Protein AF-C7H1Z6-F1 (afdb_monomer_lite)

pLDDT: mean 71.56, std 25.45, range [20.44, 98.62]

Foldseek 3Di:
DLLADDPPVVVVVVVVVVVPDDDDDDDDDDDDDYDDDDDDDDDDDDDDDDDDDDDDDDDDDDDDDDDDDDDDDDDDDDDDDDDDDDDDDDDDDDDDDDDDDDDDWDWDWDDDPPWTWTDTDDPPPADDIATFDDDPDDRDGDDDDDDDDPDDPVVVVVVVVVVVPPPDDPVVVCVVVVVVVVVVVVVVVVVVVVVVVVVVLVVLVLLLVLLVVLLLCVLVLLLLQLLLCCLQPPLNCVVPVVSVPVVSPVSSCCSNVVSVLCQQQVLLSSLLSSQLSLAPPDSVLSSVLSNVLLVLLLVLLQVLCVVVVNQDQQDSSNGCQLVQWGAHPNGIGGQFQNVLSSVLSNVSNVLLNPAQQAADDDDVRRVCHHSNRSSVVSSVVSNVNSNVCNVPRVVVLVVLLVCLVVLLVVPLVSLLVLLLCLLLCNNGRSNSNSQVCQAQACSLPWDDDPNDIQGHLSRQQVVCQVVLHARDLSCLSQLNLLCLQFLLLLQLLLLLVLADPVQNVVSNSSSVSQSCSSQSVVPNVSPCSQPVSQDVPLSSVSSNLRSVLSSVCSVQVFFAGGHHNVVRVSSRVSSPPSTDPPVVSVVSSVVSSVVSNVVSNCCCVVVVGCGPNSDPDPDCVPQPPSDLVLLQLVQQQCLHLQQWPDWDDDQFKTKTFGPFPVSHNPVSVVVRPFDDWDDDTRIIMTGRHRCNVVSRVSNVVVSVVVDDD

Radius of gyration: 38.73 Å; chains: 1; bounding box: 142×74×103 Å

Organism: Faecalibacterium duncaniae (strain DSM 17677 / JCM 31915 / A2-165) (NCBI:txid411483)

Sequence (709 aa):
MLMLQPSAHFSREAAAMTDFSEQPDTPGPQPRQGAKASSGSERENREFSSASSGPTLPVSAVTVEEGMLSLAEAEELEAAVLPEEVLQPASTPHSRAAQTSRERIRLRIIGKPPFIVFRPICRRNCSGTFLVYCSAGLLSIGVRRTIFHPGCANYTNFCRFFLSRAGLTFFALARIIRPWSNWEKRVKNRKKGEKRMQKFLRRLERFSQSLLSPLSYLSAAGLLLVLGALLTSKPLCQALPVLQWAPLQLIGQLLYNGMMVLINNLSVILCVGVAAVRAKTEKQDAALLALMAYLVFLTANHTALEALGLLAQPNGMTGLAGTGQTTILGIQVVDTGVASGIVLGFAAAWLFNRTCEKQFYGMITQLYSGLRWSFLWLSALAVALGLGFCFVCPPLQRAVSALTGWIAASGNAGVFLYGFLERLLIPTGLHHLIYMPFQFSSLGGSLTVGSVTYTGAYAVCMTEYTMGLPLSDGIVWMYTGFTKTFGYLGIAAAFIFTARRENRARTAAAMIPLAVTASVASITEPIDFLFCFVSPLLWVAHAVITGGFMVLLHVLHVRAFTSNLLGSLVFNLSAGEQLQNMPLLYLLGLAETLTYFAVFSVLIKAKDLPTPGREAALSADQSPYADPQEVCRFIAALGGPENIAQLGNCFTRLRLTVRDASLLDMGALLSLPHKGLVVQGTRVQLVCGLHAAQLRHALEQQLAEMAPV

InterPro domains:
  IPR001996 Phosphotransferase system, IIB component, type 1 [PS51098] (628-709)
  IPR003352 Phosphotransferase system, EIIC [PF02378] (210-547)
  IPR013013 Phosphotransferase system, EIIC component, type 1 [PS51103] (198-616)
  IPR018113 Phosphotransferase system EIIB, cysteine phosphorylation site [PF00367] (634-665)
  IPR018113 Phosphotransferase system EIIB, cysteine phosphorylation site [PS01035] (643-660)
  IPR036878 Glucose permease domain IIB [G3DSA:3.30.1360.60] (628-705)
  IPR036878 Glucose permease domain IIB [SSF55604] (633-702)
  IPR050429 Phosphotransferase System Glucose-Specific EIICBA [PTHR30009] (197-704)

Structure (mmCIF, N/CA/C/O backbone):
data_AF-C7H1Z6-F1
#
_entry.id   AF-C7H1Z6-F1
#
loop_
_atom_site.group_PDB
_atom_site.id
_atom_site.type_symbol
_atom_site.label_atom_id
_atom_site.label_alt_id
_atom_site.label_comp_id
_atom_site.label_asym_id
_atom_site.label_entity_id
_atom_site.label_seq_id
_atom_site.pdbx_PDB_ins_code
_atom_site.Cartn_x
_atom_site.Cartn_y
_atom_site.Cartn_z
_atom_site.occupancy
_atom_site.B_iso_or_equiv
_atom_site.auth_seq_id
_atom_site.auth_comp_id
_atom_site.auth_asym_id
_atom_site.auth_atom_id
_atom_site.pdbx_PDB_model_num
ATOM 1 N N . MET A 1 1 ? 12.228 1.064 -3.684 1.00 29.95 1 MET A N 1
ATOM 2 C CA . MET A 1 1 ? 13.626 1.491 -3.949 1.00 29.95 1 MET A CA 1
ATOM 3 C C . MET A 1 1 ? 14.639 0.343 -4.156 1.00 29.95 1 MET A C 1
ATOM 5 O O . MET A 1 1 ? 15.806 0.633 -4.373 1.00 29.95 1 MET A O 1
ATOM 9 N N . LEU A 1 2 ? 14.243 -0.941 -4.219 1.00 28.38 2 LEU A N 1
ATOM 10 C CA . LEU A 1 2 ? 15.174 -2.059 -4.518 1.00 28.38 2 LEU A CA 1
ATOM 11 C C . LEU A 1 2 ? 15.852 -2.006 -5.913 1.00 28.38 2 LEU A C 1
ATOM 13 O O . LEU A 1 2 ? 16.754 -2.786 -6.173 1.00 28.38 2 LEU A O 1
ATOM 17 N N . MET A 1 3 ? 15.462 -1.069 -6.787 1.00 31.64 3 MET A N 1
ATOM 18 C CA . MET A 1 3 ? 16.048 -0.832 -8.117 1.00 31.64 3 MET A CA 1
ATOM 19 C C . MET A 1 3 ? 17.034 0.361 -8.192 1.00 31.64 3 MET A C 1
ATOM 21 O O . MET A 1 3 ? 17.287 0.838 -9.287 1.00 31.64 3 MET A O 1
ATOM 25 N N . LEU A 1 4 ? 17.552 0.927 -7.086 1.00 29.58 4 LEU A N 1
ATOM 26 C CA . LEU A 1 4 ? 18.466 2.099 -7.172 1.00 29.58 4 LEU A CA 1
ATOM 27 C C . LEU A 1 4 ? 19.678 2.109 -6.217 1.00 29.58 4 LEU A C 1
ATOM 29 O O . LEU A 1 4 ? 20.468 3.056 -6.246 1.00 29.58 4 LEU A O 1
ATOM 33 N N . GLN A 1 5 ? 19.882 1.071 -5.402 1.00 26.25 5 GLN A N 1
ATOM 34 C CA . GLN A 1 5 ? 21.076 0.948 -4.557 1.00 26.25 5 GLN A CA 1
ATOM 35 C C . GLN A 1 5 ? 21.838 -0.350 -4.852 1.00 26.25 5 GLN A C 1
ATOM 37 O O . GLN A 1 5 ? 21.400 -1.416 -4.424 1.00 26.25 5 GLN A O 1
ATOM 42 N N . PRO A 1 6 ? 23.007 -0.273 -5.517 1.00 25.06 6 PRO A N 1
ATOM 43 C CA . PRO A 1 6 ? 24.062 -1.259 -5.322 1.00 25.06 6 PRO A CA 1
ATOM 44 C C . PRO A 1 6 ? 24.461 -1.267 -3.843 1.00 25.06 6 PRO A C 1
ATOM 46 O O . PRO A 1 6 ? 24.489 -0.210 -3.203 1.00 25.06 6 PRO A O 1
ATOM 49 N N . SER A 1 7 ? 24.797 -2.436 -3.302 1.00 25.73 7 SER A N 1
ATOM 50 C CA . SER A 1 7 ? 25.386 -2.528 -1.965 1.00 25.73 7 SER A CA 1
ATOM 51 C C . SER A 1 7 ? 26.764 -1.850 -1.938 1.00 25.73 7 SER A C 1
ATOM 53 O O . SER A 1 7 ? 27.431 -1.715 -2.966 1.00 25.73 7 SER A O 1
ATOM 55 N N . ALA A 1 8 ? 27.225 -1.435 -0.753 1.00 26.83 8 ALA A N 1
ATOM 56 C CA . ALA A 1 8 ? 28.495 -0.713 -0.594 1.00 26.83 8 ALA A CA 1
ATOM 57 C C . ALA A 1 8 ? 29.743 -1.502 -1.059 1.00 26.83 8 ALA A C 1
ATOM 59 O O . ALA A 1 8 ? 30.816 -0.918 -1.202 1.00 26.83 8 ALA A O 1
ATOM 60 N N . HIS A 1 9 ? 29.599 -2.807 -1.318 1.00 26.45 9 HIS A N 1
ATOM 61 C CA . HIS A 1 9 ? 30.634 -3.659 -1.902 1.00 26.45 9 HIS A CA 1
ATOM 62 C C . HIS A 1 9 ? 30.932 -3.278 -3.362 1.00 26.45 9 HIS A C 1
ATOM 64 O O . HIS A 1 9 ? 32.088 -3.074 -3.727 1.00 26.45 9 HIS A O 1
ATOM 70 N N . PHE A 1 10 ? 29.883 -3.069 -4.165 1.00 27.30 10 PHE A N 1
ATOM 71 C CA . PHE A 1 10 ? 29.991 -2.789 -5.602 1.00 27.30 10 PHE A CA 1
ATOM 72 C C . PHE A 1 10 ? 30.712 -1.459 -5.882 1.00 27.30 10 PHE A C 1
ATOM 74 O O . PHE A 1 10 ? 31.422 -1.314 -6.873 1.00 27.30 10 PHE A O 1
ATOM 81 N N . SER A 1 11 ? 30.588 -0.488 -4.967 1.00 28.59 11 SER A N 1
ATOM 82 C CA . SER A 1 11 ? 31.311 0.788 -5.034 1.00 28.59 11 SER A CA 1
ATOM 83 C C . SER A 1 11 ? 32.831 0.640 -4.892 1.00 28.59 11 SER A C 1
ATOM 85 O O . SER A 1 11 ? 33.557 1.502 -5.375 1.00 28.59 11 SER A O 1
ATOM 87 N N . ARG A 1 12 ? 33.327 -0.419 -4.232 1.00 25.78 12 ARG A N 1
ATOM 88 C CA . ARG A 1 12 ? 34.773 -0.690 -4.120 1.00 25.78 12 ARG A CA 1
ATOM 89 C C . ARG A 1 12 ? 35.323 -1.350 -5.379 1.00 25.78 12 ARG A C 1
ATOM 91 O O . ARG A 1 12 ? 36.402 -0.986 -5.824 1.00 25.78 12 ARG A O 1
ATOM 98 N N . GLU A 1 13 ? 34.567 -2.272 -5.968 1.00 26.84 13 GLU A N 1
ATOM 99 C CA . GLU A 1 13 ? 34.952 -2.958 -7.208 1.00 26.84 13 GLU A CA 1
ATOM 100 C C . GLU A 1 13 ? 34.930 -1.999 -8.407 1.00 26.84 13 GLU A C 1
ATOM 102 O O . GLU A 1 13 ? 35.874 -1.985 -9.191 1.00 26.84 13 GLU A O 1
ATOM 107 N N . ALA A 1 14 ? 33.928 -1.115 -8.496 1.00 26.09 14 ALA A N 1
ATOM 108 C CA . ALA A 1 14 ? 33.881 -0.077 -9.527 1.00 26.09 14 ALA A CA 1
ATOM 109 C C . ALA A 1 14 ? 35.037 0.938 -9.413 1.00 26.09 14 ALA A C 1
ATOM 111 O O . ALA A 1 14 ? 35.613 1.313 -10.429 1.00 26.09 14 ALA A O 1
ATOM 112 N N . ALA A 1 15 ? 35.414 1.346 -8.193 1.00 28.25 15 ALA A N 1
ATOM 113 C CA . ALA A 1 15 ? 36.556 2.241 -7.975 1.00 28.25 15 ALA A CA 1
ATOM 114 C C . ALA A 1 15 ? 37.905 1.572 -8.310 1.00 28.25 15 ALA A C 1
ATOM 116 O O . ALA A 1 15 ? 38.798 2.219 -8.847 1.00 28.25 15 ALA A O 1
ATOM 117 N N . ALA A 1 16 ? 38.042 0.265 -8.066 1.00 27.17 16 ALA A N 1
ATOM 118 C CA . ALA A 1 16 ? 39.239 -0.493 -8.435 1.00 27.17 16 ALA A CA 1
ATOM 119 C C . ALA A 1 16 ? 39.410 -0.675 -9.960 1.00 27.17 16 ALA A C 1
ATOM 121 O O . ALA A 1 16 ? 40.507 -0.989 -10.416 1.00 27.17 16 ALA A O 1
ATOM 122 N N . MET A 1 17 ? 38.350 -0.477 -10.754 1.00 29.62 17 MET A N 1
ATOM 123 C CA . MET A 1 17 ? 38.416 -0.526 -12.221 1.00 29.62 17 MET A CA 1
ATOM 124 C C . MET A 1 17 ? 38.809 0.813 -12.865 1.00 29.62 17 MET A C 1
ATOM 126 O O . MET A 1 17 ? 39.203 0.816 -14.028 1.00 29.62 17 MET A O 1
ATOM 130 N N . THR A 1 18 ? 38.736 1.938 -12.143 1.00 29.94 18 THR A N 1
ATOM 131 C CA . THR A 1 18 ? 39.091 3.266 -12.681 1.00 29.94 18 THR A CA 1
ATOM 132 C C . THR A 1 18 ? 40.576 3.630 -12.583 1.00 29.94 18 THR A C 1
ATOM 134 O O . THR A 1 18 ? 40.996 4.545 -13.280 1.00 29.94 18 THR A O 1
ATOM 137 N N . ASP A 1 19 ? 41.382 2.908 -11.796 1.00 26.25 19 ASP A N 1
ATOM 138 C CA . ASP A 1 19 ? 42.829 3.175 -11.643 1.00 26.25 19 ASP A CA 1
ATOM 139 C C . ASP A 1 19 ? 43.711 2.525 -12.740 1.00 26.25 19 ASP A C 1
ATOM 141 O O . ASP A 1 19 ? 44.929 2.691 -12.746 1.00 26.25 19 ASP A O 1
ATOM 145 N N . PHE A 1 20 ? 43.128 1.786 -13.694 1.00 26.36 20 PHE A N 1
ATOM 146 C CA . PHE A 1 20 ? 43.860 1.045 -14.737 1.00 26.36 20 PHE A CA 1
ATOM 147 C C . PHE A 1 20 ? 43.872 1.750 -16.109 1.00 26.36 20 PHE A C 1
ATOM 149 O O . PHE A 1 20 ? 43.548 1.146 -17.133 1.00 26.36 20 PHE A O 1
ATOM 156 N N . SER A 1 21 ? 44.263 3.030 -16.159 1.00 29.14 21 SER A N 1
ATOM 157 C CA . SER A 1 21 ? 44.388 3.752 -17.440 1.00 29.14 21 SER A CA 1
ATOM 158 C C . SER A 1 21 ? 45.507 4.802 -17.536 1.00 29.14 21 SER A C 1
ATOM 160 O O . SER A 1 21 ? 45.319 5.802 -18.225 1.00 29.14 21 SER A O 1
ATOM 162 N N . GLU A 1 22 ? 46.676 4.603 -16.905 1.00 30.77 22 GLU A N 1
ATOM 163 C CA . GLU A 1 22 ? 47.847 5.466 -17.170 1.00 30.77 22 GLU A CA 1
ATOM 164 C C . GLU A 1 22 ? 49.218 4.813 -16.847 1.00 30.77 22 GLU A C 1
ATOM 166 O O . GLU A 1 22 ? 49.691 4.900 -15.718 1.00 30.77 22 GLU A O 1
ATOM 171 N N . GLN A 1 23 ? 49.865 4.160 -17.835 1.00 25.02 23 GLN A N 1
ATOM 172 C CA . GLN A 1 23 ? 51.336 4.125 -18.080 1.00 25.02 23 GLN A CA 1
ATOM 173 C C . GLN A 1 23 ? 51.719 3.187 -19.265 1.00 25.02 23 GLN A C 1
ATOM 175 O O . GLN A 1 23 ? 50.984 2.236 -19.529 1.00 25.02 23 GLN A O 1
ATOM 180 N N . PRO A 1 24 ? 52.829 3.447 -20.000 1.00 30.81 24 PRO A N 1
ATOM 181 C CA . PRO A 1 24 ? 53.241 2.692 -21.199 1.00 30.81 24 PRO A CA 1
ATOM 182 C C . PRO A 1 24 ? 54.247 1.538 -20.946 1.00 30.81 24 PRO A C 1
ATOM 184 O O . PRO A 1 24 ? 54.761 1.362 -19.844 1.00 30.81 24 PRO A O 1
ATOM 187 N N . ASP A 1 25 ? 54.532 0.761 -21.998 1.00 28.78 25 ASP A N 1
ATOM 188 C CA . ASP A 1 25 ? 55.211 -0.549 -21.991 1.00 28.78 25 ASP A CA 1
ATOM 189 C C . ASP A 1 25 ? 56.671 -0.626 -21.487 1.00 28.78 25 ASP A C 1
ATOM 191 O O . ASP A 1 25 ? 57.506 0.235 -21.768 1.00 28.78 25 ASP A O 1
ATOM 195 N N . THR A 1 26 ? 57.040 -1.780 -20.903 1.00 27.19 26 THR A N 1
ATOM 196 C CA . THR A 1 26 ? 58.325 -2.492 -21.153 1.00 27.19 26 THR A CA 1
ATOM 197 C C . THR A 1 26 ? 58.283 -3.955 -20.628 1.00 27.19 26 THR A C 1
ATOM 199 O O . THR A 1 26 ? 57.518 -4.226 -19.701 1.00 27.19 26 THR A O 1
ATOM 202 N N . PRO A 1 27 ? 59.037 -4.940 -21.188 1.00 33.31 27 PRO A N 1
ATOM 203 C CA . PRO A 1 27 ? 58.719 -6.369 -20.989 1.00 33.31 27 PRO A CA 1
ATOM 204 C C . PRO A 1 27 ? 59.693 -7.230 -20.133 1.00 33.31 27 PRO A C 1
ATOM 206 O O . PRO A 1 27 ? 60.830 -7.480 -20.528 1.00 33.31 27 PRO A O 1
ATOM 209 N N . GLY A 1 28 ? 59.159 -7.856 -19.068 1.00 25.39 28 GLY A N 1
ATOM 210 C CA . GLY A 1 28 ? 59.640 -9.117 -18.443 1.00 25.39 28 GLY A CA 1
ATOM 211 C C . GLY A 1 28 ? 60.918 -9.076 -17.570 1.00 25.39 28 GLY A C 1
ATOM 212 O O . GLY A 1 28 ? 61.559 -8.031 -17.487 1.00 25.39 28 GLY A O 1
ATOM 213 N N . PRO A 1 29 ? 61.335 -10.203 -16.927 1.00 32.72 29 PRO A N 1
ATOM 214 C CA . PRO A 1 29 ? 60.713 -11.540 -16.866 1.00 32.72 29 PRO A CA 1
ATOM 215 C C . PRO A 1 29 ? 60.460 -12.103 -15.428 1.00 32.72 29 PRO A C 1
ATOM 217 O O . PRO A 1 29 ? 60.828 -11.516 -14.417 1.00 32.72 29 PRO A O 1
ATOM 220 N N . GLN A 1 30 ? 59.861 -13.301 -15.352 1.00 27.83 30 GLN A N 1
ATOM 221 C CA . GLN A 1 30 ? 59.707 -14.188 -14.165 1.00 27.83 30 GLN A CA 1
ATOM 222 C C . GLN A 1 30 ? 60.678 -15.410 -14.258 1.00 27.83 30 GLN A C 1
ATOM 224 O O . GLN A 1 30 ? 61.402 -15.465 -15.255 1.00 27.83 30 GLN A O 1
ATOM 229 N N . PRO A 1 31 ? 60.681 -16.461 -13.378 1.00 51.50 31 PRO A N 1
ATOM 230 C CA . PRO A 1 31 ? 60.086 -16.685 -12.028 1.00 51.50 31 PRO A CA 1
ATOM 231 C C . PRO A 1 31 ? 61.067 -17.307 -10.974 1.00 51.50 31 PRO A C 1
ATOM 233 O O . PRO A 1 31 ? 62.200 -17.639 -11.319 1.00 51.50 31 PRO A O 1
ATOM 236 N N . ARG A 1 32 ? 60.599 -17.566 -9.723 1.00 25.84 32 ARG A N 1
ATOM 237 C CA . ARG A 1 32 ? 60.930 -18.687 -8.761 1.00 25.84 32 ARG A CA 1
ATOM 238 C C . ARG A 1 32 ? 60.492 -18.322 -7.314 1.00 25.84 32 ARG A C 1
ATOM 240 O O . ARG A 1 32 ? 60.362 -17.139 -7.042 1.00 25.84 32 ARG A O 1
ATOM 247 N N . GLN A 1 33 ? 60.341 -19.204 -6.306 1.00 27.83 33 GLN A N 1
ATOM 248 C CA . GLN A 1 33 ? 59.820 -20.590 -6.177 1.00 27.83 33 GLN A CA 1
ATOM 249 C C . GLN A 1 33 ? 59.786 -20.995 -4.669 1.00 27.83 33 GLN A C 1
ATOM 251 O O . GLN A 1 33 ? 60.772 -20.769 -3.977 1.00 27.83 33 GLN A O 1
ATOM 256 N N . GLY A 1 34 ? 58.744 -21.708 -4.199 1.00 26.27 34 GLY A N 1
ATOM 257 C CA . GLY A 1 34 ? 58.762 -22.532 -2.960 1.00 26.27 34 GLY A CA 1
ATOM 258 C C . GLY A 1 34 ? 58.458 -21.849 -1.602 1.00 26.27 34 GLY A C 1
ATOM 259 O O . GLY A 1 34 ? 58.403 -20.630 -1.534 1.00 26.27 34 GLY A O 1
ATOM 260 N N . ALA A 1 35 ? 58.258 -22.574 -0.481 1.00 26.98 35 ALA A N 1
ATOM 261 C CA . ALA A 1 35 ? 57.912 -24.003 -0.285 1.00 26.98 35 ALA A CA 1
ATOM 262 C C . ALA A 1 35 ? 57.548 -24.344 1.196 1.00 26.98 35 ALA A C 1
ATOM 264 O O . ALA A 1 35 ? 58.219 -23.844 2.088 1.00 26.98 35 ALA A O 1
ATOM 265 N N . LYS A 1 36 ? 56.632 -25.320 1.418 1.00 27.56 36 LYS A N 1
ATOM 266 C CA . LYS A 1 36 ? 56.346 -26.083 2.683 1.00 27.56 36 LYS A CA 1
ATOM 267 C C . LYS A 1 36 ? 55.756 -25.259 3.869 1.00 27.56 36 LYS A C 1
ATOM 269 O O . LYS A 1 36 ? 56.094 -24.101 4.030 1.00 27.56 36 LYS A O 1
ATOM 274 N N . ALA A 1 37 ? 54.701 -25.684 4.590 1.00 27.81 37 ALA A N 1
ATOM 275 C CA . ALA A 1 37 ? 54.451 -26.872 5.454 1.00 27.81 37 ALA A CA 1
ATOM 276 C C . ALA A 1 37 ? 55.146 -26.765 6.846 1.00 27.81 37 ALA A C 1
ATOM 278 O O . ALA A 1 37 ? 56.207 -26.162 6.916 1.00 27.81 37 ALA A O 1
ATOM 279 N N . SER A 1 38 ? 54.630 -27.279 7.981 1.00 26.97 38 SER A N 1
ATOM 280 C CA . SER A 1 38 ? 53.596 -28.315 8.219 1.00 26.97 38 SER A CA 1
ATOM 281 C C . SER A 1 38 ? 52.976 -28.296 9.645 1.00 26.97 38 SER A C 1
ATOM 283 O O . SER A 1 38 ? 53.668 -27.954 10.592 1.00 26.97 38 SER A O 1
ATOM 285 N N . SER A 1 39 ? 51.727 -28.782 9.775 1.00 27.02 39 SER A N 1
ATOM 286 C CA . SER A 1 39 ? 51.125 -29.582 10.886 1.00 27.02 39 SER A CA 1
ATOM 287 C C . SER A 1 39 ? 51.487 -29.371 12.378 1.00 27.02 39 SER A C 1
ATOM 289 O O . SER A 1 39 ? 52.641 -29.516 12.772 1.00 27.02 39 SER A O 1
ATOM 291 N N . GLY A 1 40 ? 50.461 -29.321 13.242 1.00 24.83 40 GLY A N 1
ATOM 292 C CA . GLY A 1 40 ? 50.567 -29.627 14.680 1.00 24.83 40 GLY A CA 1
ATOM 293 C C . GLY A 1 40 ? 49.229 -29.478 15.423 1.00 24.83 40 GLY A C 1
ATOM 294 O O . GLY A 1 40 ? 48.491 -28.534 15.158 1.00 24.83 40 GLY A O 1
ATOM 295 N N . SER A 1 41 ? 48.901 -30.399 16.332 1.00 25.61 41 SER A N 1
ATOM 296 C CA . SER A 1 41 ? 47.659 -30.404 17.129 1.00 25.61 41 SER A CA 1
ATOM 297 C C . SER A 1 41 ? 47.930 -30.865 18.558 1.00 25.61 41 SER A C 1
ATOM 299 O O . SER A 1 41 ? 48.693 -31.812 18.694 1.00 25.61 41 SER A O 1
ATOM 301 N N . GLU A 1 42 ? 47.249 -30.296 19.565 1.00 27.39 42 GLU A N 1
ATOM 302 C CA . GLU A 1 42 ? 46.554 -31.037 20.646 1.00 27.39 42 GLU A CA 1
ATOM 303 C C . GLU A 1 42 ? 45.789 -30.093 21.609 1.00 27.39 42 GLU A C 1
ATOM 305 O O . GLU A 1 42 ? 45.488 -28.958 21.233 1.00 27.39 42 GLU A O 1
ATOM 310 N N . ARG A 1 43 ? 45.333 -30.591 22.771 1.00 26.69 43 ARG A N 1
ATOM 311 C CA . ARG A 1 43 ? 44.253 -30.020 23.602 1.00 26.69 43 ARG A CA 1
ATOM 312 C C . ARG A 1 43 ? 44.696 -29.478 24.979 1.00 26.69 43 ARG A C 1
ATOM 314 O O . ARG A 1 43 ? 45.653 -29.959 25.566 1.00 26.69 43 ARG A O 1
ATOM 321 N N . GLU A 1 44 ? 43.786 -28.667 25.537 1.00 28.89 44 GLU A N 1
ATOM 322 C CA . GLU A 1 44 ? 43.246 -28.738 26.918 1.00 28.89 44 GLU A CA 1
ATOM 323 C C . GLU A 1 44 ? 43.726 -27.804 28.063 1.00 28.89 44 GLU A C 1
ATOM 325 O O . GLU A 1 44 ? 44.901 -27.541 28.266 1.00 28.89 44 GLU A O 1
ATOM 330 N N . ASN A 1 45 ? 42.713 -27.420 28.865 1.00 26.80 45 ASN A N 1
ATOM 331 C CA . ASN A 1 45 ? 42.676 -27.003 30.282 1.00 26.80 45 ASN A CA 1
ATOM 332 C C . ASN A 1 45 ? 43.146 -25.606 30.787 1.00 26.80 45 ASN A C 1
ATOM 334 O O . ASN A 1 45 ? 44.316 -25.341 31.020 1.00 26.80 45 ASN A O 1
ATOM 338 N N . ARG A 1 46 ? 42.117 -24.788 31.095 1.00 26.44 46 ARG A N 1
ATOM 339 C CA . ARG A 1 46 ? 41.814 -24.028 32.341 1.00 26.44 46 ARG A CA 1
ATOM 340 C C . ARG A 1 46 ? 42.894 -23.248 33.131 1.00 26.44 46 ARG A C 1
ATOM 342 O O . ARG A 1 46 ? 43.781 -23.824 33.739 1.00 26.44 46 ARG A O 1
ATOM 349 N N . GLU A 1 47 ? 42.590 -21.951 33.290 1.00 27.05 47 GLU A N 1
ATOM 350 C CA . GLU A 1 47 ? 42.552 -21.149 34.542 1.00 27.05 47 GLU A CA 1
ATOM 351 C C . GLU A 1 47 ? 43.725 -21.184 35.553 1.00 27.05 47 GLU A C 1
ATOM 353 O O . GLU A 1 47 ? 43.869 -22.143 36.302 1.00 27.05 47 GLU A O 1
ATOM 358 N N . PHE A 1 48 ? 44.384 -20.027 35.757 1.00 24.03 48 PHE A N 1
ATOM 359 C CA . PHE A 1 48 ? 44.506 -19.391 37.091 1.00 24.03 48 PHE A CA 1
ATOM 360 C C . PHE A 1 48 ? 44.798 -17.868 36.991 1.00 24.03 48 PHE A C 1
ATOM 362 O O . PHE A 1 48 ? 44.855 -17.331 35.886 1.00 24.03 48 PHE A O 1
ATOM 369 N N . SER A 1 49 ? 44.909 -17.154 38.126 1.00 24.66 49 SER A N 1
ATOM 370 C CA . SER A 1 49 ? 44.851 -15.675 38.223 1.00 24.66 49 SER A CA 1
ATOM 371 C C . SER A 1 49 ? 45.832 -15.039 39.236 1.00 24.66 49 SER A C 1
ATOM 373 O O . SER A 1 49 ? 46.077 -15.620 40.291 1.00 24.66 49 SER A O 1
ATOM 375 N N . SER A 1 50 ? 46.308 -13.813 38.947 1.00 25.19 50 SER A N 1
ATOM 376 C CA . SER A 1 50 ? 46.882 -12.808 39.883 1.00 25.19 50 SER A CA 1
ATOM 377 C C . SER A 1 50 ? 47.034 -11.448 39.152 1.00 25.19 50 SER A C 1
ATOM 379 O O . SER A 1 50 ? 47.581 -11.441 38.055 1.00 25.19 50 SER A O 1
ATOM 381 N N . ALA A 1 51 ? 46.423 -10.325 39.574 1.00 27.55 51 ALA A N 1
ATOM 382 C CA . ALA A 1 51 ? 46.839 -9.364 40.631 1.00 27.55 51 ALA A CA 1
ATOM 383 C C . ALA A 1 51 ? 48.114 -8.545 40.276 1.00 27.55 51 ALA A C 1
ATOM 385 O O . ALA A 1 51 ? 49.029 -9.097 39.684 1.00 27.55 51 ALA A O 1
ATOM 386 N N . SER A 1 52 ? 48.285 -7.246 40.588 1.00 25.59 52 SER A N 1
ATOM 387 C CA . SER A 1 52 ? 47.569 -6.253 41.442 1.00 25.59 52 SER A CA 1
ATOM 388 C C . SER A 1 52 ? 47.615 -4.837 40.765 1.00 25.59 52 SER A C 1
ATOM 390 O O . SER A 1 52 ? 47.978 -4.796 39.595 1.00 25.59 52 SER A O 1
ATOM 392 N N . SER A 1 53 ? 47.245 -3.654 41.301 1.00 25.78 53 SER A N 1
ATOM 393 C CA . SER A 1 53 ? 47.144 -3.097 42.674 1.00 25.78 53 SER A CA 1
ATOM 394 C C . SER A 1 53 ? 46.170 -1.887 42.789 1.00 25.78 53 SER A C 1
ATOM 396 O O . SER A 1 53 ? 45.745 -1.326 41.784 1.00 25.78 53 SER A O 1
ATOM 398 N N . GLY A 1 54 ? 45.803 -1.495 44.026 1.00 22.97 54 GLY A N 1
ATOM 399 C CA . GLY A 1 54 ? 45.009 -0.286 44.373 1.00 22.97 54 GLY A CA 1
ATOM 400 C C . GLY A 1 54 ? 45.871 0.864 44.960 1.00 22.97 54 GLY A C 1
ATOM 401 O O . GLY A 1 54 ? 47.038 0.916 44.571 1.00 22.97 54 GLY A O 1
ATOM 402 N N . PRO A 1 55 ? 45.399 1.726 45.913 1.00 38.34 55 PRO A N 1
ATOM 403 C CA . PRO A 1 55 ? 44.246 1.514 46.821 1.00 38.34 55 PRO A CA 1
ATOM 404 C C . PRO A 1 55 ? 43.378 2.754 47.261 1.00 38.34 55 PRO A C 1
ATOM 406 O O . PRO A 1 55 ? 43.746 3.901 47.048 1.00 38.34 55 PRO A O 1
ATOM 409 N N . THR A 1 56 ? 42.220 2.463 47.893 1.00 25.73 56 THR A N 1
ATOM 410 C CA . THR A 1 56 ? 41.510 3.075 49.078 1.00 25.73 56 THR A CA 1
ATOM 411 C C . THR A 1 56 ? 41.801 4.520 49.569 1.00 25.73 56 THR A C 1
ATOM 413 O O . THR A 1 56 ? 42.951 4.932 49.544 1.00 25.73 56 THR A O 1
ATOM 416 N N . LEU A 1 57 ? 40.916 5.300 50.234 1.00 25.23 57 LEU A N 1
ATOM 417 C CA . LEU A 1 57 ? 39.513 5.220 50.765 1.00 25.23 57 LEU A CA 1
ATOM 418 C C . LEU A 1 57 ? 39.038 6.702 51.061 1.00 25.23 57 LEU A C 1
ATOM 420 O O . LEU A 1 57 ? 39.619 7.553 50.386 1.00 25.23 57 LEU A O 1
ATOM 424 N N . PRO A 1 58 ? 38.096 7.131 51.968 1.00 30.73 58 PRO A N 1
ATOM 425 C CA . PRO A 1 58 ? 37.264 6.480 53.009 1.00 30.73 58 PRO A CA 1
ATOM 426 C C . PRO A 1 58 ? 35.745 6.841 52.972 1.00 30.73 58 PRO A C 1
ATOM 428 O O . PRO A 1 58 ? 35.213 7.199 51.926 1.00 30.73 58 PRO A O 1
ATOM 431 N N . VAL A 1 59 ? 35.043 6.710 54.114 1.00 24.38 59 VAL A N 1
ATOM 432 C CA . VAL A 1 59 ? 33.608 7.006 54.363 1.00 24.38 59 VAL A CA 1
ATOM 433 C C . VAL A 1 59 ? 33.443 7.641 55.763 1.00 24.38 59 VAL A C 1
ATOM 435 O O . VAL A 1 59 ? 34.205 7.288 56.660 1.00 24.38 59 VAL A O 1
ATOM 438 N N . SER A 1 60 ? 32.433 8.506 55.965 1.00 21.86 60 SER A N 1
ATOM 439 C CA . SER A 1 60 ? 32.042 9.103 57.267 1.00 21.86 60 SER A CA 1
ATOM 440 C C . SER A 1 60 ? 30.508 9.194 57.426 1.00 21.86 60 SER A C 1
ATOM 442 O O . SER A 1 60 ? 29.790 9.114 56.431 1.00 21.86 60 SER A O 1
ATOM 444 N N . ALA A 1 61 ? 30.001 9.367 58.658 1.00 22.09 61 ALA A N 1
ATOM 445 C CA . ALA A 1 61 ? 28.565 9.433 59.000 1.00 22.09 61 ALA A CA 1
ATOM 446 C C . ALA A 1 61 ? 28.297 10.288 60.271 1.00 22.09 61 ALA A C 1
ATOM 448 O O . ALA A 1 61 ? 29.262 10.711 60.905 1.00 22.09 61 ALA A O 1
ATOM 449 N N . VAL A 1 62 ? 27.013 10.423 60.680 1.00 21.58 62 VAL A N 1
ATOM 450 C CA . VAL A 1 62 ? 26.504 11.117 61.907 1.00 21.58 62 VAL A CA 1
ATOM 451 C C . VAL A 1 62 ? 26.517 12.668 61.745 1.00 21.58 62 VAL A C 1
ATOM 453 O O . VAL A 1 62 ? 27.360 13.179 61.016 1.00 21.58 62 VAL A O 1
ATOM 456 N N . THR A 1 63 ? 25.585 13.496 62.259 1.00 21.27 63 THR A N 1
ATOM 457 C CA . THR A 1 63 ? 24.577 13.353 63.348 1.00 21.27 63 THR A CA 1
ATOM 458 C C . THR A 1 63 ? 23.114 13.708 62.940 1.00 21.27 63 THR A C 1
ATOM 460 O O . THR A 1 63 ? 22.730 13.542 61.786 1.00 21.27 63 THR A O 1
ATOM 463 N N . VAL A 1 64 ? 22.295 14.133 63.916 1.00 22.38 64 VAL A N 1
ATOM 464 C CA . VAL A 1 64 ? 20.863 14.501 63.949 1.00 22.38 64 VAL A CA 1
ATOM 465 C C . VAL A 1 64 ? 20.706 15.910 64.563 1.00 22.38 64 VAL A C 1
ATOM 467 O O . VAL A 1 64 ? 21.477 16.236 65.459 1.00 22.38 64 VAL A O 1
ATOM 470 N N . GLU A 1 65 ? 19.675 16.663 64.160 1.00 23.05 65 GLU A N 1
ATOM 471 C CA . GLU A 1 65 ? 18.883 17.642 64.955 1.00 23.05 65 GLU A CA 1
ATOM 472 C C . GLU A 1 65 ? 17.480 17.650 64.297 1.00 23.05 65 GLU A C 1
ATOM 474 O O . GLU A 1 65 ? 17.386 17.776 63.078 1.00 23.05 65 GLU A O 1
ATOM 479 N N . GLU A 1 66 ? 16.399 17.158 64.912 1.00 23.30 66 GLU A N 1
ATOM 480 C CA . GLU A 1 66 ? 15.571 17.675 66.026 1.00 23.30 66 GLU A CA 1
ATOM 481 C C . GLU A 1 66 ? 14.677 18.895 65.705 1.00 23.30 66 GLU A C 1
ATOM 483 O O . GLU A 1 66 ? 15.097 19.896 65.134 1.00 23.30 66 GLU A O 1
ATOM 488 N N . GLY A 1 67 ? 13.394 18.767 66.073 1.00 23.64 67 GLY A N 1
ATOM 489 C CA . GLY A 1 67 ? 12.307 19.712 65.792 1.00 23.64 67 GLY A CA 1
ATOM 490 C C . GLY A 1 67 ? 10.947 19.100 66.163 1.00 23.64 67 GLY A C 1
ATOM 491 O O . GLY A 1 67 ? 10.394 18.304 65.408 1.00 23.64 67 GLY A O 1
ATOM 492 N N . MET A 1 68 ? 10.447 19.420 67.360 1.00 22.00 68 MET A N 1
ATOM 493 C CA . MET A 1 68 ? 9.255 18.816 67.994 1.00 22.00 68 MET A CA 1
ATOM 494 C C . MET A 1 68 ? 7.941 19.186 67.251 1.00 22.00 68 MET A C 1
ATOM 496 O O . MET A 1 68 ? 7.887 20.212 66.581 1.00 22.00 68 MET A O 1
ATOM 500 N N . LEU A 1 69 ? 6.851 18.402 67.295 1.00 23.75 69 LEU A N 1
ATOM 501 C CA . LEU A 1 69 ? 6.033 18.097 68.486 1.00 23.75 69 LEU A CA 1
ATOM 502 C C . LEU A 1 69 ? 5.178 16.808 68.365 1.00 23.75 69 LEU A C 1
ATOM 504 O O . LEU A 1 69 ? 4.636 16.522 67.304 1.00 23.75 69 LEU A O 1
ATOM 508 N N . SER A 1 70 ? 5.081 16.097 69.502 1.00 23.48 70 SER A N 1
ATOM 509 C CA . SER A 1 70 ? 4.007 15.232 70.067 1.00 23.48 70 SER A CA 1
ATOM 510 C C . SER A 1 70 ? 2.912 14.603 69.160 1.00 23.48 70 SER A C 1
ATOM 512 O O . SER A 1 70 ? 2.327 15.287 68.331 1.00 23.48 70 SER A O 1
ATOM 514 N N . LEU A 1 71 ? 2.536 13.311 69.260 1.00 23.48 71 LEU A N 1
ATOM 515 C CA . LEU A 1 71 ? 2.051 12.525 70.434 1.00 23.48 71 LEU A CA 1
ATOM 516 C C . LEU A 1 71 ? 0.763 13.108 71.075 1.00 23.48 71 LEU A C 1
ATOM 518 O O . LEU A 1 71 ? 0.668 14.321 71.204 1.00 23.48 71 LEU A O 1
ATOM 522 N N . ALA A 1 72 ? -0.246 12.339 71.508 1.00 22.80 72 ALA A N 1
ATOM 523 C CA . ALA A 1 72 ? -0.538 10.895 71.409 1.00 22.80 72 ALA A CA 1
ATOM 524 C C . ALA A 1 72 ? -2.069 10.644 71.557 1.00 22.80 72 ALA A C 1
ATOM 526 O O . ALA A 1 72 ? -2.818 11.607 71.683 1.00 22.80 72 ALA A O 1
ATOM 527 N N . GLU A 1 73 ? -2.474 9.360 71.607 1.00 22.89 73 GLU A N 1
ATOM 528 C CA . GLU A 1 73 ? -3.720 8.846 72.240 1.00 22.89 73 GLU A CA 1
ATOM 529 C C . GLU A 1 73 ? -5.082 9.278 71.629 1.00 22.89 73 GLU A C 1
ATOM 531 O O . GLU A 1 73 ? -5.139 10.143 70.760 1.00 22.89 73 GLU A O 1
ATOM 536 N N . ALA A 1 74 ? -6.240 8.726 72.023 1.00 21.88 74 ALA A N 1
ATOM 537 C CA . ALA A 1 74 ? -6.702 7.338 72.271 1.00 21.88 74 ALA A CA 1
ATOM 538 C C . ALA A 1 74 ? -8.235 7.394 72.551 1.00 21.88 74 ALA A C 1
ATOM 540 O O . ALA A 1 74 ? -8.738 8.488 72.786 1.00 21.88 74 ALA A O 1
ATOM 541 N N . GLU A 1 75 ? -8.938 6.242 72.580 1.00 22.55 75 GLU A N 1
ATOM 542 C CA . GLU A 1 75 ? -10.331 6.090 73.104 1.00 22.55 75 GLU A CA 1
ATOM 543 C C . GLU A 1 75 ? -11.423 6.910 72.348 1.00 22.55 75 GLU A C 1
ATOM 545 O O . GLU A 1 75 ? -11.112 7.748 71.506 1.00 22.55 75 GLU A O 1
ATOM 550 N N . GLU A 1 76 ? -12.746 6.727 72.475 1.00 22.12 76 GLU A N 1
ATOM 551 C CA . GLU A 1 76 ? -13.650 5.567 72.682 1.00 22.12 76 GLU A CA 1
ATOM 552 C C . GLU A 1 76 ? -14.926 5.867 71.822 1.00 22.12 76 GLU A C 1
ATOM 554 O O . GLU A 1 76 ? -15.166 7.018 71.463 1.00 22.12 76 GLU A O 1
ATOM 559 N N . LEU A 1 77 ? -15.681 4.939 71.215 1.00 20.44 77 LEU A N 1
ATOM 560 C CA . LEU A 1 77 ? -16.508 3.828 71.729 1.00 20.44 77 LEU A CA 1
ATOM 561 C C . LEU A 1 77 ? -17.837 4.257 72.403 1.00 20.44 77 LEU A C 1
ATOM 563 O O . LEU A 1 77 ? -17.942 4.243 73.614 1.00 20.44 77 LEU A O 1
ATOM 567 N N . GLU A 1 78 ? -18.874 4.529 71.594 1.00 22.62 78 GLU A N 1
ATOM 568 C CA . GLU A 1 78 ? -20.319 4.253 71.826 1.00 22.62 78 GLU A CA 1
ATOM 569 C C . GLU A 1 78 ? -21.040 4.417 70.455 1.00 22.62 78 GLU A C 1
ATOM 571 O O . GLU A 1 78 ? -20.623 5.242 69.645 1.00 22.62 78 GLU A O 1
ATOM 576 N N . ALA A 1 79 ? -22.020 3.635 69.977 1.00 21.56 79 ALA A N 1
ATOM 577 C CA . ALA A 1 79 ? -23.036 2.738 70.553 1.00 21.56 79 ALA A CA 1
ATOM 578 C C . ALA A 1 79 ? -24.367 3.409 70.975 1.00 21.56 79 ALA A C 1
ATOM 580 O O . ALA A 1 79 ? -24.711 3.462 72.148 1.00 21.56 79 ALA A O 1
ATOM 581 N N . ALA A 1 80 ? -25.177 3.821 69.988 1.00 22.28 80 ALA A N 1
ATOM 582 C CA . ALA A 1 80 ? -26.595 4.168 70.162 1.00 22.28 80 ALA A CA 1
ATOM 583 C C . ALA A 1 80 ? -27.465 3.537 69.051 1.00 22.28 80 ALA A C 1
ATOM 585 O O . ALA A 1 80 ? -26.989 3.303 67.939 1.00 22.28 80 ALA A O 1
ATOM 586 N N . VAL A 1 81 ? -28.723 3.205 69.368 1.00 21.27 81 VAL A N 1
ATOM 587 C CA . VAL A 1 81 ? -29.571 2.242 68.632 1.00 21.27 81 VAL A CA 1
ATOM 588 C C . VAL A 1 81 ? -31.065 2.619 68.751 1.00 21.27 81 VAL A C 1
ATOM 590 O O . VAL A 1 81 ? -31.448 3.208 69.757 1.00 21.27 81 VAL A O 1
ATOM 593 N N . LEU A 1 82 ? -31.891 2.192 67.770 1.00 22.86 82 LEU A N 1
ATOM 594 C CA . LEU A 1 82 ? -33.374 2.298 67.678 1.00 22.86 82 LEU A CA 1
ATOM 595 C C . LEU A 1 82 ? -33.974 3.707 67.404 1.00 22.86 82 LEU A C 1
ATOM 597 O O . LEU A 1 82 ? -33.297 4.706 67.641 1.00 22.86 82 LEU A O 1
ATOM 601 N N . PRO A 1 83 ? -35.252 3.818 66.952 1.00 28.31 83 PRO A N 1
ATOM 602 C CA . PRO A 1 83 ? -36.167 2.779 66.440 1.00 28.31 83 PRO A CA 1
ATOM 603 C C . PRO A 1 83 ? -36.775 3.068 65.039 1.00 28.31 83 PRO A C 1
ATOM 605 O O . PRO A 1 83 ? -36.634 4.147 64.468 1.00 28.31 83 PRO A O 1
ATOM 608 N N . GLU A 1 84 ? -37.521 2.092 64.510 1.00 23.39 84 GLU A N 1
ATOM 609 C CA . GLU A 1 84 ? -38.601 2.328 63.537 1.00 23.39 84 GLU A CA 1
ATOM 610 C C . GLU A 1 84 ? -39.836 2.935 64.236 1.00 23.39 84 GLU A C 1
ATOM 612 O O . GLU A 1 84 ? -40.101 2.581 65.376 1.00 23.39 84 GLU A O 1
ATOM 617 N N . GLU A 1 85 ? -40.646 3.736 63.533 1.00 23.14 85 GLU A N 1
ATOM 618 C CA . GLU A 1 85 ? -42.112 3.540 63.443 1.00 23.14 85 GLU A CA 1
ATOM 619 C C . GLU A 1 85 ? -42.665 4.377 62.262 1.00 23.14 85 GLU A C 1
ATOM 621 O O . GLU A 1 85 ? -42.330 5.543 62.079 1.00 23.14 85 GLU A O 1
ATOM 626 N N . VAL A 1 86 ? -43.256 3.737 61.248 1.00 23.27 86 VAL A N 1
ATOM 627 C CA . VAL A 1 86 ? -44.707 3.498 61.076 1.00 23.27 86 VAL A CA 1
ATOM 628 C C . VAL A 1 86 ? -45.531 4.766 60.801 1.00 23.27 86 VAL A C 1
ATOM 630 O O . VAL A 1 86 ? -45.946 5.480 61.705 1.00 23.27 86 VAL A O 1
ATOM 633 N N . LEU A 1 87 ? -45.917 4.938 59.527 1.00 24.34 87 LEU A N 1
ATOM 634 C CA . LEU A 1 87 ? -47.250 5.445 59.177 1.00 24.34 87 LEU A CA 1
ATOM 635 C C . LEU A 1 87 ? -47.721 4.903 57.805 1.00 24.34 87 LEU A C 1
ATOM 637 O O . LEU A 1 87 ? -47.374 5.425 56.748 1.00 24.34 87 LEU A O 1
ATOM 641 N N . GLN A 1 88 ? -48.549 3.856 57.823 1.00 22.72 88 GLN A N 1
ATOM 642 C CA . GLN A 1 88 ? -49.520 3.552 56.758 1.00 22.72 88 GLN A CA 1
ATOM 643 C C . GLN A 1 88 ? -50.915 3.606 57.390 1.00 22.72 88 GLN A C 1
ATOM 645 O O . GLN A 1 88 ? -51.079 3.121 58.510 1.00 22.72 88 GLN A O 1
ATOM 650 N N . PRO A 1 89 ? -51.903 4.230 56.726 1.00 28.06 89 PRO A N 1
ATOM 651 C CA . PRO A 1 89 ? -52.820 3.502 55.826 1.00 28.06 89 PRO A CA 1
ATOM 652 C C . PRO A 1 89 ? -53.127 4.287 54.518 1.00 28.06 89 PRO A C 1
ATOM 654 O O . PRO A 1 89 ? -52.799 5.462 54.422 1.00 28.06 89 PRO A O 1
ATOM 657 N N . ALA A 1 90 ? -53.797 3.774 53.473 1.00 22.20 90 ALA A N 1
ATOM 658 C CA . ALA A 1 90 ? -54.135 2.410 53.025 1.00 22.20 90 ALA A CA 1
ATOM 659 C C . ALA A 1 90 ? -54.661 2.467 51.552 1.00 22.20 90 ALA A C 1
ATOM 661 O O . ALA A 1 90 ? -54.580 3.502 50.899 1.00 22.20 90 ALA A O 1
ATOM 662 N N . SER A 1 91 ? -55.226 1.348 51.069 1.00 25.14 91 SER A N 1
ATOM 663 C CA . SER A 1 91 ? -56.205 1.209 49.961 1.00 25.14 91 SER A CA 1
ATOM 664 C C . SER A 1 91 ? -55.802 1.413 48.477 1.00 25.14 91 SER A C 1
ATOM 666 O O . SER A 1 91 ? -56.277 2.306 47.783 1.00 25.14 91 SER A O 1
ATOM 668 N N . THR A 1 92 ? -55.240 0.329 47.918 1.00 25.36 92 THR A N 1
ATOM 669 C CA . THR A 1 92 ? -55.712 -0.356 46.674 1.00 25.36 92 THR A CA 1
ATOM 670 C C . THR A 1 92 ? -55.535 0.291 45.269 1.00 25.36 92 THR A C 1
ATOM 672 O O . THR A 1 92 ? -55.327 1.493 45.140 1.00 25.36 92 THR A O 1
ATOM 675 N N . PRO A 1 93 ? -55.538 -0.513 44.171 1.00 32.69 93 PRO A N 1
ATOM 676 C CA . PRO A 1 93 ? -54.888 -0.126 42.910 1.00 32.69 93 PRO A CA 1
ATOM 677 C C . PRO A 1 93 ? -55.835 0.174 41.731 1.00 32.69 93 PRO A C 1
ATOM 679 O O . PRO A 1 93 ? -56.878 -0.455 41.579 1.00 32.69 93 PRO A O 1
ATOM 682 N N . HIS A 1 94 ? -55.381 1.005 40.781 1.00 24.97 94 HIS A N 1
ATOM 683 C CA . HIS A 1 94 ? -55.937 1.034 39.420 1.00 24.97 94 HIS A CA 1
ATOM 684 C C . HIS A 1 94 ? -54.880 1.215 38.318 1.00 24.97 94 HIS A C 1
ATOM 686 O O . HIS A 1 94 ? -53.903 1.952 38.442 1.00 24.97 94 HIS A O 1
ATOM 692 N N . SER A 1 95 ? -55.109 0.530 37.197 1.00 24.58 95 SER A N 1
ATOM 693 C CA . SER A 1 95 ? -54.242 0.474 36.018 1.00 24.58 95 SER A CA 1
ATOM 694 C C . SER A 1 95 ? -54.177 1.795 35.238 1.00 24.58 95 SER A C 1
ATOM 696 O O . SER A 1 95 ? -55.201 2.273 34.744 1.00 24.58 95 SER A O 1
ATOM 698 N N . ARG A 1 96 ? -52.971 2.327 34.991 1.00 25.56 96 ARG A N 1
ATOM 699 C CA . ARG A 1 96 ? -52.768 3.422 34.023 1.00 25.56 96 ARG A CA 1
ATOM 700 C C . ARG A 1 96 ? -52.772 2.904 32.581 1.00 25.56 96 ARG A C 1
ATOM 702 O O . ARG A 1 96 ? -51.749 2.472 32.056 1.00 25.56 96 ARG A O 1
ATOM 709 N N . ALA A 1 97 ? -53.930 2.986 31.929 1.00 25.06 97 ALA A N 1
ATOM 710 C CA . ALA A 1 97 ? -54.049 2.826 30.481 1.00 25.06 97 ALA A CA 1
ATOM 711 C C . ALA A 1 97 ? -53.423 4.022 29.728 1.00 25.06 97 ALA A C 1
ATOM 713 O O . ALA A 1 97 ? -53.436 5.154 30.213 1.00 25.06 97 ALA A O 1
ATOM 714 N N . ALA A 1 98 ? -52.893 3.786 28.524 1.00 25.31 98 ALA A N 1
ATOM 715 C CA . ALA A 1 98 ? -52.217 4.818 27.738 1.00 25.31 98 ALA A CA 1
ATOM 716 C C . ALA A 1 98 ? -53.198 5.863 27.166 1.00 25.31 98 ALA A C 1
ATOM 718 O O . ALA A 1 98 ? -54.080 5.552 26.361 1.00 25.31 98 ALA A O 1
ATOM 719 N N . GLN A 1 99 ? -53.004 7.124 27.551 1.00 24.09 99 GLN A N 1
ATOM 720 C CA . GLN A 1 99 ? -53.837 8.256 27.152 1.00 24.09 99 GLN A CA 1
ATOM 721 C C . GLN A 1 99 ? -53.589 8.626 25.678 1.00 24.09 99 GLN A C 1
ATOM 723 O O . GLN A 1 99 ? -52.564 9.207 25.330 1.00 24.09 99 GLN A O 1
ATOM 728 N N . THR A 1 100 ? -54.528 8.282 24.790 1.00 24.55 100 THR A N 1
ATOM 729 C CA . THR A 1 100 ? -54.441 8.576 23.347 1.00 24.55 100 THR A CA 1
ATOM 730 C C . THR A 1 100 ? -55.340 9.749 22.957 1.00 24.55 100 THR A C 1
ATOM 732 O O . THR A 1 100 ? -56.539 9.770 23.241 1.00 24.55 100 THR A O 1
ATOM 735 N N . SER A 1 101 ? -54.765 10.751 22.291 1.00 24.33 101 SER A N 1
ATOM 736 C CA . SER A 1 101 ? -55.470 11.967 21.880 1.00 24.33 101 SER A CA 1
ATOM 737 C C . SER A 1 101 ? -56.403 11.717 20.685 1.00 24.33 101 SER A C 1
ATOM 739 O O . SER A 1 101 ? -55.991 11.274 19.613 1.00 24.33 101 SER A O 1
ATOM 741 N N . ARG A 1 102 ? -57.693 12.037 20.850 1.00 25.52 102 ARG A N 1
ATOM 742 C CA . ARG A 1 102 ? -58.693 11.991 19.769 1.00 25.52 102 ARG A CA 1
ATOM 743 C C . ARG A 1 102 ? -58.672 13.284 18.945 1.00 25.52 102 ARG A C 1
ATOM 745 O O . ARG A 1 102 ? -59.431 14.210 19.231 1.00 25.52 102 ARG A O 1
ATOM 752 N N . GLU A 1 103 ? -57.863 13.340 17.886 1.00 27.39 103 GLU A N 1
ATOM 753 C CA . GLU A 1 103 ? -58.023 14.382 16.858 1.00 27.39 103 GLU A CA 1
ATOM 754 C C . GLU A 1 103 ? -59.393 14.244 16.162 1.00 27.39 103 GLU A C 1
ATOM 756 O O . GLU A 1 103 ? -59.709 13.211 15.567 1.00 27.39 103 GLU A O 1
ATOM 761 N N . ARG A 1 104 ? -60.226 15.294 16.218 1.00 25.72 104 ARG A N 1
ATOM 762 C CA . ARG A 1 104 ? -61.517 15.340 15.509 1.00 25.72 104 ARG A CA 1
ATOM 763 C C . ARG A 1 104 ? -61.326 15.825 14.072 1.00 25.72 104 ARG A C 1
ATOM 765 O O . ARG A 1 104 ? -60.982 16.983 13.843 1.00 25.72 104 ARG A O 1
ATOM 772 N N . ILE A 1 105 ? -61.620 14.957 13.104 1.00 30.50 105 ILE A N 1
ATOM 773 C CA . ILE A 1 105 ? -61.624 15.300 11.675 1.00 30.50 105 ILE A CA 1
ATOM 774 C C . ILE A 1 105 ? -62.771 16.284 11.395 1.00 30.50 105 ILE A C 1
ATOM 776 O O . ILE A 1 105 ? -63.938 15.934 11.556 1.00 30.50 105 ILE A O 1
ATOM 780 N N . ARG A 1 106 ? -62.451 17.500 10.933 1.00 26.14 106 ARG A N 1
ATOM 781 C CA . ARG A 1 106 ? -63.435 18.418 10.332 1.00 26.14 106 ARG A CA 1
ATOM 782 C C . ARG A 1 106 ? -63.474 18.206 8.816 1.00 26.14 106 ARG A C 1
ATOM 784 O O . ARG A 1 106 ? -62.433 18.233 8.161 1.00 26.14 106 ARG A O 1
ATOM 791 N N . LEU A 1 107 ? -64.673 18.044 8.262 1.00 30.45 107 LEU A N 1
ATOM 792 C CA . LEU A 1 107 ? -64.937 18.061 6.821 1.00 30.45 107 LEU A CA 1
ATOM 793 C C . LEU A 1 107 ? -65.691 19.348 6.467 1.00 30.45 107 LEU A C 1
ATOM 795 O O . LEU A 1 107 ? -66.535 19.797 7.239 1.00 30.45 107 LEU A O 1
ATOM 799 N N . ARG A 1 108 ? -65.394 19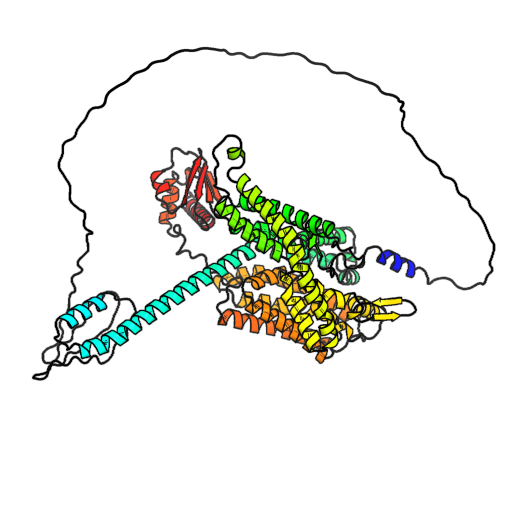.935 5.303 1.00 30.91 108 ARG A N 1
ATOM 800 C CA . ARG A 1 108 ? -66.115 21.098 4.763 1.00 30.91 108 ARG A CA 1
ATOM 801 C C . ARG A 1 108 ? -66.864 20.657 3.508 1.00 30.91 108 ARG A C 1
ATOM 803 O O . ARG A 1 108 ? -66.231 20.209 2.556 1.00 30.91 108 ARG A O 1
ATOM 810 N N . ILE A 1 109 ? -68.190 20.756 3.534 1.00 36.78 109 ILE A N 1
ATOM 811 C CA . ILE A 1 109 ? -69.053 20.479 2.379 1.00 36.78 109 ILE A CA 1
ATOM 812 C C . ILE A 1 109 ? -69.035 21.712 1.470 1.00 36.78 109 ILE A C 1
ATOM 814 O O . ILE A 1 109 ? -69.145 22.835 1.963 1.00 36.78 109 ILE A O 1
ATOM 818 N N . ILE A 1 110 ? -68.869 21.509 0.161 1.00 39.22 110 ILE A N 1
ATOM 819 C CA . ILE A 1 110 ? -68.921 22.568 -0.854 1.00 39.22 110 ILE A CA 1
ATOM 820 C C . ILE A 1 110 ? -69.662 22.019 -2.082 1.00 39.22 110 ILE A C 1
ATOM 822 O O . ILE A 1 110 ? -69.268 20.985 -2.623 1.00 39.22 110 ILE A O 1
ATOM 826 N N . GLY A 1 111 ? -70.728 22.707 -2.499 1.00 36.84 111 GLY A N 1
ATOM 827 C CA . GLY A 1 111 ? -71.570 22.345 -3.648 1.00 36.84 111 GLY A CA 1
ATOM 828 C C . GLY A 1 111 ? -73.073 22.426 -3.349 1.00 36.84 111 GLY A C 1
ATOM 829 O O . GLY A 1 111 ? -73.499 22.221 -2.214 1.00 36.84 111 GLY A O 1
ATOM 830 N N . LYS A 1 112 ? -73.871 22.722 -4.382 1.00 36.28 112 LYS A N 1
ATOM 831 C CA . LYS A 1 112 ? -75.324 22.467 -4.434 1.00 36.28 112 LYS A CA 1
ATOM 832 C C . LYS A 1 112 ? -75.567 21.228 -5.322 1.00 36.28 112 LYS A C 1
ATOM 834 O O . LYS A 1 112 ? -74.697 20.904 -6.135 1.00 36.28 112 LYS A O 1
ATOM 839 N N . PRO A 1 113 ? -76.692 20.503 -5.162 1.00 32.19 113 PRO A N 1
ATOM 840 C CA . PRO A 1 113 ? -76.944 19.263 -5.901 1.00 32.19 113 PRO A CA 1
ATOM 841 C C . PRO A 1 113 ? -76.928 19.466 -7.431 1.00 32.19 113 PRO A C 1
ATOM 843 O O . PRO A 1 113 ? -77.252 20.559 -7.896 1.00 32.19 113 PRO A O 1
ATOM 846 N N . PRO A 1 114 ? -76.565 18.431 -8.217 1.00 36.62 114 PRO A N 1
ATOM 847 C CA . PRO A 1 114 ? -76.352 17.040 -7.797 1.00 36.62 114 PRO A CA 1
ATOM 848 C C . PRO A 1 114 ? -74.926 16.713 -7.305 1.00 36.62 114 PRO A C 1
ATOM 850 O O . PRO A 1 114 ? -74.668 15.574 -6.925 1.00 36.62 114 PRO A O 1
ATOM 853 N N . PHE A 1 115 ? -73.991 17.672 -7.285 1.00 37.47 115 PHE A N 1
ATOM 854 C CA . PHE A 1 115 ? -72.573 17.395 -7.017 1.00 37.47 115 PHE A CA 1
ATOM 855 C C . PHE A 1 115 ? -72.136 17.785 -5.597 1.00 37.47 115 PHE A C 1
ATOM 857 O O . PHE A 1 115 ? -72.054 18.964 -5.258 1.00 37.47 115 PHE A O 1
ATOM 864 N N . ILE A 1 116 ? -71.778 16.787 -4.782 1.00 37.09 116 ILE A N 1
ATOM 865 C CA . ILE A 1 116 ? -71.177 16.982 -3.453 1.00 37.09 116 ILE A CA 1
ATOM 866 C C . ILE A 1 116 ? -69.699 16.584 -3.509 1.00 37.09 116 ILE A C 1
ATOM 868 O O . ILE A 1 116 ? -69.368 15.422 -3.753 1.00 37.09 116 ILE A O 1
ATOM 872 N N . VAL A 1 117 ? -68.803 17.543 -3.256 1.00 37.03 117 VAL A N 1
ATOM 873 C CA . VAL A 1 117 ? -67.349 17.319 -3.252 1.00 37.03 117 VAL A CA 1
ATOM 874 C C . VAL A 1 117 ? -66.815 17.346 -1.822 1.00 37.03 117 VAL A C 1
ATOM 876 O O . VAL A 1 117 ? -66.943 18.343 -1.112 1.00 37.03 117 VAL A O 1
ATOM 879 N N . PHE A 1 118 ? -66.151 16.263 -1.411 1.00 36.41 118 PHE A N 1
ATOM 880 C CA . PHE A 1 118 ? -65.464 16.182 -0.120 1.00 36.41 118 PHE A CA 1
ATOM 881 C C . PHE A 1 118 ? -63.955 16.396 -0.287 1.00 36.41 118 PHE A C 1
ATOM 883 O O . PHE A 1 118 ? -63.274 15.613 -0.954 1.00 36.41 118 PHE A O 1
ATOM 890 N N . ARG A 1 119 ? -63.415 17.425 0.382 1.00 34.78 119 ARG A N 1
ATOM 891 C CA . ARG A 1 119 ? -61.970 17.594 0.611 1.00 34.78 119 ARG A CA 1
ATOM 892 C C . ARG A 1 119 ? -61.632 17.335 2.087 1.00 34.78 119 ARG A C 1
ATOM 894 O O . ARG A 1 119 ? -62.120 18.073 2.944 1.00 34.78 119 ARG A O 1
ATOM 901 N N . PRO A 1 120 ? -60.786 16.340 2.411 1.00 34.97 120 PRO A N 1
ATOM 902 C CA . PRO A 1 120 ? -60.243 16.189 3.756 1.00 34.97 120 PRO A CA 1
ATOM 903 C C . PRO A 1 120 ? -59.157 17.245 4.007 1.00 34.97 120 PRO A C 1
ATOM 905 O O . PRO A 1 120 ? -58.209 17.367 3.232 1.00 34.97 120 PRO A O 1
ATOM 908 N N . ILE A 1 121 ? -59.261 17.996 5.105 1.00 35.59 121 ILE A N 1
ATOM 909 C CA . ILE A 1 121 ? -58.219 18.952 5.502 1.00 35.59 121 ILE A CA 1
ATOM 910 C C . ILE A 1 121 ? -57.108 18.181 6.224 1.00 35.59 121 ILE A C 1
ATOM 912 O O . ILE A 1 121 ? -57.301 17.704 7.340 1.00 35.59 121 ILE A O 1
ATOM 916 N N . CYS A 1 122 ? -55.936 18.064 5.597 1.00 37.12 122 CYS A N 1
ATOM 917 C CA . CYS A 1 122 ? -54.752 17.449 6.195 1.00 37.12 122 CYS A CA 1
ATOM 918 C C . CYS A 1 122 ? -53.608 18.468 6.283 1.00 37.12 122 CYS A C 1
ATOM 920 O O . CYS A 1 122 ? -53.234 19.062 5.273 1.00 37.12 122 CYS A O 1
ATOM 922 N N . ARG A 1 123 ? -53.000 18.623 7.470 1.00 33.34 123 ARG A N 1
ATOM 923 C CA . ARG A 1 123 ? -51.891 19.567 7.745 1.00 33.34 123 ARG A CA 1
ATOM 924 C C . ARG A 1 123 ? -50.601 19.326 6.932 1.00 33.34 123 ARG A C 1
ATOM 926 O O . ARG A 1 123 ? -49.669 20.109 7.051 1.00 33.34 123 ARG A O 1
ATOM 933 N N . ARG A 1 124 ? -50.526 18.273 6.107 1.00 34.97 124 ARG A N 1
ATOM 934 C CA . ARG A 1 124 ? -49.393 17.963 5.211 1.00 34.97 124 ARG A CA 1
ATOM 935 C C . ARG A 1 124 ? -49.820 17.897 3.738 1.00 34.97 124 ARG A C 1
ATOM 937 O O . ARG A 1 124 ? -49.679 16.859 3.103 1.00 34.97 124 ARG A O 1
ATOM 944 N N . ASN A 1 125 ? -50.382 18.998 3.236 1.00 36.88 125 ASN A N 1
ATOM 945 C CA . ASN A 1 125 ? -50.579 19.342 1.815 1.00 36.88 125 ASN A CA 1
ATOM 946 C C . ASN A 1 125 ? -50.928 18.176 0.848 1.00 36.88 125 ASN A C 1
ATOM 948 O O . ASN A 1 125 ? -50.298 18.002 -0.192 1.00 36.88 125 ASN A O 1
ATOM 952 N N . CYS A 1 126 ? -51.922 17.350 1.198 1.00 38.84 126 CYS A N 1
ATOM 953 C CA . CYS A 1 126 ? -52.362 16.208 0.383 1.00 38.84 126 CYS A CA 1
ATOM 954 C C . CYS A 1 126 ? -53.623 16.554 -0.427 1.00 38.84 126 CYS A C 1
ATOM 956 O O . CYS A 1 126 ? -54.736 16.531 0.100 1.00 38.84 126 CYS A O 1
ATOM 958 N N . SER A 1 127 ? -53.463 16.845 -1.717 1.00 35.41 127 SER A N 1
ATOM 959 C CA . SER A 1 127 ? -54.526 17.291 -2.629 1.00 35.41 127 SER A CA 1
ATOM 960 C C . SER A 1 127 ? -55.284 16.136 -3.311 1.00 35.41 127 SER A C 1
ATOM 962 O O . SER A 1 127 ? -55.170 15.900 -4.511 1.00 35.41 127 SER A O 1
ATOM 964 N N . GLY A 1 128 ? -56.119 15.426 -2.546 1.00 38.69 128 GLY A N 1
ATOM 965 C CA . GLY A 1 128 ? -57.112 14.481 -3.081 1.00 38.69 128 GLY A CA 1
ATOM 966 C C . GLY A 1 128 ? -58.490 15.129 -3.268 1.00 38.69 128 GLY A C 1
ATOM 967 O O . GLY A 1 128 ? -58.957 15.839 -2.379 1.00 38.69 128 GLY A O 1
ATOM 968 N N . THR A 1 129 ? -59.159 14.875 -4.398 1.00 35.56 129 THR A N 1
ATOM 969 C CA . THR A 1 129 ? -60.553 15.301 -4.638 1.00 35.56 129 THR A CA 1
ATOM 970 C C . THR A 1 129 ? -61.392 14.081 -5.007 1.00 35.56 129 THR A C 1
ATOM 972 O O . THR A 1 129 ? -61.070 13.387 -5.968 1.00 35.56 129 THR A O 1
ATOM 975 N N . PHE A 1 130 ? -62.453 13.817 -4.242 1.00 37.19 130 PHE A N 1
ATOM 976 C CA . PHE A 1 130 ? -63.389 12.721 -4.496 1.00 37.19 130 PHE A CA 1
ATOM 977 C C . PHE A 1 130 ? -64.674 13.255 -5.130 1.00 37.19 130 PHE A C 1
ATOM 979 O O . PHE A 1 130 ? -65.174 14.308 -4.735 1.00 37.19 130 PHE A O 1
ATOM 986 N N . LEU A 1 131 ? -65.201 12.505 -6.096 1.00 33.25 131 LEU A N 1
ATOM 987 C CA . LEU A 1 131 ? -66.421 12.817 -6.833 1.00 33.25 131 LEU A CA 1
ATOM 988 C C . LEU A 1 131 ? -67.322 11.582 -6.753 1.00 33.25 131 LEU A C 1
ATOM 990 O O . LEU A 1 131 ? -66.957 10.520 -7.253 1.00 33.25 131 LEU A O 1
ATOM 994 N N . VAL A 1 132 ? -68.457 11.707 -6.068 1.00 34.91 132 VAL A N 1
ATOM 995 C CA . VAL A 1 132 ? -69.451 10.634 -5.936 1.00 34.91 132 VAL A CA 1
ATOM 996 C C . VAL A 1 132 ? -70.595 10.950 -6.888 1.00 34.91 132 VAL A C 1
ATOM 998 O O . VAL A 1 132 ? -71.217 12.002 -6.768 1.00 34.91 132 VAL A O 1
ATOM 1001 N N . TYR A 1 133 ? -70.854 10.052 -7.835 1.00 32.41 133 TYR A N 1
ATOM 1002 C CA . TYR A 1 133 ? -72.056 10.098 -8.663 1.00 32.41 133 TYR A CA 1
ATOM 1003 C C . TYR A 1 133 ? -73.173 9.304 -7.986 1.00 32.41 133 TYR A C 1
ATOM 1005 O O . TYR A 1 133 ? -72.928 8.240 -7.418 1.00 32.41 133 TYR A O 1
ATOM 1013 N N . CYS A 1 134 ? -74.399 9.811 -8.082 1.00 30.70 134 CYS A N 1
ATOM 1014 C CA . CYS A 1 134 ? -75.604 9.089 -7.707 1.00 30.70 134 CYS A CA 1
ATOM 1015 C C . CYS A 1 134 ? -76.617 9.231 -8.847 1.00 30.70 134 CYS A C 1
ATOM 1017 O O . CYS A 1 134 ? -77.214 10.290 -9.025 1.00 30.70 134 CYS A O 1
ATOM 1019 N N . SER A 1 135 ? -76.762 8.176 -9.645 1.00 28.22 135 SER A N 1
ATOM 1020 C CA . SER A 1 135 ? -77.887 7.975 -10.559 1.00 28.22 135 SER A CA 1
ATOM 1021 C C . SER A 1 135 ? -78.752 6.832 -10.020 1.00 28.22 135 SER A C 1
ATOM 1023 O O . SER A 1 135 ? -78.280 6.004 -9.238 1.00 28.22 135 SER A O 1
ATOM 1025 N N . ALA A 1 136 ? -80.040 6.830 -10.366 1.00 36.84 136 ALA A N 1
ATOM 1026 C CA . ALA A 1 136 ? -81.041 6.012 -9.685 1.00 36.84 136 ALA A CA 1
ATOM 1027 C C . ALA A 1 136 ? -80.683 4.509 -9.647 1.00 36.84 136 ALA A C 1
ATOM 1029 O O . ALA A 1 136 ? -80.412 3.891 -10.673 1.00 36.84 136 ALA A O 1
ATOM 1030 N N . GLY A 1 137 ? -80.718 3.924 -8.445 1.00 36.62 137 GLY A N 1
ATOM 1031 C CA . GLY A 1 137 ? -80.667 2.476 -8.212 1.00 36.62 137 GLY A CA 1
ATOM 1032 C C . GLY A 1 137 ? -79.296 1.855 -7.905 1.00 36.62 137 GLY A C 1
ATOM 1033 O O . GLY A 1 137 ? -79.264 0.854 -7.195 1.00 36.62 137 GLY A O 1
ATOM 1034 N N . LEU A 1 138 ? -78.166 2.413 -8.367 1.00 34.81 138 LEU A N 1
ATOM 1035 C CA . LEU A 1 138 ? -76.847 1.760 -8.230 1.00 34.81 138 LEU A CA 1
ATOM 1036 C C . LEU A 1 138 ? -75.721 2.706 -7.779 1.00 34.81 138 LEU A C 1
ATOM 1038 O O . LEU A 1 138 ? -75.259 3.574 -8.518 1.00 34.81 138 LEU A O 1
ATOM 1042 N N . LEU A 1 139 ? -75.211 2.476 -6.564 1.00 32.34 139 LEU A N 1
ATOM 1043 C CA . LEU A 1 139 ? -74.179 3.300 -5.924 1.00 32.34 139 LEU A CA 1
ATOM 1044 C C . LEU A 1 139 ? -72.755 2.938 -6.403 1.00 32.34 139 LEU A C 1
ATOM 1046 O O . LEU A 1 139 ? -71.984 2.286 -5.696 1.00 32.34 139 LEU A O 1
ATOM 1050 N N . SER A 1 140 ? -72.402 3.346 -7.624 1.00 32.69 140 SER A N 1
ATOM 1051 C CA . SER A 1 140 ? -71.111 3.024 -8.255 1.00 32.69 140 SER A CA 1
ATOM 1052 C C . SER A 1 140 ? -70.016 4.062 -7.949 1.00 32.69 140 SER A C 1
ATOM 1054 O O . SER A 1 140 ? -70.094 5.217 -8.368 1.00 32.69 140 SER A O 1
ATOM 1056 N N . ILE A 1 141 ? -68.963 3.657 -7.228 1.00 37.44 141 I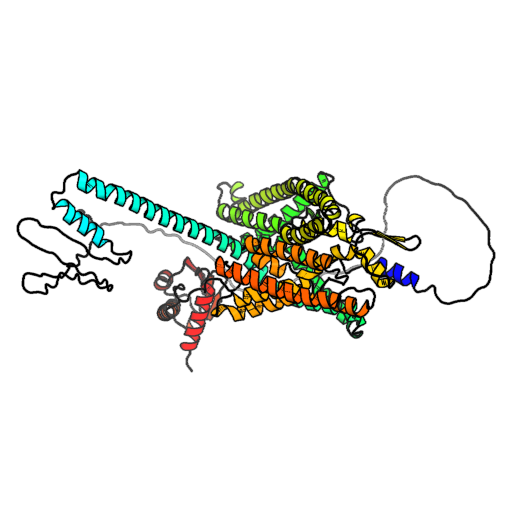LE A N 1
ATOM 1057 C CA . ILE A 1 141 ? -67.870 4.547 -6.787 1.00 37.44 141 ILE A CA 1
ATOM 1058 C C . ILE A 1 141 ? -66.674 4.460 -7.753 1.00 37.44 141 ILE A C 1
ATOM 1060 O O . ILE A 1 141 ? -65.831 3.569 -7.647 1.00 37.44 141 ILE A O 1
ATOM 1064 N N . GLY A 1 142 ? -66.570 5.418 -8.679 1.00 34.44 142 GLY A N 1
ATOM 1065 C CA . GLY A 1 142 ? -65.460 5.522 -9.636 1.00 34.44 142 GLY A CA 1
ATOM 1066 C C . GLY A 1 142 ? -64.324 6.447 -9.175 1.00 34.44 142 GLY A C 1
ATOM 1067 O O . GLY A 1 142 ? -64.486 7.664 -9.132 1.00 34.44 142 GLY A O 1
ATOM 1068 N N . VAL A 1 143 ? -63.133 5.901 -8.901 1.00 35.00 143 VAL A N 1
ATOM 1069 C CA . VAL A 1 143 ? -61.929 6.689 -8.553 1.00 35.00 143 VAL A CA 1
ATOM 1070 C C . VAL A 1 143 ? -61.097 6.962 -9.811 1.00 35.00 143 VAL A C 1
ATOM 1072 O O . VAL A 1 143 ? -60.407 6.073 -10.302 1.00 35.00 143 VAL A O 1
ATOM 1075 N N . ARG A 1 144 ? -61.154 8.189 -10.356 1.00 32.44 144 ARG A N 1
ATOM 1076 C CA . ARG A 1 144 ? -60.625 8.482 -11.710 1.00 32.44 144 ARG A CA 1
ATOM 1077 C C . ARG A 1 144 ? -59.157 8.941 -11.796 1.00 32.44 144 ARG A C 1
ATOM 1079 O O . ARG A 1 144 ? -58.623 8.972 -12.900 1.00 32.44 144 ARG A O 1
ATOM 1086 N N . ARG A 1 145 ? -58.492 9.288 -10.682 1.00 29.48 145 ARG A N 1
ATOM 1087 C CA . ARG A 1 145 ? -57.024 9.506 -10.574 1.00 29.48 145 ARG A CA 1
ATOM 1088 C C . ARG A 1 145 ? -56.595 9.636 -9.105 1.00 29.48 145 ARG A C 1
ATOM 1090 O O . ARG A 1 145 ? -57.305 10.250 -8.318 1.00 29.48 145 ARG A O 1
ATOM 1097 N N . THR A 1 146 ? -55.408 9.136 -8.759 1.00 34.00 146 THR A N 1
ATOM 1098 C CA . THR A 1 146 ? -54.770 9.327 -7.439 1.00 34.00 146 THR A CA 1
ATOM 1099 C C . THR A 1 146 ? -53.251 9.375 -7.568 1.00 34.00 146 THR A C 1
ATOM 1101 O O . THR A 1 146 ? -52.660 8.481 -8.169 1.00 34.00 146 THR A O 1
ATOM 1104 N N . ILE A 1 147 ? -52.626 10.377 -6.946 1.00 31.64 147 ILE A N 1
ATOM 1105 C CA . ILE A 1 147 ? -51.176 10.469 -6.727 1.00 31.64 147 ILE A CA 1
ATOM 1106 C C . ILE A 1 147 ? -50.955 10.284 -5.220 1.00 31.64 147 ILE A C 1
ATOM 1108 O O . ILE A 1 147 ? -51.595 10.965 -4.421 1.00 31.64 147 ILE A O 1
ATOM 1112 N N . PHE A 1 148 ? -50.107 9.334 -4.818 1.00 36.25 148 PHE A N 1
ATOM 1113 C CA . PHE A 1 148 ? -49.959 8.922 -3.415 1.00 36.25 148 PHE A CA 1
ATOM 1114 C C . PHE A 1 148 ? -48.596 9.296 -2.828 1.00 36.25 148 PHE A C 1
ATOM 1116 O O . PHE A 1 148 ? -47.560 8.931 -3.379 1.00 36.25 148 PHE A O 1
ATOM 1123 N N . HIS A 1 149 ? -48.601 9.917 -1.644 1.00 33.28 149 HIS A N 1
ATOM 1124 C CA . HIS A 1 149 ? -47.401 10.106 -0.825 1.00 33.28 149 HIS A CA 1
ATOM 1125 C C . HIS A 1 149 ? -47.314 9.005 0.261 1.00 33.28 149 HIS A C 1
ATOM 1127 O O . HIS A 1 149 ? -48.295 8.781 0.979 1.00 33.28 149 HIS A O 1
ATOM 1133 N N . PRO A 1 150 ? -46.185 8.284 0.417 1.00 35.69 150 PRO A N 1
ATOM 1134 C CA . PRO A 1 150 ? -46.149 6.989 1.114 1.00 35.69 150 PRO A CA 1
ATOM 1135 C C . PRO A 1 150 ? -46.044 7.081 2.656 1.00 35.69 150 PRO A C 1
ATOM 1137 O O . PRO A 1 150 ? -45.130 6.506 3.248 1.00 35.69 150 PRO A O 1
ATOM 1140 N N . GLY A 1 151 ? -46.975 7.784 3.322 1.00 35.22 151 GLY A N 1
ATOM 1141 C CA . GLY A 1 151 ? -46.919 8.022 4.780 1.00 35.22 151 GLY A CA 1
ATOM 1142 C C . GLY A 1 151 ? -48.225 7.972 5.596 1.00 35.22 151 GLY A C 1
ATOM 1143 O O . GLY A 1 151 ? -48.153 7.842 6.815 1.00 35.22 151 GLY A O 1
ATOM 1144 N N . CYS A 1 152 ? -49.418 8.059 4.996 1.00 36.97 152 CYS A N 1
ATOM 1145 C CA . CYS A 1 152 ? -50.669 8.205 5.763 1.00 36.97 152 CYS A CA 1
ATOM 1146 C C . CYS A 1 152 ? -51.280 6.871 6.236 1.00 36.97 152 CYS A C 1
ATOM 1148 O O . CYS A 1 152 ? -52.112 6.279 5.549 1.00 36.97 152 CYS A O 1
ATOM 1150 N N . ALA A 1 153 ? -50.945 6.444 7.460 1.00 37.91 153 ALA A N 1
ATOM 1151 C CA . ALA A 1 153 ? -51.515 5.246 8.092 1.00 37.91 153 ALA A CA 1
ATOM 1152 C C . ALA A 1 153 ? -53.058 5.267 8.212 1.00 37.91 153 ALA A C 1
ATOM 1154 O O . ALA A 1 153 ? -53.697 4.222 8.072 1.00 37.91 153 ALA A O 1
ATOM 1155 N N . ASN A 1 154 ? -53.661 6.449 8.400 1.00 43.09 154 ASN A N 1
ATOM 1156 C CA . ASN A 1 154 ? -55.105 6.614 8.625 1.00 43.09 154 ASN A CA 1
ATOM 1157 C C . ASN A 1 154 ? -55.980 6.124 7.452 1.00 43.09 154 ASN A C 1
ATOM 1159 O O . ASN A 1 154 ? -57.126 5.733 7.671 1.00 43.09 154 ASN A O 1
ATOM 1163 N N . TYR A 1 155 ? -55.448 6.080 6.223 1.00 43.12 155 TYR A N 1
ATOM 1164 C CA . TYR A 1 155 ? -56.191 5.601 5.050 1.00 43.12 155 TYR A CA 1
ATOM 1165 C C . TYR A 1 155 ? -56.512 4.097 5.136 1.00 43.12 155 TYR A C 1
ATOM 1167 O O . TYR A 1 155 ? -57.602 3.665 4.768 1.00 43.12 155 TYR A O 1
ATOM 1175 N N . THR A 1 156 ? -55.602 3.298 5.707 1.00 45.62 156 THR A N 1
ATOM 1176 C CA . THR A 1 156 ? -55.768 1.840 5.859 1.00 45.62 156 THR A CA 1
ATOM 1177 C C . THR A 1 156 ? -56.962 1.489 6.749 1.00 45.62 156 THR A C 1
ATOM 1179 O O . THR A 1 156 ? -57.712 0.560 6.446 1.00 45.62 156 THR A O 1
ATOM 1182 N N . ASN A 1 157 ? -57.168 2.253 7.827 1.00 45.12 157 ASN A N 1
ATOM 1183 C CA . ASN A 1 157 ? -58.297 2.060 8.737 1.00 45.12 157 ASN A CA 1
ATOM 1184 C C . ASN A 1 157 ? -59.611 2.548 8.109 1.00 45.12 157 ASN A C 1
ATOM 1186 O O . ASN A 1 157 ? -60.629 1.872 8.239 1.00 45.12 157 ASN A O 1
ATOM 1190 N N . PHE A 1 158 ? -59.575 3.661 7.367 1.00 45.22 158 PHE A N 1
ATOM 1191 C CA . PHE A 1 158 ? -60.739 4.189 6.653 1.00 45.22 158 PHE A CA 1
ATOM 1192 C C . PHE A 1 158 ? -61.281 3.191 5.615 1.00 45.22 158 PHE A C 1
ATOM 1194 O O . PHE A 1 158 ? -62.466 2.863 5.637 1.00 45.22 158 PHE A O 1
ATOM 1201 N N . CYS A 1 159 ? -60.415 2.622 4.766 1.00 45.84 159 CYS A N 1
ATOM 1202 C CA . CYS A 1 159 ? -60.832 1.610 3.791 1.00 45.84 159 CYS A CA 1
ATOM 1203 C C . CYS A 1 159 ? -61.363 0.329 4.452 1.00 45.84 159 CYS A C 1
ATOM 1205 O O . CYS A 1 159 ? -62.351 -0.221 3.973 1.00 45.84 159 CYS A O 1
ATOM 1207 N N . ARG A 1 160 ? -60.759 -0.136 5.559 1.00 46.28 160 ARG A N 1
ATOM 1208 C CA . ARG A 1 160 ? -61.263 -1.306 6.305 1.00 46.28 160 ARG A CA 1
ATOM 1209 C C . ARG A 1 160 ? -62.659 -1.069 6.887 1.00 46.28 160 ARG A C 1
ATOM 1211 O O . ARG A 1 160 ? -63.505 -1.943 6.758 1.00 46.28 160 ARG A O 1
ATOM 1218 N N . PHE A 1 161 ? -62.904 0.107 7.466 1.00 48.94 161 PHE A N 1
ATOM 1219 C CA . PHE A 1 161 ? -64.202 0.476 8.040 1.00 48.94 161 PHE A CA 1
ATOM 1220 C C . PHE A 1 161 ? -65.309 0.615 6.981 1.00 48.94 161 PHE A C 1
ATOM 1222 O O . PHE A 1 161 ? -66.456 0.253 7.228 1.00 48.94 161 PHE A O 1
ATOM 1229 N N . PHE A 1 162 ? -64.977 1.114 5.785 1.00 45.62 162 PHE A N 1
ATOM 1230 C CA . PHE A 1 162 ? -65.949 1.228 4.693 1.00 45.62 162 PHE A CA 1
ATOM 1231 C C . PHE A 1 162 ? -66.261 -0.135 4.051 1.00 45.62 162 PHE A C 1
ATOM 1233 O O . PHE A 1 162 ? -67.423 -0.462 3.812 1.00 45.62 162 PHE A O 1
ATOM 1240 N N . LEU A 1 163 ? -65.235 -0.968 3.832 1.00 48.09 163 LEU A N 1
ATOM 1241 C CA . LEU A 1 163 ? -65.383 -2.311 3.255 1.00 48.09 163 LEU A CA 1
ATOM 1242 C C . LEU A 1 163 ? -66.088 -3.313 4.184 1.00 48.09 163 LEU A C 1
ATOM 1244 O O . LEU A 1 163 ? -66.578 -4.319 3.689 1.00 48.09 163 LEU A O 1
ATOM 1248 N N . SER A 1 164 ? -66.174 -3.058 5.496 1.00 46.06 164 SER A N 1
ATOM 1249 C CA . SER A 1 164 ? -66.956 -3.895 6.420 1.00 46.06 164 SER A CA 1
ATOM 1250 C C . SER A 1 164 ? -68.441 -3.520 6.505 1.00 46.06 164 SER A C 1
ATOM 1252 O O . SER A 1 164 ? -69.198 -4.236 7.154 1.00 46.06 164 SER A O 1
ATOM 1254 N N . ARG A 1 165 ? -68.869 -2.408 5.886 1.00 46.03 165 ARG A N 1
ATOM 1255 C CA . ARG A 1 165 ? -70.281 -1.970 5.838 1.00 46.03 165 ARG A CA 1
ATOM 1256 C C . ARG A 1 165 ? -70.930 -2.073 4.457 1.00 46.03 165 ARG A C 1
ATOM 1258 O O . ARG A 1 165 ? -72.151 -2.128 4.381 1.00 46.03 165 ARG A O 1
ATOM 1265 N N . ALA A 1 166 ? -70.149 -2.123 3.379 1.00 46.62 166 ALA A N 1
ATOM 1266 C CA . ALA A 1 166 ? -70.657 -2.457 2.050 1.00 46.62 166 ALA A CA 1
ATOM 1267 C C . ALA A 1 166 ? -70.645 -3.984 1.857 1.00 46.62 166 ALA A C 1
ATOM 1269 O O . ALA A 1 166 ? -69.576 -4.590 1.879 1.00 46.62 166 ALA A O 1
ATOM 1270 N N . GLY A 1 167 ? -71.819 -4.596 1.657 1.00 42.91 167 GLY A N 1
ATOM 1271 C CA . GLY A 1 167 ? -72.016 -6.050 1.525 1.00 42.91 167 GLY A CA 1
ATOM 1272 C C . GLY A 1 167 ? -71.464 -6.663 0.230 1.00 42.91 167 GLY A C 1
ATOM 1273 O O . GLY A 1 167 ? -72.210 -7.215 -0.572 1.00 42.91 167 GLY A O 1
ATOM 1274 N N . LEU A 1 168 ? -70.156 -6.547 0.006 1.00 48.22 168 LEU A N 1
ATOM 1275 C CA . LEU A 1 168 ? -69.449 -7.121 -1.137 1.00 48.22 168 LEU A CA 1
ATOM 1276 C C . LEU A 1 168 ? -69.267 -8.633 -0.964 1.00 48.22 168 LEU A C 1
ATOM 1278 O O . LEU A 1 168 ? -68.769 -9.103 0.059 1.00 48.22 168 LEU A O 1
ATOM 1282 N N . THR A 1 169 ? -69.623 -9.401 -1.994 1.00 46.53 169 THR A N 1
ATOM 1283 C CA . THR A 1 169 ? -69.511 -10.864 -1.971 1.00 46.53 169 THR A CA 1
ATOM 1284 C C . THR A 1 169 ? -68.055 -11.330 -1.857 1.00 46.53 169 THR A C 1
ATOM 1286 O O . THR A 1 169 ? -67.115 -10.680 -2.329 1.00 46.53 169 THR A O 1
ATOM 1289 N N . PHE A 1 170 ? -67.860 -12.498 -1.239 1.00 42.28 170 PHE A N 1
ATOM 1290 C CA . PHE A 1 170 ? -66.547 -13.039 -0.863 1.00 42.28 170 PHE A CA 1
ATOM 1291 C C . PHE A 1 170 ? -65.543 -13.101 -2.034 1.00 42.28 170 PHE A C 1
ATOM 1293 O O . PHE A 1 170 ? -64.357 -12.816 -1.861 1.00 42.28 170 PHE A O 1
ATOM 1300 N N . PHE A 1 171 ? -66.020 -13.385 -3.252 1.00 41.41 171 PHE A N 1
ATOM 1301 C CA . PHE A 1 171 ? -65.204 -13.397 -4.472 1.00 41.41 171 PHE A CA 1
ATOM 1302 C C . PHE A 1 171 ? -64.652 -12.017 -4.867 1.00 41.41 171 PHE A C 1
ATOM 1304 O O . PHE A 1 171 ? -63.500 -11.930 -5.299 1.00 41.41 171 PHE A O 1
ATOM 1311 N N . ALA A 1 172 ? -65.422 -10.936 -4.696 1.00 51.06 172 ALA A N 1
ATOM 1312 C CA . ALA A 1 172 ? -64.964 -9.577 -4.994 1.00 51.06 172 ALA A CA 1
ATOM 1313 C C . ALA A 1 172 ? -63.857 -9.144 -4.017 1.00 51.06 172 ALA A C 1
ATOM 1315 O O . ALA A 1 172 ? -62.802 -8.660 -4.437 1.00 51.06 172 ALA A O 1
ATOM 1316 N N . LEU A 1 173 ? -64.050 -9.421 -2.723 1.00 44.75 173 LEU A N 1
ATOM 1317 C CA . LEU A 1 173 ? -63.036 -9.216 -1.685 1.00 44.75 173 LEU A CA 1
ATOM 1318 C C . LEU A 1 173 ? -61.768 -10.042 -1.963 1.00 44.75 173 LEU A C 1
ATOM 1320 O O . LEU A 1 173 ? -60.665 -9.493 -1.953 1.00 44.75 173 LEU A O 1
ATOM 1324 N N . ALA A 1 174 ? -61.897 -11.330 -2.298 1.00 45.16 174 ALA A N 1
ATOM 1325 C CA . ALA A 1 174 ? -60.758 -12.196 -2.612 1.00 45.16 174 ALA A CA 1
ATOM 1326 C C . ALA A 1 174 ? -59.920 -11.688 -3.804 1.00 45.16 174 ALA A C 1
ATOM 1328 O O . ALA A 1 174 ? -58.684 -11.748 -3.754 1.00 45.16 174 ALA A O 1
ATOM 1329 N N . ARG A 1 175 ? -60.569 -11.138 -4.845 1.00 51.94 175 ARG A N 1
ATOM 1330 C CA . ARG A 1 175 ? -59.906 -10.560 -6.031 1.00 51.94 175 ARG A CA 1
ATOM 1331 C C . ARG A 1 175 ? -59.061 -9.320 -5.712 1.00 51.94 175 ARG A C 1
ATOM 1333 O O . ARG A 1 175 ? -58.095 -9.070 -6.425 1.00 51.94 175 ARG A O 1
ATOM 1340 N N . ILE A 1 176 ? -59.369 -8.590 -4.637 1.00 54.38 176 ILE A N 1
ATOM 1341 C CA . ILE A 1 176 ? -58.616 -7.404 -4.182 1.00 54.38 176 ILE A CA 1
ATOM 1342 C C . ILE A 1 176 ? -57.571 -7.780 -3.112 1.00 54.38 176 ILE A C 1
ATOM 1344 O O . ILE A 1 176 ? -56.420 -7.338 -3.171 1.00 54.38 176 ILE A O 1
ATOM 1348 N N . ILE A 1 177 ? -57.929 -8.646 -2.159 1.00 49.09 177 ILE A N 1
ATOM 1349 C CA . ILE A 1 177 ? -57.078 -9.030 -1.019 1.00 49.09 177 ILE A CA 1
ATOM 1350 C C . ILE A 1 177 ? -55.857 -9.860 -1.454 1.00 49.09 177 ILE A C 1
ATOM 1352 O O . ILE A 1 177 ? -54.760 -9.673 -0.911 1.00 49.09 177 ILE A O 1
ATOM 1356 N N . ARG A 1 178 ? -55.990 -10.754 -2.449 1.00 47.66 178 ARG A N 1
ATOM 1357 C CA . ARG A 1 178 ? -54.852 -11.555 -2.945 1.00 47.66 178 ARG A CA 1
ATOM 1358 C C . ARG A 1 178 ? -53.750 -10.670 -3.571 1.00 47.66 178 ARG A C 1
ATOM 1360 O O . ARG A 1 178 ? -52.610 -10.763 -3.110 1.00 47.66 178 ARG A O 1
ATOM 1367 N N . PRO A 1 179 ? -54.035 -9.752 -4.521 1.00 55.75 179 PRO A N 1
ATOM 1368 C CA . PRO A 1 179 ? -53.051 -8.772 -4.989 1.00 55.75 179 PRO A CA 1
ATOM 1369 C C . PRO A 1 179 ? -52.493 -7.875 -3.879 1.00 55.75 179 PRO A C 1
ATOM 1371 O O . PRO A 1 179 ? -51.281 -7.664 -3.835 1.00 55.75 179 PRO A O 1
ATOM 1374 N N . TRP A 1 180 ? -53.342 -7.386 -2.966 1.00 53.34 180 TRP A N 1
ATOM 1375 C CA . TRP A 1 180 ? -52.929 -6.468 -1.897 1.00 53.34 180 TRP A CA 1
ATOM 1376 C C . TRP A 1 180 ? -51.952 -7.115 -0.907 1.00 53.34 180 TRP A C 1
ATOM 1378 O O . TRP A 1 180 ? -50.900 -6.546 -0.627 1.00 53.34 180 TRP A O 1
ATOM 1388 N N . SER A 1 181 ? -52.217 -8.344 -0.455 1.00 57.00 181 SER A N 1
ATOM 1389 C CA . SER A 1 181 ? -51.296 -9.084 0.426 1.00 57.00 181 SER A CA 1
ATOM 1390 C C . SER A 1 181 ? -49.973 -9.442 -0.268 1.00 57.00 181 SER A C 1
ATOM 1392 O O . SER A 1 181 ? -48.908 -9.353 0.344 1.00 57.00 181 SER A O 1
ATOM 1394 N N . ASN A 1 182 ? -49.994 -9.760 -1.568 1.00 66.62 182 ASN A N 1
ATOM 1395 C CA . ASN A 1 182 ? -48.776 -9.973 -2.359 1.00 66.62 182 ASN A CA 1
ATOM 1396 C C . ASN A 1 182 ? -48.017 -8.667 -2.666 1.00 66.62 182 ASN A C 1
ATOM 1398 O O . ASN A 1 182 ? -46.800 -8.689 -2.864 1.00 66.62 182 ASN A O 1
ATOM 1402 N N . TRP A 1 183 ? -48.690 -7.516 -2.700 1.00 68.88 183 TRP A N 1
ATOM 1403 C CA . TRP A 1 183 ? -48.048 -6.200 -2.737 1.00 68.88 183 TRP A CA 1
ATOM 1404 C C . TRP A 1 183 ? -47.424 -5.855 -1.378 1.00 68.88 183 TRP A C 1
ATOM 1406 O O . TRP A 1 183 ? -46.245 -5.513 -1.326 1.00 68.88 183 TRP A O 1
ATOM 1416 N N . GLU A 1 184 ? -48.141 -6.058 -0.271 1.00 67.12 184 GLU A N 1
ATOM 1417 C CA . GLU A 1 184 ? -47.636 -5.798 1.081 1.00 67.12 184 GLU A CA 1
ATOM 1418 C C . GLU A 1 184 ? -46.414 -6.675 1.412 1.00 67.12 184 GLU A C 1
ATOM 1420 O O . GLU A 1 184 ? -45.407 -6.169 1.911 1.00 67.12 184 GLU A O 1
ATOM 1425 N N . LYS A 1 185 ? -46.443 -7.968 1.048 1.00 65.62 185 LYS A N 1
ATOM 1426 C CA . LYS A 1 185 ? -45.282 -8.875 1.123 1.00 65.62 185 LYS A CA 1
ATOM 1427 C C . LYS A 1 185 ? -44.094 -8.351 0.309 1.00 65.62 185 LYS A C 1
ATOM 1429 O O . LYS A 1 185 ? -42.974 -8.343 0.819 1.00 65.62 185 LYS A O 1
ATOM 1434 N N . ARG A 1 186 ? -44.314 -7.861 -0.920 1.00 67.56 186 ARG A N 1
ATOM 1435 C CA . ARG A 1 186 ? -43.254 -7.268 -1.760 1.00 67.56 186 ARG A CA 1
ATOM 1436 C C . ARG A 1 186 ? -42.688 -5.977 -1.160 1.00 67.56 186 ARG A C 1
ATOM 1438 O O . ARG A 1 186 ? -41.470 -5.833 -1.116 1.00 67.56 186 ARG A O 1
ATOM 1445 N N . VAL A 1 187 ? -43.520 -5.086 -0.617 1.00 71.25 187 VAL A N 1
ATOM 1446 C CA . VAL A 1 187 ? -43.070 -3.856 0.069 1.00 71.25 187 VAL A CA 1
ATOM 1447 C C . VAL A 1 187 ? -42.301 -4.180 1.356 1.00 71.25 187 VAL A C 1
ATOM 1449 O O . VAL A 1 187 ? -41.243 -3.595 1.597 1.00 71.25 187 VAL A O 1
ATOM 1452 N N . LYS A 1 188 ? -42.770 -5.142 2.162 1.00 71.44 188 LYS A N 1
ATOM 1453 C CA . LYS A 1 188 ? -42.063 -5.628 3.360 1.00 71.44 188 LYS A CA 1
ATOM 1454 C C . LYS A 1 188 ? -40.714 -6.259 3.001 1.00 71.44 188 LYS A C 1
ATOM 1456 O O . LYS A 1 188 ? -39.713 -5.916 3.627 1.00 71.44 188 LYS A O 1
ATOM 1461 N N . ASN A 1 189 ? -40.651 -7.099 1.966 1.00 74.19 189 ASN A N 1
ATOM 1462 C CA . ASN A 1 189 ? -39.396 -7.692 1.492 1.00 74.19 189 ASN A CA 1
ATOM 1463 C C . ASN A 1 189 ? -38.434 -6.645 0.915 1.00 74.19 189 ASN A C 1
ATOM 1465 O O . ASN A 1 189 ? -37.252 -6.683 1.249 1.00 74.19 189 ASN A O 1
ATOM 1469 N N . ARG A 1 190 ? -38.924 -5.665 0.144 1.00 72.88 190 ARG A N 1
ATOM 1470 C CA . ARG A 1 190 ? -38.112 -4.548 -0.362 1.00 72.88 190 ARG A CA 1
ATOM 1471 C C . ARG A 1 190 ? -37.510 -3.728 0.783 1.00 72.88 190 ARG A C 1
ATOM 1473 O O . ARG A 1 190 ? -36.290 -3.618 0.853 1.00 72.88 190 ARG A O 1
ATOM 1480 N N . LYS A 1 191 ? -38.319 -3.289 1.757 1.00 69.69 191 LYS A N 1
ATOM 1481 C CA . LYS A 1 191 ? -37.828 -2.576 2.956 1.00 69.69 191 LYS A CA 1
ATOM 1482 C C . LYS A 1 191 ? -36.874 -3.424 3.812 1.00 69.69 191 LYS A C 1
ATOM 1484 O O . LYS A 1 191 ? -35.957 -2.884 4.428 1.00 69.69 191 LYS A O 1
ATOM 1489 N N . LYS A 1 192 ? -37.055 -4.751 3.857 1.00 72.69 192 LYS A N 1
ATOM 1490 C CA . LYS A 1 192 ? -36.132 -5.693 4.523 1.00 72.69 192 LYS A CA 1
ATOM 1491 C C . LYS A 1 192 ? -34.798 -5.800 3.769 1.00 72.69 192 LYS A C 1
ATOM 1493 O O . LYS A 1 192 ? -33.753 -5.821 4.415 1.00 72.69 192 LYS A O 1
ATOM 1498 N N . GLY A 1 193 ? -34.827 -5.807 2.435 1.00 70.69 193 GLY A N 1
ATOM 1499 C CA . GLY A 1 193 ? -33.650 -5.748 1.564 1.00 70.69 193 GLY A CA 1
ATOM 1500 C C . GLY A 1 193 ? -32.882 -4.434 1.709 1.00 70.69 193 GLY A C 1
ATOM 1501 O O . GLY A 1 193 ? -31.695 -4.461 2.018 1.00 70.69 193 GLY A O 1
ATOM 1502 N N . GLU A 1 194 ? -33.570 -3.295 1.607 1.00 72.75 194 GLU A N 1
ATOM 1503 C CA . GLU A 1 194 ? -33.013 -1.947 1.802 1.00 72.75 194 GLU A CA 1
ATOM 1504 C C . GLU A 1 194 ? -32.346 -1.815 3.186 1.00 72.75 194 GLU A C 1
ATOM 1506 O O . GLU A 1 194 ? -31.180 -1.428 3.277 1.00 72.75 194 GLU A O 1
ATOM 1511 N N . LYS A 1 195 ? -33.008 -2.257 4.269 1.00 70.44 195 LYS A N 1
ATOM 1512 C CA . LYS A 1 195 ? -32.398 -2.303 5.615 1.00 70.44 195 LYS A CA 1
ATOM 1513 C C . LYS A 1 195 ? -31.192 -3.249 5.708 1.00 70.44 195 LYS A C 1
ATOM 1515 O O . LYS A 1 195 ? -30.248 -2.945 6.440 1.00 70.44 195 LYS A O 1
ATOM 1520 N N . ARG A 1 196 ? -31.192 -4.388 5.000 1.00 72.56 196 ARG A N 1
ATOM 1521 C CA . ARG A 1 196 ? -30.053 -5.331 4.969 1.00 72.56 196 ARG A CA 1
ATOM 1522 C C . ARG A 1 196 ? -28.861 -4.720 4.228 1.00 72.56 196 ARG A C 1
ATOM 1524 O O . ARG A 1 196 ? -27.752 -4.783 4.751 1.00 72.56 196 ARG A O 1
ATOM 1531 N N . MET A 1 197 ? -29.105 -4.052 3.098 1.00 66.25 197 MET A N 1
ATOM 1532 C CA . MET A 1 197 ? -28.102 -3.309 2.330 1.00 66.25 197 MET A CA 1
ATOM 1533 C C . MET A 1 197 ? -27.504 -2.166 3.159 1.00 66.25 197 MET A C 1
ATOM 1535 O O . MET A 1 197 ? -26.298 -2.128 3.370 1.00 66.25 197 MET A O 1
ATOM 1539 N N . GLN A 1 198 ? -28.329 -1.310 3.771 1.00 69.19 198 GLN A N 1
ATOM 1540 C CA . GLN A 1 198 ? -27.852 -0.246 4.667 1.00 69.19 198 GLN A CA 1
ATOM 1541 C C . GLN A 1 198 ? -27.077 -0.768 5.894 1.00 69.19 198 GLN A C 1
ATOM 1543 O O . GLN A 1 198 ? -26.285 -0.030 6.478 1.00 69.19 198 GLN A O 1
ATOM 1548 N N . LYS A 1 199 ? -27.315 -2.010 6.343 1.00 66.00 199 LYS A N 1
ATOM 1549 C CA . LYS A 1 199 ? -26.544 -2.657 7.425 1.00 66.00 199 LYS A CA 1
ATOM 1550 C C . LYS A 1 199 ? -25.224 -3.261 6.925 1.00 66.00 199 LYS A C 1
ATOM 1552 O O . LYS A 1 199 ? -24.302 -3.412 7.722 1.00 66.00 199 LYS A O 1
ATOM 1557 N N . PHE A 1 200 ? -25.133 -3.596 5.639 1.00 68.25 200 PHE A N 1
ATOM 1558 C CA . PHE A 1 200 ? -23.916 -4.054 4.967 1.00 68.25 200 PHE A CA 1
ATOM 1559 C C . PHE A 1 200 ? -22.997 -2.879 4.597 1.00 68.25 200 PHE A C 1
ATOM 1561 O O . PHE A 1 200 ? -21.830 -2.892 4.976 1.00 68.25 200 PHE A O 1
ATOM 1568 N N . LEU A 1 201 ? -23.539 -1.814 3.997 1.00 63.59 201 LEU A N 1
ATOM 1569 C CA . LEU A 1 201 ? -22.803 -0.579 3.697 1.00 63.59 201 LEU A CA 1
ATOM 1570 C C . LEU A 1 201 ? -22.172 0.012 4.971 1.00 63.59 201 LEU A C 1
ATOM 1572 O O . LEU A 1 201 ? -20.956 0.128 5.045 1.00 63.59 201 LEU A O 1
ATOM 1576 N N . ARG A 1 202 ? -22.951 0.188 6.052 1.00 63.62 202 ARG A N 1
ATOM 1577 C CA . ARG A 1 202 ? -22.445 0.603 7.384 1.00 63.62 202 ARG A CA 1
ATOM 1578 C C . ARG A 1 202 ? -21.584 -0.449 8.112 1.00 63.62 202 ARG A C 1
ATOM 1580 O O . ARG A 1 202 ? -21.305 -0.305 9.306 1.00 63.62 202 ARG A O 1
ATOM 1587 N N . ARG A 1 203 ? -21.203 -1.554 7.466 1.00 65.94 203 ARG A N 1
ATOM 1588 C CA . ARG A 1 203 ? -20.124 -2.455 7.917 1.00 65.94 203 ARG A CA 1
ATOM 1589 C C . ARG A 1 203 ? -18.863 -2.224 7.089 1.00 65.94 203 ARG A C 1
ATOM 1591 O O . ARG A 1 203 ? -17.818 -2.047 7.700 1.00 65.94 203 ARG A O 1
ATOM 1598 N N . LEU A 1 204 ? -18.982 -2.153 5.760 1.00 64.12 204 LEU A N 1
ATOM 1599 C CA . LEU A 1 204 ? -17.879 -1.794 4.858 1.00 64.12 204 LEU A CA 1
ATOM 1600 C C . LEU A 1 204 ? -17.305 -0.408 5.180 1.00 64.12 204 LEU A C 1
ATOM 1602 O O . LEU A 1 204 ? -16.100 -0.262 5.319 1.00 64.12 204 LEU A O 1
ATOM 1606 N N . GLU A 1 205 ? -18.169 0.581 5.401 1.00 64.44 205 GLU A N 1
ATOM 1607 C CA . GLU A 1 205 ? -17.800 1.944 5.794 1.00 64.44 205 GLU A CA 1
ATOM 1608 C C . GLU A 1 205 ? -16.933 1.966 7.064 1.00 64.44 205 GLU A C 1
ATOM 1610 O O . GLU A 1 205 ? -15.862 2.561 7.076 1.00 64.44 205 GLU A O 1
ATOM 1615 N N . ARG A 1 206 ? -17.343 1.247 8.119 1.00 65.31 206 ARG A N 1
ATOM 1616 C CA . ARG A 1 206 ? -16.583 1.178 9.382 1.00 65.31 206 ARG A CA 1
ATOM 1617 C C . ARG A 1 206 ? -15.328 0.312 9.299 1.00 65.31 206 ARG A C 1
ATOM 1619 O O . ARG A 1 206 ? -14.420 0.523 10.093 1.00 65.31 206 ARG A O 1
ATOM 1626 N N . PHE A 1 207 ? -15.290 -0.657 8.385 1.00 70.81 207 PHE A N 1
ATOM 1627 C CA . PHE A 1 207 ? -14.098 -1.446 8.066 1.00 70.81 207 PHE A CA 1
ATOM 1628 C C . PHE A 1 207 ? -13.057 -0.562 7.363 1.00 70.81 207 PHE A C 1
ATOM 1630 O O . PHE A 1 207 ? -11.931 -0.456 7.845 1.00 70.81 207 PHE A O 1
ATOM 1637 N N . SER A 1 208 ? -13.483 0.170 6.328 1.00 67.12 208 SER A N 1
ATOM 1638 C CA . SER A 1 208 ? -12.710 1.218 5.651 1.00 67.12 208 SER A CA 1
ATOM 1639 C C . SER A 1 208 ? -12.183 2.258 6.648 1.00 67.12 208 SER A C 1
ATOM 1641 O O . SER A 1 208 ? -10.976 2.399 6.795 1.00 67.12 208 SER A O 1
ATOM 1643 N N . GLN A 1 209 ? -13.049 2.896 7.443 1.00 67.88 209 GLN A N 1
ATOM 1644 C CA . GLN A 1 209 ? -12.645 3.906 8.436 1.00 67.88 209 GLN A CA 1
ATOM 1645 C C . GLN A 1 209 ? -11.584 3.396 9.430 1.00 67.88 209 GLN A C 1
ATOM 1647 O O . GLN A 1 209 ? -10.669 4.142 9.774 1.00 67.88 209 GLN A O 1
ATOM 1652 N N . SER A 1 210 ? -11.654 2.130 9.869 1.00 70.44 210 SER A N 1
ATOM 1653 C CA . SER A 1 210 ? -10.618 1.547 10.741 1.00 70.44 210 SER A CA 1
ATOM 1654 C C . SER A 1 210 ? -9.284 1.257 10.058 1.00 70.44 210 SER A C 1
ATOM 1656 O O . SER A 1 210 ? -8.284 1.158 10.758 1.00 70.44 210 SER A O 1
ATOM 1658 N N . LEU A 1 211 ? -9.262 1.141 8.729 1.00 72.75 211 LEU A N 1
ATOM 1659 C CA . LEU A 1 211 ? -8.045 0.961 7.935 1.00 72.75 211 LEU A CA 1
ATOM 1660 C C . LEU A 1 211 ? -7.463 2.298 7.464 1.00 72.75 211 LEU A C 1
ATOM 1662 O O . LEU A 1 211 ? -6.252 2.423 7.383 1.00 72.75 211 LEU A O 1
ATOM 1666 N N . LEU A 1 212 ? -8.299 3.313 7.226 1.00 69.94 212 LEU A N 1
ATOM 1667 C CA . LEU A 1 212 ? -7.864 4.656 6.824 1.00 69.94 212 LEU A CA 1
ATOM 1668 C C . LEU A 1 212 ? -7.317 5.486 7.995 1.00 69.94 212 LEU A C 1
ATOM 1670 O O . LEU A 1 212 ? -6.350 6.225 7.832 1.00 69.94 212 LEU A O 1
ATOM 1674 N N . SER A 1 213 ? -7.912 5.375 9.189 1.00 68.69 213 SER A N 1
ATOM 1675 C CA . SER A 1 213 ? -7.504 6.189 10.347 1.00 68.69 213 SER A CA 1
ATOM 1676 C C . SER A 1 213 ? -6.016 6.036 10.727 1.00 68.69 213 SER A C 1
ATOM 1678 O O . SER A 1 213 ? -5.393 7.070 10.985 1.00 68.69 213 SER A O 1
ATOM 1680 N N . PRO A 1 214 ? -5.410 4.827 10.731 1.00 71.31 214 PRO A N 1
ATOM 1681 C CA . PRO A 1 214 ? -3.984 4.638 11.024 1.00 71.31 214 PRO A CA 1
ATOM 1682 C C . PRO A 1 214 ? -3.041 5.102 9.904 1.00 71.31 214 PRO A C 1
ATOM 1684 O O . PRO A 1 214 ? -1.842 5.174 10.131 1.00 71.31 214 PRO A O 1
ATOM 1687 N N . LEU A 1 215 ? -3.565 5.411 8.713 1.00 73.25 215 LEU A N 1
ATOM 1688 C CA . LEU A 1 215 ? -2.791 5.833 7.537 1.00 73.25 215 LEU A CA 1
ATOM 1689 C C . LEU A 1 215 ? -2.783 7.360 7.350 1.00 73.25 215 LEU A C 1
ATOM 1691 O O . LEU A 1 215 ? -2.091 7.882 6.480 1.00 73.25 215 LEU A O 1
ATOM 1695 N N . SER A 1 216 ? -3.545 8.089 8.170 1.00 70.25 216 SER A N 1
ATOM 1696 C CA . SER A 1 216 ? -3.773 9.535 8.034 1.00 70.25 216 SER A CA 1
ATOM 1697 C C . SER A 1 216 ? -2.500 10.395 8.062 1.00 70.25 216 SER A C 1
ATOM 1699 O O . SER A 1 216 ? -2.476 11.457 7.443 1.00 70.25 216 SER A O 1
ATOM 1701 N N . TYR A 1 217 ? -1.428 9.934 8.713 1.00 72.88 217 TYR A N 1
ATOM 1702 C CA . TYR A 1 217 ? -0.132 10.620 8.749 1.00 72.88 217 TYR A CA 1
ATOM 1703 C C . TYR A 1 217 ? 0.806 10.276 7.579 1.00 72.88 217 TYR A C 1
ATOM 1705 O O . TYR A 1 217 ? 1.825 10.949 7.413 1.00 72.88 217 TYR A O 1
ATOM 1713 N N . LEU A 1 218 ? 0.481 9.295 6.724 1.00 72.12 218 LEU A N 1
ATOM 1714 C CA . LEU A 1 218 ? 1.332 8.951 5.575 1.00 72.12 218 LEU A CA 1
ATOM 1715 C C . LEU A 1 218 ? 1.455 10.102 4.561 1.00 72.12 218 LEU A C 1
ATOM 1717 O O . LEU A 1 218 ? 2.453 10.180 3.854 1.00 72.12 218 LEU A O 1
ATOM 1721 N N . SER A 1 219 ? 0.508 11.049 4.546 1.00 72.75 219 SER A N 1
ATOM 1722 C CA . SER A 1 219 ? 0.623 12.288 3.758 1.00 72.75 219 SER A CA 1
ATOM 1723 C C . SER A 1 219 ? 1.741 13.220 4.237 1.00 72.75 219 SER A C 1
ATOM 1725 O O . SER A 1 219 ? 2.266 13.979 3.427 1.00 72.75 219 SER A O 1
ATOM 1727 N N . ALA A 1 220 ? 2.097 13.192 5.525 1.00 77.94 220 ALA A N 1
ATOM 1728 C CA . ALA A 1 220 ? 3.221 13.959 6.061 1.00 77.94 220 ALA A CA 1
ATOM 1729 C C . ALA A 1 220 ? 4.537 13.185 5.892 1.00 77.94 220 ALA A C 1
ATOM 1731 O O . ALA A 1 220 ? 5.529 13.747 5.431 1.00 77.94 220 ALA A O 1
ATOM 1732 N N . ALA A 1 221 ? 4.518 11.876 6.175 1.00 77.75 221 ALA A N 1
ATOM 1733 C CA . ALA A 1 221 ? 5.671 11.003 5.961 1.00 77.75 221 ALA A CA 1
ATOM 1734 C C . ALA A 1 221 ? 6.114 10.976 4.486 1.00 77.75 221 ALA A C 1
ATOM 1736 O O . ALA A 1 221 ? 7.308 11.010 4.209 1.00 77.75 221 ALA A O 1
ATOM 1737 N N . GLY A 1 222 ? 5.166 10.995 3.541 1.00 75.00 222 GLY A N 1
ATOM 1738 C CA . GLY A 1 222 ? 5.443 11.047 2.105 1.00 75.00 222 GLY A CA 1
ATOM 1739 C C . GLY A 1 222 ? 6.230 12.287 1.672 1.00 75.00 222 GLY A C 1
ATOM 1740 O O . GLY A 1 222 ? 7.188 12.156 0.919 1.00 75.00 222 GL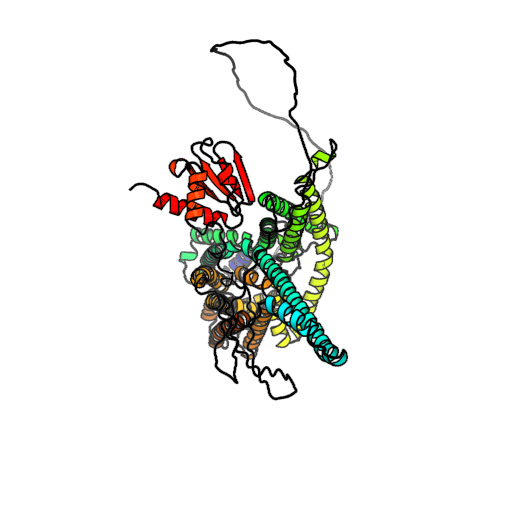Y A O 1
ATOM 1741 N N . LEU A 1 223 ? 5.919 13.475 2.208 1.00 80.38 223 LEU A N 1
ATOM 1742 C CA . LEU A 1 223 ? 6.675 14.703 1.907 1.00 80.38 223 LEU A CA 1
ATOM 1743 C C . LEU A 1 223 ? 8.118 14.638 2.414 1.00 80.38 223 LEU A C 1
ATOM 1745 O O . LEU A 1 223 ? 9.045 14.982 1.682 1.00 80.38 223 LEU A O 1
ATOM 1749 N N . LEU A 1 224 ? 8.311 14.172 3.650 1.00 86.50 224 LEU A N 1
ATOM 1750 C CA . LEU A 1 224 ? 9.643 13.993 4.234 1.00 86.50 224 LEU A CA 1
ATOM 1751 C C . LEU A 1 224 ? 10.446 12.929 3.470 1.00 86.50 224 LEU A C 1
ATOM 1753 O O . LEU A 1 224 ? 11.641 13.103 3.239 1.00 86.50 224 LEU A O 1
ATOM 1757 N N . LEU A 1 225 ? 9.777 11.867 3.013 1.00 83.38 225 LEU A N 1
ATOM 1758 C CA . LEU A 1 225 ? 10.374 10.820 2.193 1.00 83.38 225 LEU A CA 1
ATOM 1759 C C . LEU A 1 225 ? 10.760 11.331 0.800 1.00 83.38 225 LEU A C 1
ATOM 1761 O O . LEU A 1 225 ? 11.859 11.026 0.350 1.00 83.38 225 LEU A O 1
ATOM 1765 N N . VAL A 1 226 ? 9.914 12.132 0.138 1.00 83.12 226 VAL A N 1
ATOM 1766 C CA . VAL A 1 226 ? 10.256 12.800 -1.133 1.00 83.12 226 VAL A CA 1
ATOM 1767 C C . VAL A 1 226 ? 11.477 13.688 -0.948 1.00 83.12 226 VAL A C 1
ATOM 1769 O O . VAL A 1 226 ? 12.411 13.578 -1.734 1.00 83.12 226 VAL A O 1
ATOM 1772 N N . LEU A 1 227 ? 11.518 14.517 0.099 1.00 87.25 227 LEU A N 1
ATOM 1773 C CA . LEU A 1 227 ? 12.676 15.368 0.373 1.00 87.25 227 LEU A CA 1
ATOM 1774 C C . LEU A 1 227 ? 13.951 14.530 0.570 1.00 87.25 227 LEU A C 1
ATOM 1776 O O . LEU A 1 227 ? 14.963 14.804 -0.068 1.00 87.25 227 LEU A O 1
ATOM 1780 N N . GLY A 1 228 ? 13.891 13.464 1.373 1.00 87.12 228 GLY A N 1
ATOM 1781 C CA . GLY A 1 228 ? 15.019 12.547 1.555 1.00 87.12 228 GLY A CA 1
ATOM 1782 C C . GLY A 1 228 ? 15.457 11.841 0.264 1.00 87.12 228 GLY A C 1
ATOM 1783 O O . GLY A 1 228 ? 16.650 11.774 -0.034 1.00 87.12 228 GLY A O 1
ATOM 1784 N N . ALA A 1 229 ? 14.502 11.362 -0.536 1.00 82.81 229 ALA A N 1
ATOM 1785 C CA . ALA A 1 229 ? 14.754 10.707 -1.819 1.00 82.81 229 ALA A CA 1
ATOM 1786 C C . ALA A 1 229 ? 15.367 11.667 -2.851 1.00 82.81 229 ALA A C 1
ATOM 1788 O O . ALA A 1 229 ? 16.290 11.280 -3.559 1.00 82.81 229 ALA A O 1
ATOM 1789 N N . LEU A 1 230 ? 14.909 12.923 -2.910 1.00 84.19 230 LEU A N 1
ATOM 1790 C CA . LEU A 1 230 ? 15.490 13.964 -3.761 1.00 84.19 230 LEU A CA 1
ATOM 1791 C C . LEU A 1 230 ? 16.945 14.236 -3.373 1.00 84.19 230 LEU A C 1
ATOM 1793 O O . LEU A 1 230 ? 17.832 14.109 -4.218 1.00 84.19 230 LEU A O 1
ATOM 1797 N N . LEU A 1 231 ? 17.194 14.534 -2.093 1.00 86.56 231 LEU A N 1
ATOM 1798 C CA . LEU A 1 231 ? 18.529 14.848 -1.574 1.00 86.56 231 LEU A CA 1
ATOM 1799 C C . LEU A 1 231 ? 19.534 13.699 -1.766 1.00 86.56 231 LEU A C 1
ATOM 1801 O O . LEU A 1 231 ? 20.717 13.958 -1.943 1.00 86.56 231 LEU A O 1
ATOM 1805 N N . THR A 1 232 ? 19.078 12.443 -1.776 1.00 83.94 232 THR A N 1
ATOM 1806 C CA . THR A 1 232 ? 19.929 11.249 -1.968 1.00 83.94 232 THR A CA 1
ATOM 1807 C C . THR A 1 232 ? 19.929 10.691 -3.397 1.00 83.94 232 THR A C 1
ATOM 1809 O O . THR A 1 232 ? 20.589 9.686 -3.673 1.00 83.94 232 THR A O 1
ATOM 1812 N N . SER A 1 233 ? 19.201 11.308 -4.335 1.00 80.75 233 SER A N 1
ATOM 1813 C CA . SER A 1 233 ? 19.071 10.772 -5.695 1.00 80.75 233 SER A CA 1
ATOM 1814 C C . SER A 1 233 ? 20.332 11.016 -6.531 1.00 80.75 233 SER A C 1
ATOM 1816 O O . SER A 1 233 ? 20.660 12.150 -6.880 1.00 80.75 233 SER A O 1
ATOM 1818 N N . LYS A 1 234 ? 21.029 9.930 -6.904 1.00 77.12 234 LYS A N 1
ATOM 1819 C CA . LYS A 1 234 ? 22.271 9.983 -7.702 1.00 77.12 234 LYS A CA 1
ATOM 1820 C C . LYS A 1 234 ? 22.175 10.877 -8.957 1.00 77.12 234 LYS A C 1
ATOM 1822 O O . LYS A 1 234 ? 23.072 11.702 -9.116 1.00 77.12 234 LYS A O 1
ATOM 1827 N N . PRO A 1 235 ? 21.113 10.810 -9.794 1.00 71.75 235 PRO A N 1
ATOM 1828 C CA . PRO A 1 235 ? 21.042 11.627 -11.009 1.00 71.75 235 PRO A CA 1
ATOM 1829 C C . PRO A 1 235 ? 20.925 13.130 -10.713 1.00 71.75 235 PRO A C 1
ATOM 1831 O O . PRO A 1 235 ? 21.527 13.950 -11.400 1.00 71.75 235 PRO A O 1
ATOM 1834 N N . LEU A 1 236 ? 20.210 13.508 -9.645 1.00 76.25 236 LEU A N 1
ATOM 1835 C CA . LEU A 1 236 ? 20.112 14.907 -9.224 1.00 76.25 236 LEU A CA 1
ATOM 1836 C C . LEU A 1 236 ? 21.426 15.393 -8.596 1.00 76.25 236 LEU A C 1
ATOM 1838 O O . LEU A 1 236 ? 21.821 16.531 -8.817 1.00 76.25 236 LEU A O 1
ATOM 1842 N N . CYS A 1 237 ? 22.137 14.522 -7.875 1.00 81.75 237 CYS A N 1
ATOM 1843 C CA . CYS A 1 237 ? 23.461 14.819 -7.322 1.00 81.75 237 CYS A CA 1
ATOM 1844 C C . CYS A 1 237 ? 24.534 15.008 -8.407 1.00 81.75 237 CYS A C 1
ATOM 1846 O O . CYS A 1 237 ? 25.471 15.776 -8.205 1.00 81.75 237 CYS A O 1
ATOM 1848 N N . GLN A 1 238 ? 24.396 14.338 -9.556 1.00 76.94 238 GLN A N 1
ATOM 1849 C CA . GLN A 1 238 ? 25.236 14.564 -10.737 1.00 76.94 238 GLN A CA 1
ATOM 1850 C C . GLN A 1 238 ? 24.916 15.912 -11.405 1.00 76.94 238 GLN A C 1
ATOM 1852 O O . GLN A 1 238 ? 25.834 16.647 -11.754 1.00 76.94 238 GLN A O 1
ATOM 1857 N N . ALA A 1 239 ? 23.632 16.273 -11.526 1.00 79.12 239 ALA A N 1
ATOM 1858 C CA . ALA A 1 239 ? 23.206 17.554 -12.103 1.00 79.12 239 ALA A CA 1
ATOM 1859 C C . ALA A 1 239 ? 23.468 18.775 -11.194 1.00 79.12 239 ALA A C 1
ATOM 1861 O O . ALA A 1 239 ? 23.673 19.882 -11.686 1.00 79.12 239 ALA A O 1
ATOM 1862 N N . LEU A 1 240 ? 23.449 18.589 -9.869 1.00 83.62 240 LEU A N 1
ATOM 1863 C CA . LEU A 1 240 ? 23.624 19.637 -8.860 1.00 83.62 240 LEU A CA 1
ATOM 1864 C C . LEU A 1 240 ? 24.668 19.196 -7.815 1.00 83.62 240 LEU A C 1
ATOM 1866 O O . LEU A 1 240 ? 24.292 18.675 -6.760 1.00 83.62 240 LEU A O 1
ATOM 1870 N N . PRO A 1 241 ? 25.976 19.439 -8.049 1.00 84.00 241 PRO A N 1
ATOM 1871 C CA . PRO A 1 241 ? 27.058 18.974 -7.170 1.00 84.00 241 PRO A CA 1
ATOM 1872 C C . PRO A 1 241 ? 26.938 19.401 -5.700 1.00 84.00 241 PRO A C 1
ATOM 1874 O O . PRO A 1 241 ? 27.414 18.693 -4.818 1.00 84.00 241 PRO A O 1
ATOM 1877 N N . VAL A 1 242 ? 26.238 20.504 -5.404 1.00 87.94 242 VAL A N 1
ATOM 1878 C CA . VAL A 1 242 ? 25.933 20.945 -4.027 1.00 87.94 242 VAL A CA 1
ATOM 1879 C C . VAL A 1 242 ? 25.198 19.880 -3.197 1.00 87.94 242 VAL A C 1
ATOM 1881 O O . VAL A 1 242 ? 25.390 19.805 -1.985 1.00 87.94 242 VAL A O 1
ATOM 1884 N N . LEU A 1 243 ? 24.411 19.003 -3.834 1.00 86.00 243 LEU A N 1
ATOM 1885 C CA . LEU A 1 243 ? 23.738 17.890 -3.158 1.00 86.00 243 LEU A CA 1
ATOM 1886 C C . LEU A 1 243 ? 24.712 16.813 -2.670 1.00 86.00 243 LEU A C 1
ATOM 1888 O O . LEU A 1 243 ? 24.387 16.099 -1.726 1.00 86.00 243 LEU A O 1
ATOM 1892 N N . GLN A 1 244 ? 25.905 16.696 -3.262 1.00 87.75 244 GLN A N 1
ATOM 1893 C CA . GLN A 1 244 ? 26.922 15.719 -2.851 1.00 87.75 244 GLN A CA 1
ATOM 1894 C C . GLN A 1 244 ? 27.573 16.073 -1.501 1.00 87.75 244 GLN A C 1
ATOM 1896 O O . GLN A 1 244 ? 28.274 15.246 -0.919 1.00 87.75 244 GLN A O 1
ATOM 1901 N N . TRP A 1 245 ? 27.340 17.283 -0.976 1.00 92.06 245 TRP A N 1
ATOM 1902 C CA . TRP A 1 245 ? 27.896 17.729 0.300 1.00 92.06 245 TRP A CA 1
ATOM 1903 C C . TRP A 1 245 ? 27.435 16.826 1.456 1.00 92.06 245 TRP A C 1
ATOM 1905 O O . TRP A 1 245 ? 26.238 16.645 1.690 1.00 92.06 245 TRP A O 1
ATOM 1915 N N . ALA A 1 246 ? 28.391 16.253 2.196 1.00 92.88 246 ALA A N 1
ATOM 1916 C CA . ALA A 1 246 ? 28.131 15.159 3.136 1.00 92.88 246 ALA A CA 1
ATOM 1917 C C . ALA A 1 246 ? 27.054 15.447 4.214 1.00 92.88 246 ALA A C 1
ATOM 1919 O O . ALA A 1 246 ? 26.236 14.558 4.457 1.00 92.88 246 ALA A O 1
ATOM 1920 N N . PRO A 1 247 ? 26.954 16.652 4.819 1.00 93.19 247 PRO A N 1
ATOM 1921 C CA . PRO A 1 247 ? 25.853 16.981 5.732 1.00 93.19 247 PRO A CA 1
ATOM 1922 C C . PRO A 1 247 ? 24.470 16.940 5.066 1.00 93.19 247 PRO A C 1
ATOM 1924 O O . PRO A 1 247 ? 23.498 16.514 5.687 1.00 93.19 247 PRO A O 1
ATOM 1927 N N . LEU A 1 248 ? 24.373 17.340 3.795 1.00 91.12 248 LEU A N 1
ATOM 1928 C CA . LEU A 1 248 ? 23.117 17.357 3.044 1.00 91.12 248 LEU A CA 1
ATOM 1929 C C . LEU A 1 248 ? 22.711 15.945 2.594 1.00 91.12 248 LEU A C 1
ATOM 1931 O O . LEU A 1 248 ? 21.536 15.586 2.696 1.00 91.12 248 LEU A O 1
ATOM 1935 N N . GLN A 1 249 ? 23.689 15.108 2.224 1.00 91.94 249 GLN A N 1
ATOM 1936 C CA . GLN A 1 249 ? 23.486 13.664 2.061 1.00 91.94 249 GLN A CA 1
ATOM 1937 C C . GLN A 1 249 ? 23.008 13.003 3.358 1.00 91.94 249 GLN A C 1
ATOM 1939 O O . GLN A 1 249 ? 22.045 12.240 3.329 1.00 91.94 249 GLN A O 1
ATOM 1944 N N . LEU A 1 250 ? 23.626 13.315 4.503 1.00 93.62 250 LEU A N 1
ATOM 1945 C CA . LEU A 1 250 ? 23.236 12.761 5.801 1.00 93.62 250 LEU A CA 1
ATOM 1946 C C . LEU A 1 250 ? 21.795 13.143 6.170 1.00 93.62 250 LEU A C 1
ATOM 1948 O O . LEU A 1 250 ? 21.013 12.271 6.540 1.00 93.62 250 LEU A O 1
ATOM 1952 N N . ILE A 1 251 ? 21.411 14.414 6.003 1.00 93.94 251 ILE A N 1
ATOM 1953 C CA . ILE A 1 251 ? 20.024 14.873 6.199 1.00 93.94 251 ILE A CA 1
ATOM 1954 C C . ILE A 1 251 ? 19.067 14.115 5.268 1.00 93.94 251 ILE A C 1
ATOM 1956 O O . ILE A 1 251 ? 18.040 13.608 5.723 1.00 93.94 251 ILE A O 1
ATOM 1960 N N . GLY A 1 252 ? 19.417 13.974 3.986 1.00 92.25 252 GLY A N 1
ATOM 1961 C CA . GLY A 1 252 ? 18.622 13.221 3.017 1.00 92.25 252 GLY A CA 1
ATOM 1962 C C . GLY A 1 252 ? 18.431 11.749 3.404 1.00 92.25 252 GLY A C 1
ATOM 1963 O O . GLY A 1 252 ? 17.310 11.240 3.372 1.00 92.25 252 GLY A O 1
ATOM 1964 N N . GLN A 1 253 ? 19.502 11.080 3.835 1.00 91.50 253 GLN A N 1
ATOM 1965 C CA . GLN A 1 253 ? 19.477 9.683 4.278 1.00 91.50 253 GLN A CA 1
ATOM 1966 C C . GLN A 1 253 ? 18.674 9.502 5.571 1.00 91.50 253 GLN A C 1
ATOM 1968 O O . GLN A 1 253 ? 17.907 8.546 5.670 1.00 91.50 253 GLN A O 1
ATOM 1973 N N . LEU A 1 254 ? 18.795 10.418 6.539 1.00 93.44 254 LEU A N 1
ATOM 1974 C CA . LEU A 1 254 ? 18.018 10.388 7.783 1.00 93.44 254 LEU A CA 1
ATOM 1975 C C . LEU A 1 254 ? 16.516 10.562 7.515 1.00 93.44 254 LEU A C 1
ATOM 1977 O O . LEU A 1 254 ? 15.711 9.790 8.037 1.00 93.44 254 LEU A O 1
ATOM 1981 N N . LEU A 1 255 ? 16.142 11.518 6.658 1.00 92.12 255 LEU A N 1
ATOM 1982 C CA . LEU A 1 255 ? 14.754 11.726 6.231 1.00 92.12 255 LEU A CA 1
ATOM 1983 C C . LEU A 1 255 ? 14.199 10.501 5.491 1.00 92.12 255 LEU A C 1
ATOM 1985 O O . LEU A 1 255 ? 13.130 10.000 5.840 1.00 92.12 255 LEU A O 1
ATOM 1989 N N . TYR A 1 256 ? 14.932 9.991 4.498 1.00 87.44 256 TYR A N 1
ATOM 1990 C CA . TYR A 1 256 ? 14.484 8.859 3.691 1.00 87.44 256 TYR A CA 1
ATOM 1991 C C . TYR A 1 256 ? 14.364 7.571 4.521 1.00 87.44 256 TYR A C 1
ATOM 1993 O O . TYR A 1 256 ? 13.291 6.966 4.573 1.00 87.44 256 TYR A O 1
ATOM 2001 N N . ASN A 1 257 ? 15.431 7.168 5.222 1.00 88.81 257 ASN A N 1
ATOM 2002 C CA . ASN A 1 257 ? 15.443 5.931 6.006 1.00 88.81 257 ASN A CA 1
ATOM 2003 C C . ASN A 1 257 ? 14.462 6.004 7.186 1.00 88.81 257 ASN A C 1
ATOM 2005 O O . ASN A 1 257 ? 13.729 5.045 7.431 1.00 88.81 257 ASN A O 1
ATOM 2009 N N . GLY A 1 258 ? 14.387 7.151 7.874 1.00 88.19 258 GLY A N 1
ATOM 2010 C CA . GLY A 1 258 ? 13.461 7.365 8.987 1.00 88.19 258 GLY A CA 1
ATOM 2011 C C . GLY A 1 258 ? 11.993 7.214 8.581 1.00 88.19 258 GLY A C 1
ATOM 2012 O O . GLY A 1 258 ? 11.214 6.605 9.314 1.00 88.19 258 GLY A O 1
ATOM 2013 N N . MET A 1 259 ? 11.608 7.697 7.394 1.00 86.38 259 MET A N 1
ATOM 2014 C CA . MET A 1 259 ? 10.247 7.508 6.875 1.00 86.38 259 MET A CA 1
ATOM 2015 C C . MET A 1 259 ? 10.022 6.105 6.295 1.00 86.38 259 MET A C 1
ATOM 2017 O O . MET A 1 259 ? 8.945 5.536 6.486 1.00 86.38 259 MET A O 1
ATOM 2021 N N . MET A 1 260 ? 11.026 5.496 5.654 1.00 83.19 260 MET A N 1
ATOM 2022 C CA . MET A 1 260 ? 10.930 4.122 5.142 1.00 83.19 260 MET A CA 1
ATOM 2023 C C . MET A 1 260 ? 10.666 3.083 6.236 1.00 83.19 260 MET A C 1
ATOM 2025 O O . MET A 1 260 ? 9.963 2.107 5.978 1.00 83.19 260 MET A O 1
ATOM 2029 N N . VAL A 1 261 ? 11.149 3.296 7.466 1.00 87.69 261 VAL A N 1
ATOM 2030 C CA . VAL A 1 261 ? 10.815 2.430 8.612 1.00 87.69 261 VAL A CA 1
ATOM 2031 C C . VAL A 1 261 ? 9.299 2.363 8.851 1.00 87.69 261 VAL A C 1
ATOM 2033 O O . VAL A 1 261 ? 8.794 1.289 9.179 1.00 87.69 261 VAL A O 1
ATOM 2036 N N . LEU A 1 262 ? 8.551 3.450 8.627 1.00 84.56 262 LEU A N 1
ATOM 2037 C CA . LEU A 1 262 ? 7.088 3.463 8.774 1.00 84.56 262 LEU A CA 1
ATOM 2038 C C . LEU A 1 262 ? 6.385 2.661 7.668 1.00 84.56 262 LEU A C 1
ATOM 2040 O O . LEU A 1 262 ? 5.415 1.959 7.945 1.00 84.56 262 LEU A O 1
ATOM 2044 N N . ILE A 1 263 ? 6.888 2.733 6.430 1.00 79.12 263 ILE A N 1
ATOM 2045 C CA . ILE A 1 263 ? 6.344 1.989 5.282 1.00 79.12 263 ILE A CA 1
ATOM 2046 C C . ILE A 1 263 ? 6.638 0.488 5.425 1.00 79.12 263 ILE A C 1
ATOM 2048 O O . ILE A 1 263 ? 5.722 -0.331 5.355 1.00 79.12 263 ILE A O 1
ATOM 2052 N N . ASN A 1 264 ? 7.886 0.121 5.726 1.00 82.62 264 A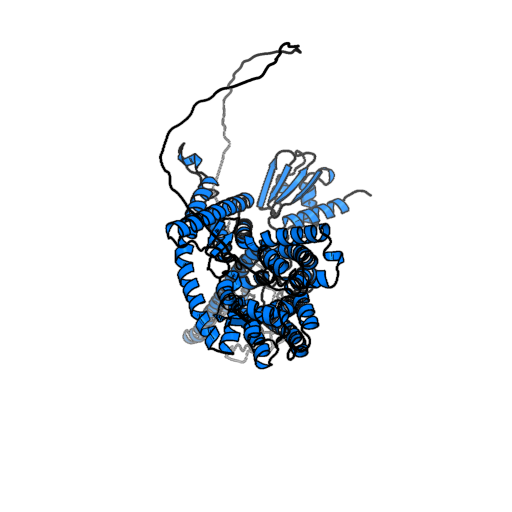SN A N 1
ATOM 2053 C CA . ASN A 1 264 ? 8.308 -1.276 5.878 1.00 82.62 264 ASN A CA 1
ATOM 2054 C C . ASN A 1 264 ? 7.602 -1.991 7.046 1.00 82.62 264 ASN A C 1
ATOM 2056 O O . ASN A 1 264 ? 7.397 -3.200 6.999 1.00 82.62 264 ASN A O 1
ATOM 2060 N N . ASN A 1 265 ? 7.195 -1.256 8.088 1.00 88.00 265 ASN A N 1
ATOM 2061 C CA . ASN A 1 265 ? 6.512 -1.809 9.264 1.00 88.00 265 ASN A CA 1
ATOM 2062 C C . ASN A 1 265 ? 5.000 -1.513 9.290 1.00 88.00 265 ASN A C 1
ATOM 2064 O O . ASN A 1 265 ? 4.357 -1.650 10.335 1.00 88.00 265 ASN A O 1
ATOM 2068 N N . LEU A 1 266 ? 4.397 -1.144 8.152 1.00 85.75 266 LEU A N 1
ATOM 2069 C CA . LEU A 1 266 ? 3.002 -0.694 8.101 1.00 85.75 266 LEU A CA 1
ATOM 2070 C C . LEU A 1 266 ? 1.984 -1.757 8.562 1.00 85.75 266 LEU A C 1
ATOM 2072 O O . LEU A 1 266 ? 0.911 -1.415 9.058 1.00 85.75 266 LEU A O 1
ATOM 2076 N N . SER A 1 267 ? 2.329 -3.045 8.477 1.00 90.81 267 SER A N 1
ATOM 2077 C CA . SER A 1 267 ? 1.508 -4.135 9.025 1.00 90.81 267 SER A CA 1
ATOM 2078 C C . SER A 1 267 ? 1.338 -4.021 10.555 1.00 90.81 267 SER A C 1
ATOM 2080 O O . SER A 1 267 ? 0.225 -4.153 11.068 1.00 90.81 267 SER A O 1
ATOM 2082 N N . VAL A 1 268 ? 2.396 -3.643 11.290 1.00 92.88 268 VAL A N 1
ATOM 2083 C CA . VAL A 1 268 ? 2.340 -3.371 12.743 1.00 92.88 268 VAL A CA 1
ATOM 2084 C C . VAL A 1 268 ? 1.396 -2.198 13.026 1.00 92.88 268 VAL A C 1
ATOM 2086 O O . VAL A 1 268 ? 0.496 -2.292 13.861 1.00 92.88 268 VAL A O 1
ATOM 2089 N N . ILE A 1 269 ? 1.578 -1.102 12.282 1.00 90.81 269 ILE A N 1
ATOM 2090 C CA . ILE A 1 269 ? 0.779 0.129 12.366 1.00 90.81 269 ILE A CA 1
ATOM 2091 C C . ILE A 1 269 ? -0.710 -0.164 12.153 1.00 90.81 269 ILE A C 1
ATOM 2093 O O . ILE A 1 269 ? -1.554 0.304 12.921 1.00 90.81 269 ILE A O 1
ATOM 2097 N N . LEU A 1 270 ? -1.038 -0.968 11.139 1.00 89.62 270 LEU A N 1
ATOM 2098 C CA . LEU A 1 270 ? -2.411 -1.364 10.846 1.00 89.62 270 LEU A CA 1
ATOM 2099 C C . LEU A 1 270 ? -2.975 -2.305 11.915 1.00 89.62 270 LEU A C 1
ATOM 2101 O O . LEU A 1 270 ? -4.128 -2.122 12.293 1.00 89.62 270 LEU A O 1
ATOM 2105 N N . CYS A 1 271 ? -2.188 -3.230 12.477 1.00 94.25 271 CYS A N 1
ATOM 2106 C CA . CYS A 1 271 ? -2.629 -4.062 13.602 1.00 94.25 271 CYS A CA 1
ATOM 2107 C C . CYS A 1 271 ? -3.064 -3.208 14.804 1.00 94.25 271 CYS A C 1
ATOM 2109 O O . CYS A 1 271 ? -4.217 -3.269 15.245 1.00 94.25 271 CYS A O 1
ATOM 2111 N N . VAL A 1 272 ? -2.153 -2.358 15.289 1.00 94.62 272 VAL A N 1
ATOM 2112 C CA . VAL A 1 272 ? -2.354 -1.494 16.462 1.00 94.62 272 VAL A CA 1
ATOM 2113 C C . VAL A 1 272 ? -3.475 -0.483 16.217 1.00 94.62 272 VAL A C 1
ATOM 2115 O O . VAL A 1 272 ? -4.360 -0.300 17.057 1.00 94.62 272 VAL A O 1
ATOM 2118 N N . GLY A 1 273 ? -3.482 0.148 15.043 1.00 89.69 273 GLY A N 1
ATOM 2119 C CA . GLY A 1 273 ? -4.466 1.156 14.669 1.00 89.69 273 GLY A CA 1
ATOM 2120 C C . GLY A 1 273 ? -5.874 0.591 14.466 1.00 89.69 273 GLY A C 1
ATOM 2121 O O . GLY A 1 273 ? -6.841 1.154 14.988 1.00 89.69 273 GLY A O 1
ATOM 2122 N N . VAL A 1 274 ? -6.014 -0.552 13.782 1.00 90.25 274 VAL A N 1
ATOM 2123 C CA . VAL A 1 274 ? -7.304 -1.251 13.664 1.00 90.25 274 VAL A CA 1
ATOM 2124 C C . VAL A 1 274 ? -7.791 -1.668 15.049 1.00 90.25 274 VAL A C 1
ATOM 2126 O O . VAL A 1 274 ? -8.959 -1.424 15.360 1.00 90.25 274 VAL A O 1
ATOM 2129 N N . ALA A 1 275 ? -6.921 -2.213 15.908 1.00 93.81 275 ALA A N 1
ATOM 2130 C CA . ALA A 1 275 ? -7.281 -2.584 17.275 1.00 93.81 275 ALA A CA 1
ATOM 2131 C C . ALA A 1 275 ? -7.844 -1.392 18.072 1.00 93.81 275 ALA A C 1
ATOM 2133 O O . ALA A 1 275 ? -8.982 -1.449 18.553 1.00 93.81 275 ALA A O 1
ATOM 2134 N N . ALA A 1 276 ? -7.111 -0.275 18.112 1.00 88.38 276 ALA A N 1
ATOM 2135 C CA . ALA A 1 276 ? -7.501 0.957 18.802 1.00 88.38 276 ALA A CA 1
ATOM 2136 C C . ALA A 1 276 ? -8.825 1.555 18.283 1.00 88.38 276 ALA A C 1
ATOM 2138 O O . ALA A 1 276 ? -9.693 1.988 19.052 1.00 88.38 276 ALA A O 1
ATOM 2139 N N . VAL A 1 277 ? -9.024 1.584 16.960 1.00 83.88 277 VAL A N 1
ATOM 2140 C CA . VAL A 1 277 ? -10.245 2.146 16.357 1.00 83.88 277 VAL A CA 1
ATOM 2141 C C . VAL A 1 277 ? -11.446 1.220 16.571 1.00 83.88 277 VAL A C 1
ATOM 2143 O O . VAL A 1 277 ? -12.570 1.704 16.747 1.00 83.88 277 VAL A O 1
ATOM 2146 N N . ARG A 1 278 ? -11.232 -0.102 16.591 1.00 84.38 278 ARG A N 1
ATOM 2147 C CA . ARG A 1 278 ? -12.298 -1.110 16.669 1.00 84.38 278 ARG A CA 1
ATOM 2148 C C . ARG A 1 278 ? -12.675 -1.542 18.094 1.00 84.38 278 ARG A C 1
ATOM 2150 O O . ARG A 1 278 ? -13.768 -2.101 18.254 1.00 84.38 278 ARG A O 1
ATOM 2157 N N . ALA A 1 279 ? -11.851 -1.256 19.101 1.00 82.06 279 ALA A N 1
ATOM 2158 C CA . ALA A 1 279 ? -12.183 -1.376 20.523 1.00 82.06 279 ALA A CA 1
ATOM 2159 C C . ALA A 1 279 ? -13.334 -0.431 20.944 1.00 82.06 279 ALA A C 1
ATOM 2161 O O . ALA A 1 279 ? -13.459 0.689 20.436 1.00 82.06 279 ALA A O 1
ATOM 2162 N N . LYS A 1 280 ? -14.207 -0.901 21.849 1.00 74.88 280 LYS A N 1
ATOM 2163 C CA . LYS A 1 280 ? -15.319 -0.124 22.439 1.00 74.88 280 LYS A CA 1
ATOM 2164 C C . LYS A 1 280 ? -14.839 0.711 23.632 1.00 74.88 280 LYS A C 1
ATOM 2166 O O . LYS A 1 280 ? -15.111 1.907 23.689 1.00 74.88 280 LYS A O 1
ATOM 2171 N N . THR A 1 281 ? -14.165 0.035 24.557 1.00 70.19 281 THR A N 1
ATOM 2172 C CA . THR A 1 281 ? -13.608 0.493 25.835 1.00 70.19 281 THR A CA 1
ATOM 2173 C C . THR A 1 281 ? -12.078 0.511 25.745 1.00 70.19 281 THR A C 1
ATOM 2175 O O . THR A 1 281 ? -11.517 -0.028 24.791 1.00 70.19 281 THR A O 1
ATOM 2178 N N . GLU A 1 282 ? -11.433 1.234 26.663 1.00 74.12 282 GLU A N 1
ATOM 2179 C CA . GLU A 1 282 ? -9.981 1.425 26.863 1.00 74.12 282 GLU A CA 1
ATOM 2180 C C . GLU A 1 282 ? -9.083 1.108 25.654 1.00 74.12 282 GLU A C 1
ATOM 2182 O O . GLU A 1 282 ? -8.314 0.150 25.584 1.00 74.12 282 GLU A O 1
ATOM 2187 N N . LYS A 1 283 ? -9.197 1.993 24.658 1.00 84.75 283 LYS A N 1
ATOM 2188 C CA . LYS A 1 283 ? -8.546 1.876 23.348 1.00 84.75 283 LYS A CA 1
ATOM 2189 C C . LYS A 1 283 ? -7.019 1.856 23.405 1.00 84.75 283 LYS A C 1
ATOM 2191 O O . LYS A 1 283 ? -6.402 1.356 22.471 1.00 84.75 283 LYS A O 1
ATOM 2196 N N . GLN A 1 284 ? -6.429 2.425 24.456 1.00 87.88 284 GLN A N 1
ATOM 2197 C CA . GLN A 1 284 ? -4.979 2.449 24.664 1.00 87.88 284 GLN A CA 1
ATOM 2198 C C . GLN A 1 284 ? -4.475 1.051 25.043 1.00 87.88 284 GLN A C 1
ATOM 2200 O O . GLN A 1 284 ? -3.542 0.559 24.414 1.00 87.88 284 GLN A O 1
ATOM 2205 N N . ASP A 1 285 ? -5.169 0.358 25.948 1.00 83.31 285 ASP A N 1
ATOM 2206 C CA . ASP A 1 285 ? -4.854 -1.024 26.322 1.00 83.31 285 ASP A CA 1
ATOM 2207 C C . ASP A 1 285 ? -5.082 -1.978 25.146 1.00 83.31 285 ASP A C 1
ATOM 2209 O O . ASP A 1 285 ? -4.260 -2.852 24.880 1.00 83.31 285 ASP A O 1
ATOM 2213 N N . ALA A 1 286 ? -6.159 -1.774 24.377 1.00 89.31 286 ALA A N 1
ATOM 2214 C CA . ALA A 1 286 ? -6.412 -2.537 23.155 1.00 89.31 286 ALA A CA 1
ATOM 2215 C C . ALA A 1 286 ? -5.305 -2.355 22.099 1.00 89.31 286 ALA A C 1
ATOM 2217 O O . ALA A 1 286 ? -4.961 -3.311 21.405 1.00 89.31 286 ALA A O 1
ATOM 2218 N N . ALA A 1 287 ? -4.745 -1.147 21.980 1.00 94.00 287 ALA A N 1
ATOM 2219 C CA . ALA A 1 287 ? -3.629 -0.845 21.086 1.00 94.00 287 ALA A CA 1
ATOM 2220 C C . ALA A 1 287 ? -2.327 -1.511 21.563 1.00 94.00 287 ALA A C 1
ATOM 2222 O O . ALA A 1 287 ? -1.653 -2.178 20.780 1.00 94.00 287 ALA A O 1
ATOM 2223 N N . LEU A 1 288 ? -2.005 -1.376 22.854 1.00 95.19 288 LEU A N 1
ATOM 2224 C CA . LEU A 1 288 ? -0.804 -1.946 23.466 1.00 95.19 288 LEU A CA 1
ATOM 2225 C C . LEU A 1 288 ? -0.818 -3.480 23.419 1.00 95.19 288 LEU A C 1
ATOM 2227 O O . LEU A 1 288 ? 0.151 -4.094 22.983 1.00 95.19 288 LEU A O 1
ATOM 2231 N N . LEU A 1 289 ? -1.940 -4.107 23.780 1.00 95.75 289 LEU A N 1
ATOM 2232 C CA . LEU A 1 289 ? -2.094 -5.559 23.706 1.00 95.75 289 LEU A CA 1
ATOM 2233 C C . LEU A 1 289 ? -2.045 -6.079 22.262 1.00 95.75 289 LEU A C 1
ATOM 2235 O O . LEU A 1 289 ? -1.524 -7.168 22.036 1.00 95.75 289 LEU A O 1
ATOM 2239 N N . ALA A 1 290 ? -2.532 -5.314 21.278 1.00 97.31 290 ALA A N 1
ATOM 2240 C CA . ALA A 1 290 ? -2.388 -5.663 19.864 1.00 97.31 290 ALA A CA 1
ATOM 2241 C C . ALA A 1 290 ? -0.940 -5.523 19.360 1.00 97.31 290 ALA A C 1
ATOM 2243 O O . ALA A 1 290 ? -0.516 -6.334 18.540 1.00 97.31 290 ALA A O 1
ATOM 2244 N N . LEU A 1 291 ? -0.164 -4.559 19.873 1.00 97.50 291 LEU A N 1
ATOM 2245 C CA . LEU A 1 291 ? 1.276 -4.459 19.604 1.00 97.50 291 LEU A CA 1
ATOM 2246 C C . LEU A 1 291 ? 2.025 -5.663 20.187 1.00 97.50 291 LEU A C 1
ATOM 2248 O O . LEU A 1 291 ? 2.760 -6.331 19.466 1.00 97.50 291 LEU A O 1
ATOM 2252 N N . MET A 1 292 ? 1.795 -5.984 21.464 1.00 97.38 292 MET A N 1
ATOM 2253 C CA . MET A 1 292 ? 2.417 -7.138 22.125 1.00 97.38 292 MET A CA 1
ATOM 2254 C C . MET A 1 292 ? 2.052 -8.453 21.422 1.00 97.38 292 MET A C 1
ATOM 2256 O O . MET A 1 292 ? 2.924 -9.281 21.172 1.00 97.38 292 MET A O 1
ATOM 2260 N N . ALA A 1 293 ? 0.785 -8.624 21.031 1.00 97.75 293 ALA A N 1
ATOM 2261 C CA . ALA A 1 293 ? 0.347 -9.771 20.241 1.00 97.75 293 ALA A CA 1
ATOM 2262 C C . ALA A 1 293 ? 0.996 -9.805 18.847 1.00 97.75 293 ALA A C 1
ATOM 2264 O O . ALA A 1 293 ? 1.336 -10.882 18.370 1.00 97.75 293 ALA A O 1
ATOM 2265 N N . TYR A 1 294 ? 1.217 -8.657 18.197 1.00 97.62 294 TYR A N 1
ATOM 2266 C CA . TYR A 1 294 ? 1.922 -8.613 16.913 1.00 97.62 294 TYR A CA 1
ATOM 2267 C C . TYR A 1 294 ? 3.402 -9.009 17.055 1.00 97.62 294 TYR A C 1
ATOM 2269 O O . TYR A 1 294 ? 3.914 -9.738 16.211 1.00 97.62 294 TYR A O 1
ATOM 2277 N N . LEU A 1 295 ? 4.077 -8.617 18.141 1.00 97.94 295 LEU A N 1
ATOM 2278 C CA . LEU A 1 295 ? 5.440 -9.082 18.437 1.00 97.94 295 LEU A CA 1
ATOM 2279 C C . LEU A 1 295 ? 5.483 -10.604 18.657 1.00 97.94 295 LEU A C 1
ATOM 2281 O O . LEU A 1 295 ? 6.298 -11.284 18.040 1.00 97.94 295 LEU A O 1
ATOM 2285 N N . VAL A 1 296 ? 4.552 -11.156 19.447 1.00 98.00 296 VAL A N 1
ATOM 2286 C CA . VAL A 1 296 ? 4.411 -12.616 19.632 1.00 98.00 296 VAL A CA 1
ATOM 2287 C C . VAL A 1 296 ? 4.137 -13.328 18.300 1.00 98.00 296 VAL A C 1
ATOM 2289 O O . VAL A 1 296 ? 4.689 -14.398 18.057 1.00 98.00 296 VAL A O 1
ATOM 2292 N N . PHE A 1 297 ? 3.329 -12.733 17.419 1.00 97.81 297 PHE A N 1
ATOM 2293 C CA . PHE A 1 297 ? 3.057 -13.248 16.074 1.00 97.81 297 PHE A CA 1
ATOM 2294 C C . PHE A 1 297 ? 4.320 -13.288 15.199 1.00 97.81 297 PHE A C 1
ATOM 2296 O O . PHE A 1 297 ? 4.552 -14.301 14.541 1.00 97.81 297 PHE A O 1
ATOM 2303 N N . LEU A 1 298 ? 5.148 -12.233 15.217 1.00 96.94 298 LEU A N 1
ATOM 2304 C CA . LEU A 1 298 ? 6.414 -12.201 14.476 1.00 96.94 298 LEU A CA 1
ATOM 2305 C C . LEU A 1 298 ? 7.366 -13.303 14.951 1.00 96.94 298 LEU A C 1
ATOM 2307 O O . LEU A 1 298 ? 7.825 -14.098 14.134 1.00 96.94 298 LEU A O 1
ATOM 2311 N N . THR A 1 299 ? 7.619 -13.394 16.260 1.00 97.38 299 THR A N 1
ATOM 2312 C CA . THR A 1 299 ? 8.512 -14.420 16.820 1.00 97.38 299 THR A CA 1
ATOM 2313 C C . THR A 1 299 ? 7.980 -15.828 16.550 1.00 97.38 299 THR A C 1
ATOM 2315 O O . THR A 1 299 ? 8.737 -16.691 16.119 1.00 97.38 299 THR A O 1
ATOM 2318 N N . ALA A 1 300 ? 6.674 -16.067 16.715 1.00 97.44 300 ALA A N 1
ATOM 2319 C CA . ALA A 1 300 ? 6.076 -17.371 16.430 1.00 97.44 300 ALA A CA 1
ATOM 2320 C C . ALA A 1 300 ? 6.157 -17.758 14.943 1.00 97.44 300 ALA A C 1
ATOM 2322 O O . ALA A 1 300 ? 6.341 -18.931 14.633 1.00 97.44 300 ALA A O 1
ATOM 2323 N N . ASN A 1 301 ? 6.041 -16.795 14.022 1.00 96.50 301 ASN A N 1
ATOM 2324 C CA . ASN A 1 301 ? 6.232 -17.036 12.592 1.00 96.50 301 ASN A CA 1
ATOM 2325 C C . ASN A 1 301 ? 7.706 -17.341 12.262 1.00 96.50 301 ASN A C 1
ATOM 2327 O O . ASN A 1 301 ? 7.979 -18.301 11.547 1.00 96.50 301 ASN A O 1
ATOM 2331 N N . HIS A 1 302 ? 8.644 -16.586 12.843 1.00 96.94 302 HIS A N 1
ATOM 2332 C CA . HIS A 1 302 ? 10.086 -16.789 12.685 1.00 96.94 302 HIS A CA 1
ATOM 2333 C C . HIS A 1 302 ? 10.543 -18.165 13.187 1.00 96.94 302 HIS A C 1
ATOM 2335 O O . HIS A 1 302 ? 11.073 -18.957 12.412 1.00 96.94 302 HIS A O 1
ATOM 2341 N N . THR A 1 303 ? 10.254 -18.498 14.448 1.00 96.81 303 THR A N 1
ATOM 2342 C CA . THR A 1 303 ? 10.604 -19.798 15.043 1.00 96.81 303 THR A CA 1
ATOM 2343 C C . THR A 1 303 ? 9.904 -20.960 14.331 1.00 96.81 303 THR A C 1
ATOM 2345 O O . THR A 1 303 ? 10.474 -22.042 14.226 1.00 96.81 303 THR A O 1
ATOM 2348 N N . ALA A 1 304 ? 8.701 -20.758 13.778 1.00 96.12 304 ALA A N 1
ATOM 2349 C CA . ALA A 1 304 ? 8.061 -21.765 12.931 1.00 96.12 304 ALA A CA 1
ATOM 2350 C C . ALA A 1 304 ? 8.780 -21.951 11.582 1.00 96.12 304 ALA A C 1
ATOM 2352 O O . ALA A 1 304 ? 8.928 -23.085 11.140 1.00 96.12 304 ALA A O 1
ATOM 2353 N N . LEU A 1 305 ? 9.244 -20.880 10.924 1.00 95.06 305 LEU A N 1
ATOM 2354 C CA . LEU A 1 305 ? 10.057 -20.994 9.705 1.00 95.06 305 LEU A CA 1
ATOM 2355 C C . LEU A 1 305 ? 11.394 -21.695 9.976 1.00 95.06 305 LEU A C 1
ATOM 2357 O O . LEU A 1 305 ? 11.794 -22.553 9.193 1.00 95.06 305 LEU A O 1
ATOM 2361 N N . GLU A 1 306 ? 12.057 -21.357 11.080 1.00 95.75 306 GLU A N 1
ATOM 2362 C CA . GLU A 1 306 ? 13.314 -21.971 11.515 1.00 95.75 306 GLU A CA 1
ATOM 2363 C C . GLU A 1 306 ? 13.137 -23.471 11.802 1.00 95.75 306 GLU A C 1
ATOM 2365 O O . GLU A 1 306 ? 13.792 -24.302 11.173 1.00 95.75 306 GLU A O 1
ATOM 2370 N N . ALA A 1 307 ? 12.179 -23.837 12.662 1.00 96.00 307 ALA A N 1
ATOM 2371 C CA . ALA A 1 307 ? 11.914 -25.228 13.042 1.00 96.00 307 ALA A CA 1
ATOM 2372 C C . ALA A 1 307 ? 11.397 -26.109 11.886 1.00 96.00 307 ALA A C 1
ATOM 2374 O O . ALA A 1 307 ? 11.523 -27.331 11.944 1.00 96.00 307 ALA A O 1
ATOM 2375 N N . LEU A 1 308 ? 10.824 -25.511 10.835 1.00 93.88 308 LEU A N 1
ATOM 2376 C CA . LEU A 1 308 ? 10.422 -26.209 9.607 1.00 93.88 308 LEU A CA 1
ATOM 2377 C C . LEU A 1 308 ? 11.539 -26.269 8.545 1.00 93.88 308 LEU A C 1
ATOM 2379 O O . LEU A 1 308 ? 11.316 -26.839 7.478 1.00 93.88 308 LEU A O 1
ATOM 2383 N N . GLY A 1 309 ? 12.714 -25.675 8.790 1.00 93.12 309 GLY A N 1
ATOM 2384 C CA . GLY A 1 309 ? 13.804 -25.595 7.809 1.00 93.12 309 GLY A CA 1
ATOM 2385 C C . GLY A 1 309 ? 13.487 -24.706 6.597 1.00 93.12 309 GLY A C 1
ATOM 2386 O O . GLY A 1 309 ? 14.054 -24.894 5.524 1.00 93.12 309 GLY A O 1
ATOM 2387 N N . LEU A 1 310 ? 12.554 -23.760 6.748 1.00 91.94 310 LEU A N 1
ATOM 2388 C CA . LEU A 1 310 ? 12.030 -22.904 5.677 1.00 91.94 310 LEU A CA 1
ATOM 2389 C C . LEU A 1 310 ? 12.646 -21.497 5.651 1.00 91.94 310 LEU A C 1
ATOM 2391 O O . LEU A 1 310 ? 12.254 -20.692 4.807 1.00 91.94 310 LEU A O 1
ATOM 2395 N N . LEU A 1 311 ? 13.564 -21.161 6.562 1.00 93.12 311 LEU A N 1
ATOM 2396 C CA . LEU A 1 311 ? 14.142 -19.816 6.651 1.00 93.12 311 LEU A CA 1
ATOM 2397 C C . LEU A 1 311 ? 14.976 -19.484 5.396 1.00 93.12 311 LEU A C 1
ATOM 2399 O O . LEU A 1 311 ? 15.965 -20.153 5.097 1.00 93.12 311 LEU A O 1
ATOM 2403 N N . ALA A 1 312 ? 14.579 -18.453 4.648 1.00 90.94 312 ALA A N 1
ATOM 2404 C CA . ALA A 1 312 ? 15.271 -18.049 3.426 1.00 90.94 312 ALA A CA 1
ATOM 2405 C C . ALA A 1 312 ? 16.567 -17.282 3.738 1.00 90.94 312 ALA A C 1
ATOM 2407 O O . ALA A 1 312 ? 16.597 -16.456 4.647 1.00 90.94 312 ALA A O 1
ATOM 2408 N N . GLN A 1 313 ? 17.625 -17.495 2.955 1.00 89.00 313 GLN A N 1
ATOM 2409 C CA . GLN A 1 313 ? 18.853 -16.706 3.084 1.00 89.00 313 GLN A CA 1
ATOM 2410 C C . GLN A 1 313 ? 18.747 -15.398 2.277 1.00 89.00 313 GLN A C 1
ATOM 2412 O O . GLN A 1 313 ? 18.286 -15.433 1.132 1.00 89.00 313 GLN A O 1
ATOM 2417 N N . PRO A 1 314 ? 19.154 -14.241 2.834 1.00 85.12 314 PRO A N 1
ATOM 2418 C CA . PRO A 1 314 ? 19.112 -12.969 2.124 1.00 85.12 314 PRO A CA 1
ATOM 2419 C C . PRO A 1 314 ? 20.199 -12.888 1.043 1.00 85.12 314 PRO A C 1
ATOM 2421 O O . PRO A 1 314 ? 21.376 -13.141 1.289 1.00 85.12 314 PRO A O 1
ATOM 2424 N N . ASN A 1 315 ? 19.808 -12.467 -0.157 1.00 80.38 315 ASN A N 1
ATOM 2425 C CA . ASN A 1 315 ? 20.716 -12.164 -1.259 1.00 80.38 315 ASN A CA 1
ATOM 2426 C C . ASN A 1 315 ? 21.419 -10.811 -1.025 1.00 80.38 315 ASN A C 1
ATOM 2428 O O . ASN A 1 315 ? 20.765 -9.830 -0.675 1.00 80.38 315 ASN A O 1
ATOM 2432 N N . GLY A 1 316 ? 22.722 -10.715 -1.305 1.00 72.00 316 GLY A N 1
ATOM 2433 C CA . GLY A 1 316 ? 23.491 -9.464 -1.205 1.00 72.00 316 GLY A CA 1
ATOM 2434 C C . GLY A 1 316 ? 23.021 -8.327 -2.130 1.00 72.00 316 GLY A C 1
ATOM 2435 O O . GLY A 1 316 ? 23.396 -7.177 -1.901 1.00 72.00 316 GLY A O 1
ATOM 2436 N N . MET A 1 317 ? 22.196 -8.626 -3.145 1.00 69.38 317 MET A N 1
ATOM 2437 C CA . MET A 1 317 ? 21.574 -7.631 -4.033 1.00 69.38 317 MET A CA 1
ATOM 2438 C C . MET A 1 317 ? 20.102 -7.326 -3.693 1.00 69.38 317 MET A C 1
ATOM 2440 O O . MET A 1 317 ? 19.721 -6.160 -3.660 1.00 69.38 317 MET A O 1
ATOM 2444 N N . THR A 1 318 ? 19.263 -8.340 -3.445 1.00 71.38 318 THR A N 1
ATOM 2445 C CA . THR A 1 318 ? 17.801 -8.160 -3.256 1.00 71.38 318 THR A CA 1
ATOM 2446 C C . THR A 1 318 ? 17.315 -8.349 -1.813 1.00 71.38 318 THR A C 1
ATOM 2448 O O . THR A 1 318 ? 16.122 -8.199 -1.536 1.00 71.38 318 THR A O 1
ATOM 2451 N N . GLY A 1 319 ? 18.202 -8.680 -0.871 1.00 83.62 319 GLY A N 1
ATOM 2452 C CA . GLY A 1 319 ? 17.828 -9.084 0.484 1.00 83.62 319 GLY A CA 1
ATOM 2453 C C . GLY A 1 319 ? 16.926 -10.319 0.458 1.00 83.62 319 GLY A C 1
ATOM 2454 O O . GLY A 1 319 ? 17.189 -11.277 -0.266 1.00 83.62 319 GLY A O 1
ATOM 2455 N N . LEU A 1 320 ? 15.832 -10.285 1.221 1.00 85.06 320 LEU A N 1
ATOM 2456 C CA . LEU A 1 320 ? 14.793 -11.323 1.183 1.00 85.06 320 LEU A CA 1
ATOM 2457 C C . LEU A 1 320 ? 13.768 -11.120 0.050 1.00 85.06 320 LEU A C 1
ATOM 2459 O O . LEU A 1 320 ? 12.913 -11.982 -0.164 1.00 85.06 320 LEU A O 1
ATOM 2463 N N . ALA A 1 321 ? 13.809 -10.012 -0.696 1.00 77.88 321 ALA A N 1
ATOM 2464 C CA . ALA A 1 321 ? 12.798 -9.744 -1.713 1.00 77.88 321 ALA A CA 1
ATOM 2465 C C . ALA A 1 321 ? 12.868 -10.779 -2.851 1.00 77.88 321 ALA A C 1
ATOM 2467 O O . ALA A 1 321 ? 13.937 -11.069 -3.388 1.00 77.88 321 ALA A O 1
ATOM 2468 N N . GLY A 1 322 ? 11.711 -11.352 -3.197 1.00 75.69 322 GLY A N 1
ATOM 2469 C CA . GLY A 1 322 ? 11.598 -12.480 -4.130 1.00 75.69 322 GLY A CA 1
ATOM 2470 C C . GLY A 1 322 ? 11.654 -13.871 -3.477 1.00 75.69 322 GLY A C 1
ATOM 2471 O O . GLY A 1 322 ? 11.300 -14.844 -4.132 1.00 75.69 322 GLY A O 1
ATOM 2472 N N . THR A 1 323 ? 12.012 -13.989 -2.190 1.00 85.50 323 THR A N 1
ATOM 2473 C CA . THR A 1 323 ? 12.038 -15.287 -1.471 1.00 85.50 323 THR A CA 1
ATOM 2474 C C . THR A 1 323 ? 10.679 -15.719 -0.906 1.00 85.50 323 THR A C 1
ATOM 2476 O O . THR A 1 323 ? 10.510 -16.868 -0.508 1.00 85.50 323 THR A O 1
ATOM 2479 N N . GLY A 1 324 ? 9.711 -14.798 -0.826 1.00 85.94 324 GLY A N 1
ATOM 2480 C CA . GLY A 1 324 ? 8.463 -14.996 -0.078 1.00 85.94 324 GLY A CA 1
ATOM 2481 C C . GLY A 1 324 ? 8.593 -14.706 1.424 1.00 85.94 324 GLY A C 1
ATOM 2482 O O . GLY A 1 324 ? 7.663 -14.979 2.185 1.00 85.94 324 GLY A O 1
ATOM 2483 N N . GLN A 1 325 ? 9.722 -14.149 1.861 1.00 91.06 325 GLN A N 1
ATOM 2484 C CA . GLN A 1 325 ? 9.967 -13.689 3.228 1.00 91.06 325 GLN A CA 1
ATOM 2485 C C . GLN A 1 325 ? 10.382 -12.213 3.239 1.00 91.06 325 GLN A C 1
ATOM 2487 O O . GLN A 1 325 ? 10.776 -11.647 2.220 1.00 91.06 325 GLN A O 1
ATOM 2492 N N . THR A 1 326 ? 10.236 -11.574 4.395 1.00 90.19 326 THR A N 1
ATOM 2493 C CA . THR A 1 326 ? 10.516 -10.152 4.621 1.00 90.19 326 THR A CA 1
ATOM 2494 C C . THR A 1 326 ? 10.907 -9.919 6.082 1.00 90.19 326 THR A C 1
ATOM 2496 O O . THR A 1 326 ? 10.740 -10.806 6.919 1.00 90.19 326 THR A O 1
ATOM 2499 N N . THR A 1 327 ? 11.412 -8.731 6.408 1.00 91.75 327 THR A N 1
ATOM 2500 C CA . THR A 1 327 ? 11.845 -8.380 7.768 1.00 91.75 327 THR A CA 1
ATOM 2501 C C . THR A 1 327 ? 10.936 -7.306 8.352 1.00 91.75 327 THR A C 1
ATOM 2503 O O . THR A 1 327 ? 10.881 -6.191 7.835 1.00 91.75 327 THR A O 1
ATOM 2506 N N . ILE A 1 328 ? 10.259 -7.615 9.460 1.00 91.62 328 ILE A N 1
ATOM 2507 C CA . ILE A 1 328 ? 9.392 -6.679 10.190 1.00 91.62 328 ILE A CA 1
ATOM 2508 C C . ILE A 1 328 ? 9.952 -6.524 11.607 1.00 91.62 328 ILE A C 1
ATOM 2510 O O . ILE A 1 328 ? 10.175 -7.511 12.300 1.00 91.62 328 ILE A O 1
ATOM 2514 N N . LEU A 1 329 ? 10.216 -5.285 12.031 1.00 92.69 329 LEU A N 1
ATOM 2515 C CA . LEU A 1 329 ? 10.862 -4.938 13.308 1.00 92.69 329 LEU A CA 1
ATOM 2516 C C . LEU A 1 329 ? 12.172 -5.712 13.583 1.00 92.69 329 LEU A C 1
ATOM 2518 O O . LEU A 1 329 ? 12.486 -6.032 14.724 1.00 92.69 329 LEU A O 1
ATOM 2522 N N . GLY A 1 330 ? 12.934 -6.022 12.529 1.00 91.31 330 GLY A N 1
ATOM 2523 C CA . GLY A 1 330 ? 14.176 -6.806 12.606 1.00 91.31 330 GLY A CA 1
ATOM 2524 C C . GLY A 1 330 ? 13.985 -8.329 12.593 1.00 91.31 330 GLY A C 1
ATOM 2525 O O . GLY A 1 330 ? 14.959 -9.049 12.411 1.00 91.31 330 GLY A O 1
ATOM 2526 N N . ILE A 1 331 ? 12.751 -8.829 12.713 1.00 94.75 331 ILE A N 1
ATOM 2527 C CA . ILE A 1 331 ? 12.434 -10.262 12.711 1.00 94.75 331 ILE A CA 1
ATOM 2528 C C . ILE A 1 331 ? 12.082 -10.708 11.286 1.00 94.75 331 ILE A C 1
ATOM 2530 O O . ILE A 1 331 ? 11.210 -10.121 10.638 1.00 94.75 331 ILE A O 1
ATOM 2534 N N . GLN A 1 332 ? 12.748 -11.756 10.798 1.00 95.06 332 GLN A N 1
ATOM 2535 C CA . GLN A 1 332 ? 12.464 -12.365 9.497 1.00 95.06 332 GLN A CA 1
ATOM 2536 C C . GLN A 1 332 ? 11.214 -13.250 9.562 1.00 95.06 332 GLN A C 1
ATOM 2538 O O . GLN A 1 332 ? 11.145 -14.176 10.368 1.00 95.06 332 GLN A O 1
ATOM 2543 N N . VAL A 1 333 ? 10.247 -12.984 8.688 1.00 94.00 333 VAL A N 1
ATOM 2544 C CA . VAL A 1 333 ? 8.925 -13.623 8.657 1.00 94.00 333 VAL A CA 1
ATOM 2545 C C . VAL A 1 333 ? 8.455 -13.883 7.226 1.00 94.00 333 VAL A C 1
ATOM 2547 O O . VAL A 1 333 ? 8.996 -13.341 6.263 1.00 94.00 333 VAL A O 1
ATOM 2550 N N . VAL A 1 334 ? 7.409 -14.694 7.079 1.00 91.69 334 VAL A N 1
ATOM 2551 C CA . VAL A 1 334 ? 6.662 -14.870 5.826 1.00 91.69 334 VAL A CA 1
ATOM 2552 C C . VAL A 1 334 ? 6.158 -13.516 5.322 1.00 91.69 334 VAL A C 1
ATOM 2554 O O . VAL A 1 334 ? 5.464 -12.794 6.046 1.00 91.69 334 VAL A O 1
ATOM 2557 N N . ASP A 1 335 ? 6.434 -13.195 4.056 1.00 89.50 335 ASP A N 1
ATOM 2558 C CA . ASP A 1 335 ? 5.851 -12.013 3.434 1.00 89.50 335 ASP A CA 1
ATOM 2559 C C . ASP A 1 335 ? 4.341 -12.201 3.242 1.00 89.50 335 ASP A C 1
ATOM 2561 O O . ASP A 1 335 ? 3.854 -13.128 2.586 1.00 89.50 335 ASP A O 1
ATOM 2565 N N . THR A 1 336 ? 3.618 -11.293 3.884 1.00 85.25 336 THR A N 1
ATOM 2566 C CA . THR A 1 336 ? 2.160 -11.197 3.952 1.00 85.25 336 THR A CA 1
ATOM 2567 C C . THR A 1 336 ? 1.689 -9.770 3.654 1.00 85.25 336 THR A C 1
ATOM 2569 O O . THR A 1 336 ? 0.497 -9.474 3.785 1.00 85.25 336 THR A O 1
ATOM 2572 N N . GLY A 1 337 ? 2.608 -8.866 3.282 1.00 86.19 337 GLY A N 1
ATOM 2573 C CA . GLY A 1 337 ? 2.362 -7.432 3.193 1.00 86.19 337 GLY A CA 1
ATOM 2574 C C . GLY A 1 337 ? 1.702 -6.890 4.462 1.00 86.19 337 GLY A C 1
ATOM 2575 O O . GLY A 1 337 ? 2.168 -7.104 5.580 1.00 86.19 337 GLY A O 1
ATOM 2576 N N . VAL A 1 338 ? 0.564 -6.218 4.287 1.00 87.06 338 VAL A N 1
ATOM 2577 C CA . VAL A 1 338 ? -0.253 -5.680 5.387 1.00 87.06 338 VAL A CA 1
ATOM 2578 C C . VAL A 1 338 ? -1.383 -6.622 5.827 1.00 87.06 338 VAL A C 1
ATOM 2580 O O . VAL A 1 338 ? -2.094 -6.328 6.791 1.00 87.06 338 VAL A O 1
ATOM 2583 N N . ALA A 1 339 ? -1.578 -7.761 5.153 1.00 88.19 339 ALA A N 1
ATOM 2584 C CA . ALA A 1 339 ? -2.699 -8.662 5.421 1.00 88.19 339 ALA A CA 1
ATOM 2585 C C . ALA A 1 339 ? -2.634 -9.294 6.823 1.00 88.19 339 ALA A C 1
ATOM 2587 O O . ALA A 1 339 ? -3.664 -9.404 7.490 1.00 88.19 339 ALA A O 1
ATOM 2588 N N . SER A 1 340 ? -1.436 -9.652 7.296 1.00 89.94 340 SER A N 1
ATOM 2589 C CA . SER A 1 340 ? -1.195 -10.181 8.648 1.00 89.94 340 SER A CA 1
ATOM 2590 C C . SER A 1 340 ? -1.648 -9.203 9.736 1.00 89.94 340 SER A C 1
ATOM 2592 O O . SER A 1 340 ? -2.440 -9.566 10.608 1.00 89.94 340 SER A O 1
ATOM 2594 N N . GLY A 1 341 ? -1.231 -7.939 9.640 1.00 91.44 341 GLY A N 1
ATOM 2595 C CA . GLY A 1 341 ? -1.606 -6.873 10.565 1.00 91.44 341 GLY A CA 1
ATOM 2596 C C . GLY A 1 341 ? -3.092 -6.539 10.539 1.00 91.44 341 GLY A C 1
ATOM 2597 O O . GLY A 1 341 ? -3.700 -6.354 11.590 1.00 91.44 341 GLY A O 1
ATOM 2598 N N . ILE A 1 342 ? -3.719 -6.546 9.361 1.00 90.75 342 ILE A N 1
ATOM 2599 C CA . ILE A 1 342 ? -5.169 -6.353 9.237 1.00 90.75 342 ILE A CA 1
ATOM 2600 C C . ILE A 1 342 ? -5.934 -7.503 9.912 1.00 90.75 342 ILE A C 1
ATOM 2602 O O . ILE A 1 342 ? -6.853 -7.250 10.697 1.00 90.75 342 ILE A O 1
ATOM 2606 N N . VAL A 1 343 ? -5.552 -8.758 9.652 1.00 92.69 343 VAL A N 1
ATOM 2607 C CA . VAL A 1 343 ? -6.182 -9.944 10.259 1.00 92.69 343 VAL A CA 1
ATOM 2608 C C . VAL A 1 343 ? -6.017 -9.931 11.779 1.00 92.69 343 VAL A C 1
ATOM 2610 O O . VAL A 1 343 ? -7.018 -10.027 12.497 1.00 92.69 343 VAL A O 1
ATOM 2613 N N . LEU A 1 344 ? -4.789 -9.754 12.278 1.00 95.44 344 LEU A N 1
ATOM 2614 C CA . LEU A 1 344 ? -4.516 -9.747 13.714 1.00 95.44 344 LEU A CA 1
ATOM 2615 C C . LEU A 1 344 ? -5.155 -8.536 14.406 1.00 95.44 344 LEU A C 1
ATOM 2617 O O . LEU A 1 344 ? -5.770 -8.717 15.448 1.00 95.44 344 LEU A O 1
ATOM 2621 N N . GLY A 1 345 ? -5.140 -7.340 13.811 1.00 94.62 345 GLY A N 1
ATOM 2622 C CA . GLY A 1 345 ? -5.775 -6.143 14.377 1.00 94.62 345 GLY A CA 1
ATOM 2623 C C . GLY A 1 345 ? -7.297 -6.264 14.519 1.00 94.62 345 GLY A C 1
ATOM 2624 O O . GLY A 1 345 ? -7.865 -5.908 15.557 1.00 94.62 345 GLY A O 1
ATOM 2625 N N . PHE A 1 346 ? -7.989 -6.823 13.515 1.00 94.25 346 PHE A N 1
ATOM 2626 C CA . PHE A 1 346 ? -9.433 -7.077 13.616 1.00 94.25 346 PHE A CA 1
ATOM 2627 C C . PHE A 1 346 ? -9.769 -8.189 14.613 1.00 94.25 346 PHE A C 1
ATOM 2629 O O . PHE A 1 346 ? -10.750 -8.058 15.357 1.00 94.25 346 PHE A O 1
ATOM 2636 N N . ALA A 1 347 ? -8.981 -9.266 14.644 1.00 95.56 347 ALA A N 1
ATOM 2637 C CA . ALA A 1 347 ? -9.172 -10.360 15.588 1.00 95.56 347 ALA A CA 1
ATOM 2638 C C . ALA A 1 347 ? -8.865 -9.916 17.030 1.00 95.56 347 ALA A C 1
ATOM 2640 O O . ALA A 1 347 ? -9.650 -10.200 17.936 1.00 95.56 347 ALA A O 1
ATOM 2641 N N . ALA A 1 348 ? -7.815 -9.116 17.228 1.00 95.75 348 ALA A N 1
ATOM 2642 C CA . ALA A 1 348 ? -7.442 -8.542 18.512 1.00 95.75 348 ALA A CA 1
ATOM 2643 C C . ALA A 1 348 ? -8.532 -7.615 19.054 1.00 95.75 348 ALA A C 1
ATOM 2645 O O . ALA A 1 348 ? -8.988 -7.790 20.185 1.00 95.75 348 ALA A O 1
ATOM 2646 N N . ALA A 1 349 ? -9.051 -6.708 18.219 1.00 93.38 349 ALA A N 1
ATOM 2647 C CA . ALA A 1 349 ? -10.201 -5.884 18.579 1.00 93.38 349 ALA A CA 1
ATOM 2648 C C . ALA A 1 349 ? -11.424 -6.724 18.969 1.00 93.38 349 ALA A C 1
ATOM 2650 O O . ALA A 1 349 ? -12.140 -6.384 19.908 1.00 93.38 349 ALA A O 1
ATOM 2651 N N . TRP A 1 350 ? -11.722 -7.793 18.226 1.00 94.56 350 TRP A N 1
ATOM 2652 C CA . TRP A 1 350 ? -12.871 -8.662 18.493 1.00 94.56 350 TRP A CA 1
ATOM 2653 C C . TRP A 1 350 ? -12.729 -9.424 19.816 1.00 94.56 350 TRP A C 1
ATOM 2655 O O . TRP A 1 350 ? -13.720 -9.565 20.536 1.00 94.56 350 TRP A O 1
ATOM 2665 N N . LEU A 1 351 ? -11.512 -9.871 20.127 1.00 94.44 351 LEU A N 1
ATOM 2666 C CA . LEU A 1 351 ? -11.178 -10.656 21.309 1.00 94.44 351 LEU A CA 1
ATOM 2667 C C . LEU A 1 351 ? -11.156 -9.777 22.561 1.00 94.44 351 LEU A C 1
ATOM 2669 O O . LEU A 1 351 ? -11.938 -10.033 23.473 1.00 94.44 351 LEU A O 1
ATOM 2673 N N . PHE A 1 352 ? -10.405 -8.668 22.533 1.00 90.81 352 PHE A N 1
ATOM 2674 C CA . PHE A 1 352 ? -10.369 -7.656 23.596 1.00 90.81 352 PHE A CA 1
ATOM 2675 C C . PHE A 1 352 ? -11.787 -7.249 24.028 1.00 90.81 352 PHE A C 1
ATOM 2677 O O . PHE A 1 352 ? -12.144 -7.416 25.189 1.00 90.81 352 PHE A O 1
ATOM 2684 N N . ASN A 1 353 ? -12.653 -6.883 23.068 1.00 86.56 353 ASN A N 1
ATOM 2685 C CA . ASN A 1 353 ? -14.070 -6.515 23.264 1.00 86.56 353 ASN A CA 1
ATOM 2686 C C . ASN A 1 353 ? -14.984 -7.614 23.879 1.00 86.56 353 ASN A C 1
ATOM 2688 O O . ASN A 1 353 ? -16.209 -7.412 23.941 1.00 86.56 353 ASN A O 1
ATOM 2692 N N . ARG A 1 354 ? -14.427 -8.780 24.240 1.00 88.75 354 ARG A N 1
ATOM 2693 C CA . ARG A 1 354 ? -15.068 -9.943 24.885 1.00 88.75 354 ARG A CA 1
ATOM 2694 C C . ARG A 1 354 ? -14.320 -10.449 26.130 1.00 88.75 354 ARG A C 1
ATOM 2696 O O . ARG A 1 354 ? -14.898 -11.239 26.879 1.00 88.75 354 ARG A O 1
ATOM 2703 N N . THR A 1 355 ? -13.059 -10.061 26.324 1.00 86.38 355 THR A N 1
ATOM 2704 C CA . THR A 1 355 ? -12.177 -10.571 27.388 1.00 86.38 355 THR A CA 1
ATOM 2705 C C . THR A 1 355 ? -11.760 -9.506 28.401 1.00 86.38 355 THR A C 1
ATOM 2707 O O . THR A 1 355 ? -11.554 -9.866 29.555 1.00 86.38 355 THR A O 1
ATOM 2710 N N . CYS A 1 356 ? -11.682 -8.224 28.019 1.00 77.12 356 CYS A N 1
ATOM 2711 C CA . CYS A 1 356 ? -11.101 -7.151 28.845 1.00 77.12 356 CYS A CA 1
ATOM 2712 C C . CYS A 1 356 ? -11.848 -6.873 30.155 1.00 77.12 356 CYS A C 1
ATOM 2714 O O . CYS A 1 356 ? -11.249 -6.399 31.113 1.00 77.12 356 CYS A O 1
ATOM 2716 N N . GLU A 1 357 ? -13.137 -7.202 30.205 1.00 72.31 357 GLU A N 1
ATOM 2717 C CA . GLU A 1 357 ? -14.031 -6.966 31.346 1.00 72.31 357 GLU A CA 1
ATOM 2718 C C . GLU A 1 357 ? -14.311 -8.255 32.158 1.00 72.31 357 GLU A C 1
ATOM 2720 O O . GLU A 1 357 ? -15.086 -8.228 33.111 1.00 72.31 357 GLU A O 1
ATOM 2725 N N . LYS A 1 358 ? -13.697 -9.402 31.813 1.00 74.56 358 LYS A N 1
ATOM 2726 C CA . LYS A 1 358 ? -13.939 -10.676 32.518 1.00 74.56 358 LYS A CA 1
ATOM 2727 C C . LYS A 1 358 ? -13.179 -10.767 33.841 1.00 74.56 358 LYS A C 1
ATOM 2729 O O . LYS A 1 358 ? -11.960 -10.637 33.858 1.00 74.56 358 LYS A O 1
ATOM 2734 N N . GLN A 1 359 ? -13.895 -11.080 34.916 1.00 68.38 359 GLN A N 1
ATOM 2735 C CA . GLN A 1 359 ? -13.342 -11.343 36.247 1.00 68.38 359 GLN A CA 1
ATOM 2736 C C . GLN A 1 359 ? -13.434 -12.834 36.589 1.00 68.38 359 GLN A C 1
ATOM 2738 O O . GLN A 1 359 ? -14.358 -13.516 36.137 1.00 68.38 359 GLN A O 1
ATOM 2743 N N . PHE A 1 360 ? -12.500 -13.322 37.405 1.00 73.69 360 PHE A N 1
ATOM 2744 C CA . PHE A 1 360 ? -12.505 -14.677 37.959 1.00 73.69 360 PHE A CA 1
ATOM 2745 C C . PHE A 1 360 ? -12.419 -14.643 39.486 1.00 73.69 360 PHE A C 1
ATOM 2747 O O . PHE A 1 360 ? -11.753 -13.782 40.056 1.00 73.69 360 PHE A O 1
ATOM 2754 N N . TYR A 1 361 ? -13.066 -15.610 40.134 1.00 69.25 361 TYR A N 1
ATOM 2755 C CA . TYR A 1 361 ? -13.059 -15.779 41.586 1.00 69.25 361 TYR A CA 1
ATOM 2756 C C . TYR A 1 361 ? -12.046 -16.855 41.998 1.00 69.25 361 TYR A C 1
ATOM 2758 O O . TYR A 1 361 ? -11.869 -17.841 41.277 1.00 69.25 361 TYR A O 1
ATOM 2766 N N . GLY A 1 362 ? -11.402 -16.664 43.153 1.00 68.94 362 GLY A N 1
ATOM 2767 C CA . GLY A 1 362 ? -10.330 -17.518 43.683 1.00 68.94 362 GLY A CA 1
ATOM 2768 C C . GLY A 1 362 ? -8.951 -16.851 43.602 1.00 68.94 362 GLY A C 1
ATOM 2769 O O . GLY A 1 362 ? -8.639 -16.175 42.628 1.00 68.94 362 GLY A O 1
ATOM 2770 N N . MET A 1 363 ? -8.116 -17.039 44.629 1.00 66.81 363 MET A N 1
ATOM 2771 C CA . MET A 1 363 ? -6.882 -16.259 44.841 1.00 66.81 363 MET A CA 1
ATOM 2772 C C . MET A 1 363 ? -5.893 -16.299 43.657 1.00 66.81 363 MET A C 1
ATOM 2774 O O . MET A 1 363 ? -5.310 -15.279 43.302 1.00 66.81 363 MET A O 1
ATOM 2778 N N . ILE A 1 364 ? -5.733 -17.462 43.016 1.00 69.50 364 ILE A N 1
ATOM 2779 C CA . ILE A 1 364 ? -4.811 -17.656 41.880 1.00 69.50 364 ILE A CA 1
ATOM 2780 C C . ILE A 1 364 ? -5.464 -17.228 40.555 1.00 69.50 364 ILE A C 1
ATOM 2782 O O . ILE A 1 364 ? -4.840 -16.587 39.713 1.00 69.50 364 ILE A O 1
ATOM 2786 N N . THR A 1 365 ? -6.739 -17.558 40.358 1.00 71.12 365 THR A N 1
ATOM 2787 C CA . THR A 1 365 ? -7.506 -17.272 39.135 1.00 71.12 365 THR A CA 1
ATOM 2788 C C . THR A 1 365 ? -7.806 -15.783 38.969 1.00 71.12 365 THR A C 1
ATOM 2790 O O . THR A 1 365 ? -7.742 -15.267 37.852 1.00 71.12 365 THR A O 1
ATOM 2793 N N . GLN A 1 366 ? -8.059 -15.068 40.068 1.00 71.12 366 GLN A N 1
ATOM 2794 C CA . GLN A 1 366 ? -8.302 -13.626 40.081 1.00 71.12 366 GLN A CA 1
ATOM 2795 C C . GLN A 1 366 ? -7.119 -12.832 39.505 1.00 71.12 366 GLN A C 1
ATOM 2797 O O . GLN A 1 366 ? -7.349 -11.827 38.826 1.00 71.12 366 GLN A O 1
ATOM 2802 N N . LEU A 1 367 ? -5.877 -13.319 39.672 1.00 72.94 367 LEU A N 1
ATOM 2803 C CA . LEU A 1 367 ? -4.665 -12.728 39.090 1.00 72.94 367 LEU A CA 1
ATOM 2804 C C . LEU A 1 367 ? -4.778 -12.544 37.570 1.00 72.94 367 LEU A C 1
ATOM 2806 O O . LEU A 1 367 ? -4.269 -11.557 37.044 1.00 72.94 367 LEU A O 1
ATOM 2810 N N . TYR A 1 368 ? -5.463 -13.454 36.874 1.00 77.06 368 TYR A N 1
ATOM 2811 C CA . TYR A 1 368 ? -5.594 -13.456 35.416 1.00 77.06 368 TYR A CA 1
ATOM 2812 C C . TYR A 1 368 ? -6.779 -12.640 34.887 1.00 77.06 368 TYR A C 1
ATOM 2814 O O . TYR A 1 368 ? -7.017 -12.643 33.683 1.00 77.06 368 TYR A O 1
ATOM 2822 N N . SER A 1 369 ? -7.510 -11.918 35.735 1.00 72.25 369 SER A N 1
ATOM 2823 C CA . SER A 1 369 ? -8.691 -11.153 35.318 1.00 72.25 369 SER A CA 1
ATOM 2824 C C . SER A 1 369 ? -8.384 -9.986 34.357 1.00 72.25 369 SER A C 1
ATOM 2826 O O . SER A 1 369 ? -7.280 -9.438 34.294 1.00 72.25 369 SER A O 1
ATOM 2828 N N . GLY A 1 370 ? -9.404 -9.586 33.596 1.00 75.50 370 GLY A N 1
ATOM 2829 C CA . GLY A 1 370 ? -9.463 -8.370 32.786 1.00 75.50 370 GLY A CA 1
ATOM 2830 C C . GLY A 1 370 ? -8.474 -8.309 31.617 1.00 75.50 370 GLY A C 1
ATOM 2831 O O . GLY A 1 370 ? -8.512 -9.114 30.678 1.00 75.50 370 GLY A O 1
ATOM 2832 N N . LEU A 1 371 ? -7.579 -7.317 31.646 1.00 78.94 371 LEU A N 1
ATOM 2833 C CA . LEU A 1 371 ? -6.560 -7.120 30.607 1.00 78.94 371 LEU A CA 1
ATOM 2834 C C . LEU A 1 371 ? -5.616 -8.326 30.481 1.00 78.94 371 LEU A C 1
ATOM 2836 O O . LEU A 1 371 ? -5.236 -8.686 29.369 1.00 78.94 371 LEU A O 1
ATOM 2840 N N . ARG A 1 372 ? -5.301 -9.005 31.591 1.00 85.25 372 ARG A N 1
ATOM 2841 C CA . ARG A 1 372 ? -4.424 -10.190 31.602 1.00 85.25 372 ARG A CA 1
ATOM 2842 C C . ARG A 1 372 ? -5.082 -11.387 30.907 1.00 85.25 372 ARG A C 1
ATOM 2844 O O . ARG A 1 372 ? -4.424 -12.070 30.126 1.00 85.25 372 ARG A O 1
ATOM 2851 N N . TRP A 1 373 ? -6.393 -11.572 31.081 1.00 87.31 373 TRP A N 1
ATOM 2852 C CA . TRP A 1 373 ? -7.166 -12.574 30.338 1.00 87.31 373 TRP A CA 1
ATOM 2853 C C . TRP A 1 373 ? -7.161 -12.288 28.837 1.00 87.31 373 TRP A C 1
ATOM 2855 O O . TRP A 1 373 ? -7.031 -13.197 28.018 1.00 87.31 373 TRP A O 1
ATOM 2865 N N . SER A 1 374 ? -7.264 -11.007 28.475 1.00 88.88 374 SER A N 1
ATOM 2866 C CA . SER A 1 374 ? -7.160 -10.574 27.080 1.00 88.88 374 SER A CA 1
ATOM 2867 C C . SER A 1 374 ? -5.783 -10.884 26.509 1.00 88.88 374 SER A C 1
ATOM 2869 O O . SER A 1 374 ? -5.708 -11.467 25.434 1.00 88.88 374 SER A O 1
ATOM 2871 N N . PHE A 1 375 ? -4.708 -10.568 27.237 1.00 92.19 375 PHE A N 1
ATOM 2872 C CA . PHE A 1 375 ? -3.342 -10.861 26.808 1.00 92.19 375 PHE A CA 1
ATOM 2873 C C . PHE A 1 375 ? -3.120 -12.352 26.526 1.00 92.19 375 PHE A C 1
ATOM 2875 O O . PHE A 1 375 ? -2.660 -12.685 25.439 1.00 92.19 375 PHE A O 1
ATOM 2882 N N . LEU A 1 376 ? -3.515 -13.251 27.436 1.00 93.25 376 LEU A N 1
ATOM 2883 C CA . LEU A 1 376 ? -3.365 -14.701 27.232 1.00 93.25 376 LEU A CA 1
ATOM 2884 C C . LEU A 1 376 ? -4.038 -15.184 25.938 1.00 93.25 376 LEU A C 1
ATOM 2886 O O . LEU A 1 376 ? -3.421 -15.885 25.136 1.00 93.25 376 LEU A O 1
ATOM 2890 N N . TRP A 1 377 ? -5.285 -14.769 25.703 1.00 95.06 377 TRP A N 1
ATOM 2891 C CA . TRP A 1 377 ? -6.025 -15.137 24.495 1.00 95.06 377 TRP A CA 1
ATOM 2892 C C . TRP A 1 377 ? -5.459 -14.501 23.220 1.00 95.06 377 TRP A C 1
ATOM 2894 O O . TRP A 1 377 ? -5.480 -15.133 22.164 1.00 95.06 377 TRP A O 1
ATOM 2904 N N . LEU A 1 378 ? -4.939 -13.275 23.307 1.00 96.06 378 LEU A N 1
ATOM 2905 C CA . LEU A 1 378 ? -4.295 -12.580 22.192 1.00 96.06 378 LEU A CA 1
ATOM 2906 C C . LEU A 1 378 ? -2.952 -13.216 21.823 1.00 96.06 378 LEU A C 1
ATOM 2908 O O . LEU A 1 378 ? -2.691 -13.400 20.639 1.00 96.06 378 LEU A O 1
ATOM 2912 N N . SER A 1 379 ? -2.142 -13.616 22.805 1.00 96.19 379 SER A N 1
ATOM 2913 C CA . SER A 1 379 ? -0.875 -14.317 22.572 1.00 96.19 379 SER A CA 1
ATOM 2914 C C . SER A 1 379 ? -1.091 -15.732 22.030 1.00 96.19 379 SER A C 1
ATOM 2916 O O . SER A 1 379 ? -0.422 -16.118 21.078 1.00 96.19 379 SER A O 1
ATOM 2918 N N . ALA A 1 380 ? -2.073 -16.483 22.543 1.00 96.94 380 ALA A N 1
ATOM 2919 C CA . ALA A 1 380 ? -2.435 -17.789 21.982 1.00 96.94 380 ALA A CA 1
ATOM 2920 C C . ALA A 1 380 ? -2.906 -17.679 20.516 1.00 96.94 380 ALA A C 1
ATOM 2922 O O . ALA A 1 380 ? -2.485 -18.458 19.661 1.00 96.94 380 ALA A O 1
ATOM 2923 N N . LEU A 1 381 ? -3.729 -16.669 20.206 1.00 96.81 381 LEU A N 1
ATOM 2924 C CA . LEU A 1 381 ? -4.140 -16.345 18.837 1.00 96.81 381 LEU A CA 1
ATOM 2925 C C . LEU A 1 381 ? -2.948 -15.933 17.956 1.00 96.81 381 LEU A C 1
ATOM 2927 O O . LEU A 1 381 ? -2.876 -16.347 16.801 1.00 96.81 381 LEU A O 1
ATOM 2931 N N . ALA A 1 382 ? -2.026 -15.127 18.483 1.00 97.44 382 ALA A N 1
ATOM 2932 C CA . ALA A 1 382 ? -0.842 -14.663 17.768 1.00 97.44 382 ALA A CA 1
ATOM 2933 C C . ALA A 1 382 ? 0.102 -15.814 17.397 1.00 97.44 382 ALA A C 1
ATOM 2935 O O . ALA A 1 382 ? 0.537 -15.879 16.250 1.00 97.44 382 ALA A O 1
ATOM 2936 N N . VAL A 1 383 ? 0.348 -16.757 18.315 1.00 98.00 383 VAL A N 1
ATOM 2937 C CA . VAL A 1 383 ? 1.120 -17.980 18.033 1.00 98.00 383 VAL A CA 1
ATOM 2938 C C . VAL A 1 383 ? 0.417 -18.836 16.976 1.00 98.00 383 VAL A C 1
ATOM 2940 O O . VAL A 1 383 ? 1.040 -19.230 15.992 1.00 98.00 383 VAL A O 1
ATOM 2943 N N . ALA A 1 384 ? -0.891 -19.074 17.129 1.00 96.56 384 ALA A N 1
ATOM 2944 C CA . ALA A 1 384 ? -1.666 -19.879 16.185 1.00 96.56 384 ALA A CA 1
ATOM 2945 C C . ALA A 1 384 ? -1.702 -19.272 14.768 1.00 96.56 384 ALA A C 1
ATOM 2947 O O . ALA A 1 384 ? -1.616 -20.002 13.781 1.00 96.56 384 ALA A O 1
ATOM 2948 N N . LEU A 1 385 ? -1.791 -17.942 14.652 1.00 95.12 385 LEU A N 1
ATOM 2949 C CA . LEU A 1 385 ? -1.685 -17.246 13.369 1.00 95.12 385 LEU A CA 1
ATOM 2950 C C . LEU A 1 385 ? -0.250 -17.267 12.830 1.00 95.12 385 LEU A C 1
ATOM 2952 O O . LEU A 1 385 ? -0.074 -17.566 11.654 1.00 95.12 385 LEU A O 1
ATOM 2956 N N . GLY A 1 386 ? 0.762 -17.000 13.662 1.00 94.88 386 GLY A N 1
ATOM 2957 C CA . GLY A 1 386 ? 2.173 -16.997 13.261 1.00 94.88 386 GLY A CA 1
ATOM 2958 C C . GLY A 1 386 ? 2.574 -18.322 12.620 1.00 94.88 386 GLY A C 1
ATOM 2959 O O . GLY A 1 386 ? 3.069 -18.336 11.494 1.00 94.88 386 GLY A O 1
ATOM 2960 N N . LEU A 1 387 ? 2.226 -19.432 13.275 1.00 95.38 387 LEU A N 1
ATOM 2961 C CA . LEU A 1 387 ? 2.374 -20.785 12.744 1.00 95.38 387 LEU A CA 1
ATOM 2962 C C . LEU A 1 387 ? 1.494 -21.031 11.501 1.00 95.38 387 LEU A C 1
ATOM 2964 O O . LEU A 1 387 ? 1.961 -21.575 10.504 1.00 95.38 387 LEU A O 1
ATOM 2968 N N . GLY A 1 388 ? 0.224 -20.613 11.527 1.00 93.25 388 GLY A N 1
ATOM 2969 C CA . GLY A 1 388 ? -0.724 -20.831 10.429 1.00 93.25 388 GLY A CA 1
ATOM 2970 C C . GLY A 1 388 ? -0.311 -20.177 9.104 1.00 93.25 388 GLY A C 1
ATOM 2971 O O . GLY A 1 388 ? -0.448 -20.791 8.044 1.00 93.25 388 GLY A O 1
ATOM 2972 N N . PHE A 1 389 ? 0.253 -18.966 9.141 1.00 90.62 389 PHE A N 1
ATOM 2973 C CA . PHE A 1 389 ? 0.762 -18.291 7.941 1.00 90.62 389 PHE A CA 1
ATOM 2974 C C . PHE A 1 389 ? 1.947 -19.046 7.301 1.00 90.62 389 PHE A C 1
ATOM 2976 O O . PHE A 1 389 ? 2.038 -19.065 6.072 1.00 90.62 389 PHE A O 1
ATOM 2983 N N . CYS A 1 390 ? 2.775 -19.762 8.079 1.00 91.69 390 CYS A N 1
ATOM 2984 C CA . CYS A 1 390 ? 3.840 -20.631 7.547 1.00 91.69 390 CYS A CA 1
ATOM 2985 C C . CYS A 1 390 ? 3.317 -21.824 6.730 1.00 91.69 390 CYS A C 1
ATOM 2987 O O . CYS A 1 390 ? 4.045 -22.343 5.890 1.00 91.69 390 CYS A O 1
ATOM 2989 N N . PHE A 1 391 ? 2.059 -22.238 6.914 1.00 90.81 391 PHE A N 1
ATOM 2990 C CA . PHE A 1 391 ? 1.437 -23.292 6.102 1.00 90.81 391 PHE A CA 1
ATOM 2991 C C . PHE A 1 391 ? 0.582 -22.746 4.952 1.00 90.81 391 PHE A C 1
ATOM 2993 O O . PHE A 1 391 ? 0.538 -23.352 3.884 1.00 90.81 391 PHE A O 1
ATOM 3000 N N . VAL A 1 392 ? -0.088 -21.603 5.140 1.00 88.00 392 VAL A N 1
ATOM 3001 C CA . VAL A 1 392 ? -1.002 -21.027 4.134 1.00 88.00 392 VAL A CA 1
ATOM 3002 C C . VAL A 1 392 ? -0.259 -20.280 3.021 1.00 88.00 392 VAL A C 1
ATOM 3004 O O . VAL A 1 392 ? -0.663 -20.358 1.860 1.00 88.00 392 VAL A O 1
ATOM 3007 N N . CYS A 1 393 ? 0.827 -19.569 3.337 1.00 84.69 393 CYS A N 1
ATOM 3008 C CA . CYS A 1 393 ? 1.516 -18.734 2.352 1.00 84.69 393 CYS A CA 1
ATOM 3009 C C . CYS A 1 393 ? 2.445 -19.504 1.402 1.00 84.69 393 CYS A C 1
ATOM 3011 O O . CYS A 1 393 ? 2.305 -19.286 0.202 1.00 84.69 393 CYS A O 1
ATOM 3013 N N . PRO A 1 394 ? 3.335 -20.425 1.822 1.00 84.44 394 PRO A N 1
ATOM 3014 C CA . PRO A 1 394 ? 4.253 -21.086 0.884 1.00 84.44 394 PRO A CA 1
ATOM 3015 C C . PRO A 1 394 ? 3.598 -21.865 -0.279 1.00 84.44 394 PRO A C 1
ATOM 3017 O O . PRO A 1 394 ? 4.200 -21.938 -1.353 1.00 84.44 394 PRO A O 1
ATOM 3020 N N . PRO A 1 395 ? 2.386 -22.450 -0.159 1.00 87.75 395 PRO A N 1
ATOM 3021 C CA . PRO A 1 395 ? 1.632 -22.951 -1.314 1.00 87.75 395 PRO A CA 1
ATOM 3022 C C . PRO A 1 395 ? 1.169 -21.836 -2.266 1.00 87.75 395 PRO A C 1
ATOM 3024 O O . PRO A 1 395 ? 1.319 -21.965 -3.479 1.00 87.75 395 PRO A O 1
ATOM 3027 N N . LEU A 1 396 ? 0.651 -20.726 -1.728 1.00 84.75 396 LEU A N 1
ATOM 3028 C CA . LEU A 1 396 ? 0.206 -19.567 -2.509 1.00 84.75 396 LEU A CA 1
ATOM 3029 C C . LEU A 1 396 ? 1.383 -18.873 -3.214 1.00 84.75 396 LEU A C 1
ATOM 3031 O O . LEU A 1 396 ? 1.285 -18.529 -4.386 1.00 84.75 396 LEU A O 1
ATOM 3035 N N . GLN A 1 397 ? 2.517 -18.742 -2.528 1.00 83.81 397 GLN A N 1
ATOM 3036 C CA . GLN A 1 397 ? 3.768 -18.225 -3.075 1.00 83.81 397 GLN A CA 1
ATOM 3037 C C . GLN A 1 397 ? 4.269 -19.108 -4.225 1.00 83.81 397 GLN A C 1
ATOM 3039 O O . GLN A 1 397 ? 4.541 -18.591 -5.302 1.00 83.81 397 GLN A O 1
ATOM 3044 N N . ARG A 1 398 ? 4.280 -20.442 -4.065 1.00 84.00 398 ARG A N 1
ATOM 3045 C CA . ARG A 1 398 ? 4.609 -21.376 -5.161 1.00 84.00 398 ARG A CA 1
ATOM 3046 C C . ARG A 1 398 ? 3.659 -21.260 -6.356 1.00 84.00 398 ARG A C 1
ATOM 3048 O O . ARG A 1 398 ? 4.128 -21.317 -7.488 1.00 84.00 398 ARG A O 1
ATOM 3055 N N . ALA A 1 399 ? 2.359 -21.062 -6.130 1.00 85.94 399 ALA A N 1
ATOM 3056 C CA . ALA A 1 399 ? 1.393 -20.842 -7.209 1.00 85.94 399 ALA A CA 1
ATOM 3057 C C . ALA A 1 399 ? 1.647 -19.521 -7.965 1.00 85.94 399 ALA A C 1
ATOM 3059 O O . ALA A 1 399 ? 1.566 -19.492 -9.192 1.00 85.94 399 ALA A O 1
ATOM 3060 N N . VAL A 1 400 ? 2.008 -18.448 -7.250 1.00 82.50 400 VAL A N 1
ATOM 3061 C CA . VAL A 1 400 ? 2.410 -17.161 -7.845 1.00 82.50 400 VAL A CA 1
ATOM 3062 C C . VAL A 1 400 ? 3.720 -17.306 -8.630 1.00 82.50 400 VAL A C 1
ATOM 3064 O O . VAL A 1 400 ? 3.783 -16.880 -9.780 1.00 82.50 400 VAL A O 1
ATOM 3067 N N . SER A 1 401 ? 4.735 -17.970 -8.072 1.00 80.06 401 SER A N 1
ATOM 3068 C CA . SER A 1 401 ? 6.012 -18.204 -8.758 1.00 80.06 401 SER A CA 1
ATOM 3069 C C . SER A 1 401 ? 5.858 -19.067 -10.015 1.00 80.06 401 SER A C 1
ATOM 3071 O O . SER A 1 401 ? 6.446 -18.740 -11.042 1.00 80.06 401 SER A O 1
ATOM 3073 N N . ALA A 1 402 ? 5.027 -20.116 -9.989 1.00 84.81 402 ALA A N 1
ATOM 3074 C CA . ALA A 1 402 ? 4.753 -20.956 -11.162 1.00 84.81 402 ALA A CA 1
ATOM 3075 C C . ALA A 1 402 ? 4.121 -20.170 -12.329 1.00 84.81 402 ALA A C 1
ATOM 3077 O O . ALA A 1 402 ? 4.371 -20.476 -13.495 1.00 84.81 402 ALA A O 1
ATOM 3078 N N . LEU A 1 403 ? 3.349 -19.121 -12.029 1.00 87.88 403 LEU A N 1
ATOM 3079 C CA . LEU A 1 403 ? 2.729 -18.254 -13.031 1.00 87.88 403 LEU A CA 1
ATOM 3080 C C . LEU A 1 403 ? 3.749 -17.360 -13.763 1.00 87.88 403 LEU A C 1
ATOM 3082 O O . LEU A 1 403 ? 3.488 -16.941 -14.889 1.00 87.88 403 LEU A O 1
ATOM 3086 N N . THR A 1 404 ? 4.926 -17.102 -13.179 1.00 85.62 404 THR A N 1
ATOM 3087 C CA . THR A 1 404 ? 5.959 -16.248 -13.801 1.00 85.62 404 THR A CA 1
ATOM 3088 C C . THR A 1 404 ? 6.520 -16.843 -15.098 1.00 85.62 404 THR A C 1
ATOM 3090 O O . THR A 1 404 ? 6.696 -16.113 -16.071 1.00 85.62 404 THR A O 1
ATOM 3093 N N . GLY A 1 405 ? 6.685 -18.168 -15.188 1.00 84.75 405 GLY A N 1
ATOM 3094 C CA . GLY A 1 405 ? 7.089 -18.829 -16.436 1.00 84.75 405 GLY A CA 1
ATOM 3095 C C . GLY A 1 405 ? 6.052 -18.671 -17.557 1.00 84.75 405 GLY A C 1
ATOM 3096 O O . GLY A 1 405 ? 6.408 -18.438 -18.710 1.00 84.75 405 GLY A O 1
ATOM 3097 N N . TRP A 1 406 ? 4.758 -18.709 -17.217 1.00 88.06 406 TRP A N 1
ATOM 3098 C CA . TRP A 1 406 ? 3.679 -18.444 -18.174 1.00 88.06 406 TRP A CA 1
ATOM 3099 C C . TRP A 1 406 ? 3.649 -16.974 -18.609 1.00 88.06 406 TRP A C 1
ATOM 3101 O O . TRP A 1 406 ? 3.464 -16.690 -19.791 1.00 88.06 406 TRP A O 1
ATOM 3111 N N . ILE A 1 407 ? 3.885 -16.040 -17.680 1.00 92.44 407 ILE A N 1
ATOM 3112 C CA . ILE A 1 407 ? 4.012 -14.605 -17.974 1.00 92.44 407 ILE A CA 1
ATOM 3113 C C . ILE A 1 407 ? 5.156 -14.353 -18.968 1.00 92.44 407 ILE A C 1
ATOM 3115 O O . ILE A 1 407 ? 4.944 -13.648 -19.950 1.00 92.44 407 ILE A O 1
ATOM 3119 N N . ALA A 1 408 ? 6.328 -14.966 -18.773 1.00 88.25 408 ALA A N 1
ATOM 3120 C CA . ALA A 1 408 ? 7.458 -14.828 -19.695 1.00 88.25 408 ALA A CA 1
ATOM 3121 C C . ALA A 1 408 ? 7.140 -15.354 -21.109 1.00 88.25 408 ALA A C 1
ATOM 3123 O O . ALA A 1 408 ? 7.488 -14.720 -22.102 1.00 88.25 408 ALA A O 1
ATOM 3124 N N . ALA A 1 409 ? 6.436 -16.487 -21.211 1.00 89.38 409 ALA A N 1
ATOM 3125 C CA . ALA A 1 409 ? 6.126 -17.131 -22.489 1.00 89.38 409 ALA A CA 1
ATOM 3126 C C . ALA A 1 409 ? 4.941 -16.508 -23.262 1.00 89.38 409 ALA A C 1
ATOM 3128 O O . ALA A 1 409 ? 4.789 -16.766 -24.454 1.00 89.38 409 ALA A O 1
ATOM 3129 N N . SER A 1 410 ? 4.083 -15.708 -22.616 1.00 92.38 410 SER A N 1
ATOM 3130 C CA . SER A 1 410 ? 2.778 -15.297 -23.179 1.00 92.38 410 SER A CA 1
ATOM 3131 C C . SER A 1 410 ? 2.761 -13.926 -23.876 1.00 92.38 410 SER A C 1
ATOM 3133 O O . SER A 1 410 ? 1.683 -13.376 -24.130 1.00 92.38 410 SER A O 1
ATOM 3135 N N . GLY A 1 411 ? 3.927 -13.342 -24.174 1.00 93.06 411 GLY A N 1
ATOM 3136 C CA . GLY A 1 411 ? 4.051 -12.070 -24.900 1.00 93.06 411 GLY A CA 1
ATOM 3137 C C . GLY A 1 411 ? 3.185 -10.954 -24.298 1.00 93.06 411 GLY A C 1
ATOM 3138 O O . GLY A 1 411 ? 3.175 -10.755 -23.086 1.00 93.06 411 GLY A O 1
ATOM 3139 N N . ASN A 1 412 ? 2.391 -10.261 -25.123 1.00 95.88 412 ASN A N 1
ATOM 3140 C CA . ASN A 1 412 ? 1.491 -9.187 -24.668 1.00 95.88 412 ASN A CA 1
ATOM 3141 C C . ASN A 1 412 ? 0.501 -9.618 -23.566 1.00 95.88 412 ASN A C 1
ATOM 3143 O O . ASN A 1 412 ? 0.196 -8.822 -22.680 1.00 95.88 412 ASN A O 1
ATOM 3147 N N . ALA A 1 413 ? 0.009 -10.863 -23.574 1.00 96.12 413 ALA A N 1
ATOM 3148 C CA . ALA A 1 413 ? -0.864 -11.359 -22.504 1.00 96.12 413 ALA A CA 1
ATOM 3149 C C . ALA A 1 413 ? -0.088 -11.570 -21.190 1.00 96.12 413 ALA A C 1
ATOM 3151 O O . ALA A 1 413 ? -0.622 -11.330 -20.105 1.00 96.12 413 ALA A O 1
ATOM 3152 N N . GLY A 1 414 ? 1.190 -11.942 -21.297 1.00 95.06 414 GLY A N 1
ATOM 3153 C CA . GLY A 1 414 ? 2.142 -11.963 -20.192 1.00 95.06 414 GLY A CA 1
ATOM 3154 C C . GLY A 1 414 ? 2.405 -10.569 -19.626 1.00 95.06 414 GLY A C 1
ATOM 3155 O O . GLY A 1 414 ? 2.196 -10.352 -18.437 1.00 95.06 414 GLY A O 1
ATOM 3156 N N . VAL A 1 415 ? 2.764 -9.601 -20.475 1.00 95.38 415 VAL A N 1
ATOM 3157 C CA . VAL A 1 415 ? 3.005 -8.193 -20.092 1.00 95.38 415 VAL A CA 1
ATOM 3158 C C . VAL A 1 415 ? 1.785 -7.576 -19.395 1.00 95.38 415 VAL A C 1
ATOM 3160 O O . VAL A 1 415 ? 1.933 -6.918 -18.363 1.00 95.38 415 VAL A O 1
ATOM 3163 N N . PHE A 1 416 ? 0.570 -7.848 -19.892 1.00 97.38 416 PHE A N 1
ATOM 3164 C CA . PHE A 1 416 ? -0.665 -7.449 -19.210 1.00 97.38 416 PHE A CA 1
ATOM 3165 C C . PHE A 1 416 ? -0.765 -8.070 -17.812 1.00 97.38 416 PHE A C 1
ATOM 3167 O O . PHE A 1 416 ? -0.998 -7.358 -16.835 1.00 97.38 416 PHE A O 1
ATOM 3174 N N . LEU A 1 417 ? -0.595 -9.394 -17.707 1.00 95.88 417 LEU A N 1
ATOM 3175 C CA . LEU A 1 417 ? -0.754 -10.117 -16.446 1.00 95.88 417 LEU A CA 1
ATOM 3176 C C . LEU A 1 417 ? 0.319 -9.730 -15.415 1.00 95.88 417 LEU A C 1
ATOM 3178 O O . LEU A 1 417 ? 0.016 -9.639 -14.229 1.00 95.88 417 LEU A O 1
ATOM 3182 N N . TYR A 1 418 ? 1.538 -9.440 -15.868 1.00 95.19 418 TYR A N 1
ATOM 3183 C CA . TYR A 1 418 ? 2.641 -8.914 -15.068 1.00 95.19 418 TYR A CA 1
ATOM 3184 C C . TYR A 1 418 ? 2.256 -7.596 -14.382 1.00 95.19 418 TYR A C 1
ATOM 3186 O O . TYR A 1 418 ? 2.238 -7.530 -13.153 1.00 95.19 418 TYR A O 1
ATOM 3194 N N . GLY A 1 419 ? 1.849 -6.581 -15.155 1.00 95.44 419 GLY A N 1
ATOM 3195 C CA . GLY A 1 419 ? 1.404 -5.292 -14.609 1.00 95.44 419 GLY A CA 1
ATOM 3196 C C . GLY A 1 419 ? 0.138 -5.398 -13.753 1.00 95.44 419 GLY A C 1
ATOM 3197 O O . GLY A 1 419 ? 0.034 -4.773 -12.697 1.00 95.44 419 GLY A O 1
ATOM 3198 N N . PHE A 1 420 ? -0.809 -6.242 -14.171 1.00 96.62 420 PHE A N 1
ATOM 3199 C CA . PHE A 1 420 ? -2.040 -6.507 -13.431 1.00 96.62 420 PHE A CA 1
ATOM 3200 C C . PHE A 1 420 ? -1.761 -7.123 -12.051 1.00 96.62 420 PHE A C 1
ATOM 3202 O O . PHE A 1 420 ? -2.306 -6.652 -11.054 1.00 96.62 420 PHE A O 1
ATOM 3209 N N . LEU A 1 421 ? -0.900 -8.142 -11.956 1.00 94.75 421 LEU A N 1
ATOM 3210 C CA . LEU A 1 421 ? -0.597 -8.804 -10.683 1.00 94.75 421 LEU A CA 1
ATOM 3211 C C . LEU A 1 421 ? 0.376 -8.007 -9.804 1.00 94.75 421 LEU A C 1
ATOM 3213 O O . LEU A 1 421 ? 0.207 -8.020 -8.584 1.00 94.75 421 LEU A O 1
ATOM 3217 N N . GLU A 1 422 ? 1.337 -7.281 -10.388 1.00 92.31 422 GLU A N 1
ATOM 3218 C CA . GLU A 1 422 ? 2.248 -6.400 -9.637 1.00 92.31 422 GLU A CA 1
ATOM 3219 C C . GLU A 1 422 ? 1.477 -5.308 -8.882 1.00 92.31 422 GLU A C 1
ATOM 3221 O O . GLU A 1 422 ? 1.799 -5.029 -7.728 1.00 92.31 422 GLU A O 1
ATOM 3226 N N . ARG A 1 423 ? 0.392 -4.775 -9.468 1.00 93.44 423 ARG A N 1
ATOM 3227 C CA . ARG A 1 423 ? -0.563 -3.920 -8.749 1.00 93.44 423 ARG A CA 1
ATOM 3228 C C . ARG A 1 423 ? -1.477 -4.722 -7.821 1.00 93.44 423 ARG A C 1
ATOM 3230 O O . ARG A 1 423 ? -1.527 -4.441 -6.628 1.00 93.44 423 ARG A O 1
ATOM 3237 N N . LEU A 1 424 ? -2.205 -5.725 -8.326 1.00 93.38 424 LEU A N 1
ATOM 3238 C CA . LEU A 1 424 ? -3.285 -6.390 -7.576 1.00 93.38 424 LEU A CA 1
ATOM 3239 C C . LEU A 1 424 ? -2.821 -6.982 -6.231 1.00 93.38 424 LEU A C 1
ATOM 3241 O O . LEU A 1 424 ? -3.583 -6.953 -5.259 1.00 93.38 424 LEU A O 1
ATOM 3245 N N . LEU A 1 425 ? -1.592 -7.508 -6.173 1.00 91.56 425 LEU A N 1
ATOM 3246 C CA . LEU A 1 425 ? -1.064 -8.273 -5.040 1.00 91.56 425 LEU A CA 1
ATOM 3247 C C . LEU A 1 425 ? -0.393 -7.436 -3.932 1.00 91.56 425 LEU A C 1
ATOM 3249 O O . LEU A 1 425 ? -0.061 -8.011 -2.891 1.00 91.56 425 LEU A O 1
ATOM 3253 N N . ILE A 1 426 ? -0.232 -6.113 -4.083 1.00 88.88 426 ILE A N 1
ATOM 3254 C CA . ILE A 1 426 ? 0.437 -5.241 -3.084 1.00 88.88 426 ILE A CA 1
ATOM 3255 C C . ILE A 1 426 ? -0.070 -5.453 -1.643 1.00 88.88 426 ILE A C 1
ATOM 3257 O O . ILE A 1 426 ? 0.765 -5.632 -0.754 1.00 88.88 426 ILE A O 1
ATOM 3261 N N . PRO A 1 427 ? -1.391 -5.544 -1.355 1.00 85.31 427 PRO A N 1
ATOM 3262 C CA . PRO A 1 427 ? -1.881 -5.716 0.017 1.00 85.31 427 PRO A CA 1
ATOM 3263 C C . PRO A 1 427 ? -1.426 -7.017 0.697 1.00 85.31 427 PRO A C 1
ATOM 3265 O O . PRO A 1 427 ? -1.540 -7.142 1.916 1.00 85.31 427 PRO A O 1
ATOM 3268 N N . THR A 1 428 ? -0.931 -7.979 -0.087 1.00 84.38 428 THR A N 1
ATOM 3269 C CA . THR A 1 428 ? -0.482 -9.308 0.354 1.00 84.38 428 THR A CA 1
ATOM 3270 C C . THR A 1 428 ? 1.037 -9.494 0.319 1.00 84.38 428 THR A C 1
ATOM 3272 O O . THR A 1 428 ? 1.502 -10.580 0.643 1.00 84.38 428 THR A O 1
ATOM 3275 N N . GLY A 1 429 ? 1.813 -8.491 -0.114 1.00 79.31 429 GLY A N 1
ATOM 3276 C CA . GLY A 1 429 ? 3.272 -8.597 -0.296 1.00 79.31 429 GLY A CA 1
ATOM 3277 C C . GLY A 1 429 ? 3.696 -9.373 -1.553 1.00 79.31 429 GLY A C 1
ATOM 3278 O O . GLY A 1 429 ? 4.622 -8.963 -2.251 1.00 79.31 429 GLY A O 1
ATOM 3279 N N . LEU A 1 430 ? 2.913 -10.382 -1.957 1.00 85.81 430 LEU A N 1
ATOM 3280 C CA . LEU A 1 430 ? 3.158 -11.301 -3.084 1.00 85.81 430 LEU A CA 1
ATOM 3281 C C . LEU A 1 430 ? 3.499 -10.646 -4.438 1.00 85.81 430 LEU A C 1
ATOM 3283 O O . LEU A 1 430 ? 4.050 -11.321 -5.304 1.00 85.81 430 LEU A O 1
ATOM 3287 N N . HIS A 1 431 ? 3.238 -9.350 -4.636 1.00 88.06 431 HIS A N 1
ATOM 3288 C CA . HIS A 1 431 ? 3.729 -8.607 -5.802 1.00 88.06 431 HIS A CA 1
ATOM 3289 C C . HIS A 1 431 ? 5.259 -8.688 -5.984 1.00 88.06 431 HIS A C 1
ATOM 3291 O O . HIS A 1 431 ? 5.731 -8.728 -7.121 1.00 88.06 431 HIS A O 1
ATOM 3297 N N . HIS A 1 432 ? 6.036 -8.819 -4.900 1.00 83.44 432 HIS A N 1
ATOM 3298 C CA . HIS A 1 432 ? 7.484 -9.044 -4.973 1.00 83.44 432 HIS A CA 1
ATOM 3299 C C . HIS A 1 432 ? 7.845 -10.348 -5.703 1.00 83.44 432 HIS A C 1
ATOM 3301 O O . HIS A 1 432 ? 8.854 -10.384 -6.400 1.00 83.44 432 HIS A O 1
ATOM 3307 N N . LEU A 1 433 ? 7.017 -11.396 -5.597 1.00 85.44 433 LEU A N 1
ATOM 3308 C CA . LEU A 1 433 ? 7.214 -12.661 -6.319 1.00 85.44 433 LEU A CA 1
ATOM 3309 C C . LEU A 1 433 ? 6.880 -12.555 -7.811 1.00 85.44 433 LEU A C 1
ATOM 3311 O O . LEU A 1 433 ? 7.393 -13.343 -8.598 1.00 85.44 433 LEU A O 1
ATOM 3315 N N . ILE A 1 434 ? 6.050 -11.584 -8.204 1.00 90.75 434 ILE A N 1
ATOM 3316 C CA . ILE A 1 434 ? 5.792 -11.289 -9.616 1.00 90.75 434 ILE A CA 1
ATOM 3317 C C . ILE A 1 434 ? 6.980 -10.552 -10.224 1.00 90.75 434 ILE A C 1
ATOM 3319 O O . ILE A 1 434 ? 7.471 -10.985 -11.259 1.00 90.75 434 ILE A O 1
ATOM 3323 N N . TYR A 1 435 ? 7.451 -9.453 -9.621 1.00 87.75 435 TYR A N 1
ATOM 3324 C CA . TYR A 1 435 ? 8.400 -8.573 -10.316 1.00 87.75 435 TYR A CA 1
ATOM 3325 C C . TYR A 1 435 ? 9.881 -8.930 -10.139 1.00 87.75 435 TYR A C 1
ATOM 3327 O O . TYR A 1 435 ? 10.657 -8.708 -11.070 1.00 87.75 435 TYR A O 1
ATOM 3335 N N . MET A 1 436 ? 10.287 -9.500 -8.996 1.00 85.31 436 MET A N 1
ATOM 3336 C CA . MET A 1 436 ? 11.706 -9.782 -8.725 1.00 85.31 436 MET A CA 1
ATOM 3337 C C . MET A 1 436 ? 12.349 -10.771 -9.712 1.00 85.31 436 MET A C 1
ATOM 3339 O O . MET A 1 436 ? 13.458 -10.476 -10.162 1.00 85.31 436 MET A O 1
ATOM 3343 N N . PRO A 1 437 ? 11.696 -11.880 -10.128 1.00 85.56 437 PRO A N 1
ATOM 3344 C CA . PRO A 1 437 ? 12.276 -12.794 -11.115 1.00 85.56 437 PRO A CA 1
ATOM 3345 C C . PRO A 1 437 ? 12.608 -12.113 -12.450 1.00 85.56 437 PRO A C 1
ATOM 3347 O O . PRO A 1 437 ? 13.681 -12.326 -12.999 1.00 85.56 437 PRO A O 1
ATOM 3350 N N . PHE A 1 438 ? 11.743 -11.227 -12.948 1.00 90.44 438 PHE A N 1
ATOM 3351 C CA . PHE A 1 438 ? 12.000 -10.520 -14.208 1.00 90.44 438 PHE A CA 1
ATOM 3352 C C . PHE A 1 438 ? 13.066 -9.430 -14.085 1.00 90.44 438 PHE A C 1
ATOM 3354 O O . PHE A 1 438 ? 13.743 -9.124 -15.057 1.00 90.44 438 PHE A O 1
ATOM 3361 N N . GLN A 1 439 ? 13.248 -8.825 -12.911 1.00 86.88 439 GLN A N 1
ATOM 3362 C CA . GLN A 1 439 ? 14.235 -7.754 -12.748 1.00 86.88 439 GLN A CA 1
ATOM 3363 C C . GLN A 1 439 ? 15.635 -8.282 -12.402 1.00 86.88 439 GLN A C 1
ATOM 3365 O O . GLN A 1 439 ? 16.612 -7.665 -12.822 1.00 86.88 439 GLN A O 1
ATOM 3370 N N . PHE A 1 440 ? 15.742 -9.425 -11.711 1.00 82.25 440 PHE A N 1
ATOM 3371 C CA . PHE A 1 440 ? 16.998 -9.903 -11.108 1.00 82.25 440 PHE A CA 1
ATOM 3372 C C . PHE A 1 440 ? 17.311 -11.399 -11.329 1.00 82.25 440 PHE A C 1
ATOM 3374 O O . PHE A 1 440 ? 18.222 -11.926 -10.692 1.00 82.25 440 PHE A O 1
ATOM 3381 N N . SER A 1 441 ? 16.582 -12.110 -12.198 1.00 81.62 441 SER A N 1
ATOM 3382 C CA . SER A 1 441 ? 16.914 -13.487 -12.607 1.00 81.62 441 SER A CA 1
ATOM 3383 C C . SER A 1 441 ? 16.833 -13.666 -14.126 1.00 81.62 441 SER A C 1
ATOM 3385 O O . SER A 1 441 ? 16.347 -12.791 -14.840 1.00 81.62 441 SER A O 1
ATOM 3387 N N . SER A 1 442 ? 17.301 -14.806 -14.641 1.00 81.75 442 SER A N 1
ATOM 3388 C CA . SER A 1 442 ? 17.335 -15.110 -16.082 1.00 81.75 442 SER A CA 1
ATOM 3389 C C . SER A 1 442 ? 15.962 -15.111 -16.765 1.00 81.75 442 SER A C 1
ATOM 3391 O O . SER A 1 442 ? 15.896 -15.050 -17.990 1.00 81.75 442 SER A O 1
ATOM 3393 N N . LEU A 1 443 ? 14.863 -15.098 -16.001 1.00 83.94 443 LEU A N 1
ATOM 3394 C CA . LEU A 1 443 ? 13.512 -14.878 -16.527 1.00 83.94 443 LEU A CA 1
ATOM 3395 C C . LEU A 1 443 ? 13.340 -13.476 -17.150 1.00 83.94 443 LEU A C 1
ATOM 3397 O O . LEU A 1 443 ? 12.502 -13.285 -18.026 1.00 83.94 443 LEU A O 1
ATOM 3401 N N . GLY A 1 444 ? 14.155 -12.505 -16.726 1.00 80.69 444 GLY A N 1
ATOM 3402 C CA . GLY A 1 444 ? 14.278 -11.181 -17.339 1.00 80.69 444 GLY A CA 1
ATOM 3403 C C . GLY A 1 444 ? 15.220 -11.099 -18.540 1.00 80.69 444 GLY A C 1
ATOM 3404 O O . GLY A 1 444 ? 15.456 -9.999 -19.033 1.00 80.69 444 GLY A O 1
ATOM 3405 N N . GLY A 1 445 ? 15.795 -12.224 -18.973 1.00 85.81 445 GLY A N 1
ATOM 3406 C CA . GLY A 1 445 ? 16.907 -12.266 -19.919 1.00 85.81 445 GLY A CA 1
ATOM 3407 C C . GLY A 1 445 ? 18.282 -12.120 -19.254 1.00 85.81 445 GLY A C 1
ATOM 3408 O O . GLY A 1 445 ? 18.417 -12.013 -18.030 1.00 85.81 445 GLY A O 1
ATOM 3409 N N . SER A 1 446 ? 19.320 -12.147 -20.087 1.00 86.94 446 SER A N 1
ATOM 3410 C CA . SER A 1 446 ? 20.724 -12.030 -19.685 1.00 86.94 446 SER A CA 1
ATOM 3411 C C . SER A 1 446 ? 21.570 -11.481 -20.832 1.00 86.94 446 SER A C 1
ATOM 3413 O O . SER A 1 446 ? 21.332 -11.834 -21.986 1.00 86.94 446 SER A O 1
ATOM 3415 N N . LEU A 1 447 ? 22.581 -10.678 -20.507 1.00 87.62 447 LEU A N 1
ATOM 3416 C CA . LEU A 1 447 ? 23.526 -10.075 -21.444 1.00 87.62 447 LEU A CA 1
ATOM 3417 C C . LEU A 1 447 ? 24.952 -10.463 -21.040 1.00 87.62 447 LEU A C 1
ATOM 3419 O O . LEU A 1 447 ? 25.393 -10.141 -19.937 1.00 87.62 447 LEU A O 1
ATOM 3423 N N . THR A 1 448 ? 25.678 -11.138 -21.929 1.00 89.38 448 THR A N 1
ATOM 3424 C CA . THR A 1 448 ? 27.095 -11.473 -21.728 1.00 89.38 448 THR A CA 1
ATOM 3425 C C . THR A 1 448 ? 27.975 -10.444 -22.431 1.00 89.38 448 THR A C 1
ATOM 3427 O O . THR A 1 448 ? 27.840 -10.236 -23.634 1.00 89.38 448 THR A O 1
ATOM 3430 N N . VAL A 1 449 ? 28.890 -9.818 -21.688 1.00 84.00 449 VAL A N 1
ATOM 3431 C CA . VAL A 1 449 ? 29.884 -8.868 -22.203 1.00 84.00 449 VAL A CA 1
ATOM 3432 C C . VAL A 1 449 ? 31.268 -9.355 -21.785 1.00 84.00 449 VAL A C 1
ATOM 3434 O O . VAL A 1 449 ? 31.585 -9.430 -20.597 1.00 84.00 449 VAL A O 1
ATOM 3437 N N . GLY A 1 450 ? 32.088 -9.744 -22.764 1.00 86.19 450 GLY A N 1
ATOM 3438 C CA . GLY A 1 450 ? 33.347 -10.440 -22.497 1.00 86.19 450 GLY A CA 1
ATOM 3439 C C . GLY A 1 450 ? 33.102 -11.741 -21.724 1.00 86.19 450 GLY A C 1
ATOM 3440 O O . GLY A 1 450 ? 32.366 -12.611 -22.183 1.00 86.19 450 GLY A O 1
ATOM 3441 N N . SER A 1 451 ? 33.704 -11.865 -20.541 1.00 85.31 451 SER A N 1
ATOM 3442 C CA . SER A 1 451 ? 33.527 -13.003 -19.626 1.00 85.31 451 SER A CA 1
ATOM 3443 C C . SER A 1 451 ? 32.411 -12.817 -18.584 1.00 85.31 451 SER A C 1
ATOM 3445 O O . SER A 1 451 ? 32.120 -13.752 -17.838 1.00 85.31 451 SER A O 1
ATOM 3447 N N . VAL A 1 452 ? 31.777 -11.640 -18.504 1.00 84.62 452 VAL A N 1
ATOM 3448 C CA . VAL A 1 452 ? 30.792 -11.301 -17.461 1.00 84.62 452 VAL A CA 1
ATOM 3449 C C . VAL A 1 452 ? 29.371 -11.434 -18.006 1.00 84.62 452 VAL A C 1
ATOM 3451 O O . VAL A 1 452 ? 29.062 -10.903 -19.068 1.00 84.62 452 VAL A O 1
ATOM 3454 N N . THR A 1 453 ? 28.483 -12.119 -17.277 1.00 84.38 453 THR A N 1
ATOM 3455 C CA . THR A 1 453 ? 27.064 -12.262 -17.658 1.00 84.38 453 THR A CA 1
ATOM 3456 C C . THR A 1 453 ? 26.144 -11.542 -16.677 1.00 84.38 453 THR A C 1
ATOM 3458 O O . THR A 1 453 ? 25.918 -11.994 -15.555 1.00 84.38 453 THR A O 1
ATOM 3461 N N . TYR A 1 454 ? 25.575 -10.427 -17.127 1.00 81.50 454 TYR A N 1
ATOM 3462 C CA . TYR A 1 454 ? 24.551 -9.663 -16.421 1.00 81.50 454 TYR A CA 1
ATOM 3463 C C . TYR A 1 454 ? 23.198 -10.361 -16.587 1.00 81.50 454 TYR A C 1
ATOM 3465 O O . TYR A 1 454 ? 22.861 -10.809 -17.680 1.00 81.50 454 TYR A O 1
ATOM 3473 N N . THR A 1 455 ? 22.425 -10.491 -15.508 1.00 81.62 455 THR A N 1
ATOM 3474 C CA . THR A 1 455 ? 21.227 -11.348 -15.471 1.00 81.62 455 THR A CA 1
ATOM 3475 C C . THR A 1 455 ? 20.045 -10.619 -14.833 1.00 81.62 455 THR A C 1
ATOM 3477 O O . THR A 1 455 ? 20.188 -10.029 -13.763 1.00 81.62 455 THR A O 1
ATOM 3480 N N . GLY A 1 456 ? 18.874 -10.690 -15.471 1.00 84.44 456 GLY A N 1
ATOM 3481 C CA . GLY A 1 456 ? 17.672 -9.950 -15.085 1.00 84.44 456 GLY A CA 1
ATOM 3482 C C . GLY A 1 456 ? 17.570 -8.581 -15.753 1.00 84.44 456 GLY A C 1
ATOM 3483 O O . GLY A 1 456 ? 18.573 -7.902 -15.974 1.00 84.44 456 GLY A O 1
ATOM 3484 N N . ALA A 1 457 ? 16.341 -8.166 -16.071 1.00 89.19 457 ALA A N 1
ATOM 3485 C CA . ALA A 1 457 ? 16.079 -7.009 -16.924 1.00 89.19 457 ALA A CA 1
ATOM 3486 C C . ALA A 1 457 ? 16.623 -5.687 -16.363 1.00 89.19 457 ALA A C 1
ATOM 3488 O O . ALA A 1 457 ? 17.003 -4.815 -17.138 1.00 89.19 457 ALA A O 1
ATOM 3489 N N . TYR A 1 458 ? 16.709 -5.539 -15.034 1.00 87.00 458 TYR A N 1
ATOM 3490 C CA . TYR A 1 458 ? 17.331 -4.361 -14.430 1.00 87.00 458 TYR A CA 1
ATOM 3491 C C . TYR A 1 458 ? 18.842 -4.335 -14.705 1.00 87.00 458 TYR A C 1
ATOM 3493 O O . TYR A 1 458 ? 19.361 -3.328 -15.176 1.00 87.00 458 TYR A O 1
ATOM 3501 N N . ALA A 1 459 ? 19.548 -5.444 -14.459 1.00 84.44 459 ALA A N 1
ATOM 3502 C CA . ALA A 1 459 ? 20.990 -5.519 -14.689 1.00 84.44 459 ALA A CA 1
ATOM 3503 C C . ALA A 1 459 ? 21.333 -5.373 -16.180 1.00 84.44 459 ALA A C 1
ATOM 3505 O O . ALA A 1 459 ? 22.241 -4.625 -16.523 1.00 84.44 459 ALA A O 1
ATOM 3506 N N . VAL A 1 460 ? 20.567 -6.030 -17.057 1.00 88.38 460 VAL A N 1
ATOM 3507 C CA . VAL A 1 460 ? 20.710 -5.921 -18.517 1.00 88.38 460 VAL A CA 1
ATOM 3508 C C . VAL A 1 460 ? 20.512 -4.474 -18.977 1.00 88.38 460 VAL A C 1
ATOM 3510 O O . VAL A 1 460 ? 21.430 -3.900 -19.553 1.00 88.38 460 VAL A O 1
ATOM 3513 N N . CYS A 1 461 ? 19.386 -3.838 -18.638 1.00 90.88 461 CYS A N 1
ATOM 3514 C CA . CYS A 1 461 ? 19.078 -2.474 -19.077 1.00 90.88 461 CYS A CA 1
ATOM 3515 C C . CYS A 1 461 ? 20.052 -1.417 -18.511 1.00 90.88 461 CYS A C 1
ATOM 3517 O O . CYS A 1 461 ? 20.350 -0.432 -19.186 1.00 90.88 461 CYS A O 1
ATOM 3519 N N . MET A 1 462 ? 20.582 -1.608 -17.294 1.00 89.00 462 MET A N 1
ATOM 3520 C CA . MET A 1 462 ? 21.615 -0.727 -16.724 1.00 89.00 462 MET A CA 1
ATOM 3521 C C . MET A 1 462 ? 22.988 -0.922 -17.383 1.00 89.00 462 MET A C 1
ATOM 3523 O O . MET A 1 462 ? 23.717 0.055 -17.556 1.00 89.00 462 MET A O 1
ATOM 3527 N N . THR A 1 463 ? 23.344 -2.147 -17.778 1.00 87.44 463 THR A N 1
ATOM 3528 C CA . THR A 1 463 ? 24.566 -2.420 -18.550 1.00 87.44 463 THR A CA 1
ATOM 3529 C C . THR A 1 463 ? 24.460 -1.858 -19.967 1.00 87.44 463 THR A C 1
ATOM 3531 O O . THR A 1 463 ? 25.372 -1.159 -20.398 1.00 87.44 463 THR A O 1
ATOM 3534 N N . GLU A 1 464 ? 23.334 -2.076 -20.657 1.00 90.56 464 GLU A N 1
ATOM 3535 C CA . GLU A 1 464 ? 23.048 -1.492 -21.977 1.00 90.56 464 GLU A CA 1
ATOM 3536 C C . GLU A 1 464 ? 23.185 0.035 -21.946 1.00 90.56 464 GLU A C 1
ATOM 3538 O O . GLU A 1 464 ? 23.954 0.594 -22.726 1.00 90.56 464 GLU A O 1
ATOM 3543 N N . TYR A 1 465 ? 22.529 0.687 -20.974 1.00 89.50 465 TYR A N 1
ATOM 3544 C CA . TYR A 1 465 ? 22.662 2.120 -20.705 1.00 89.50 465 TYR A CA 1
ATOM 3545 C C . TYR A 1 465 ? 24.130 2.545 -20.557 1.00 89.50 465 TYR A C 1
ATOM 3547 O O . TYR A 1 465 ? 24.617 3.371 -21.325 1.00 89.50 465 TYR A O 1
ATOM 3555 N N . THR A 1 466 ? 24.848 1.940 -19.606 1.00 87.06 466 THR A N 1
ATOM 3556 C CA . THR A 1 466 ? 26.221 2.329 -19.236 1.00 87.06 466 THR A CA 1
ATOM 3557 C C . THR A 1 466 ? 27.228 2.117 -20.374 1.00 87.06 466 THR A C 1
ATOM 3559 O O . THR A 1 466 ? 28.222 2.832 -20.446 1.00 87.06 466 THR A O 1
ATOM 3562 N N . MET A 1 467 ? 26.976 1.160 -21.271 1.00 88.06 467 MET A N 1
ATOM 3563 C CA . MET A 1 467 ? 27.845 0.833 -22.408 1.00 88.06 467 MET A CA 1
ATOM 3564 C C . MET A 1 467 ? 27.433 1.519 -23.723 1.00 88.06 467 MET A C 1
ATOM 3566 O O . MET A 1 467 ? 28.018 1.224 -24.763 1.00 88.06 467 MET A O 1
ATOM 3570 N N . GLY A 1 468 ? 26.434 2.411 -23.712 1.00 86.44 468 GLY A N 1
ATOM 3571 C CA . GLY A 1 468 ? 25.962 3.097 -24.923 1.00 86.44 468 GLY A CA 1
ATOM 3572 C C . GLY A 1 468 ? 25.232 2.187 -25.924 1.00 86.44 468 GLY A C 1
ATOM 3573 O O . GLY A 1 468 ? 25.066 2.557 -27.083 1.00 86.44 468 GLY A O 1
ATOM 3574 N N . LEU A 1 469 ? 24.804 0.992 -25.504 1.00 88.00 469 LEU A N 1
ATOM 3575 C CA . LEU A 1 469 ? 24.148 0.012 -26.372 1.00 88.00 469 LEU A CA 1
ATOM 3576 C C . LEU A 1 469 ? 22.658 0.354 -26.573 1.00 88.00 469 LEU A C 1
ATOM 3578 O O . LEU A 1 469 ? 22.037 0.902 -25.657 1.00 88.00 469 LEU A O 1
ATOM 3582 N N . PRO A 1 470 ? 22.047 0.000 -27.720 1.00 88.12 470 PRO A N 1
ATOM 3583 C CA . PRO A 1 470 ? 20.599 0.083 -27.896 1.00 88.12 470 PRO A CA 1
ATOM 3584 C C . PRO A 1 470 ? 19.864 -0.756 -26.844 1.00 88.12 470 PRO A C 1
ATOM 3586 O O . PRO A 1 470 ? 20.231 -1.906 -26.601 1.00 88.12 470 PRO A O 1
ATOM 3589 N N . LEU A 1 471 ? 18.815 -0.191 -26.242 1.00 90.88 471 LEU A N 1
ATOM 3590 C CA . LEU A 1 471 ? 18.052 -0.857 -25.183 1.00 90.88 471 LEU A CA 1
ATOM 3591 C C . LEU A 1 471 ? 17.270 -2.054 -25.745 1.00 90.88 471 LEU A C 1
ATOM 3593 O O . LEU A 1 471 ? 16.596 -1.932 -26.772 1.00 90.88 471 LEU A O 1
ATOM 3597 N N . SER A 1 472 ? 17.333 -3.207 -25.079 1.00 90.19 472 SER A N 1
ATOM 3598 C CA . SER A 1 472 ? 16.646 -4.423 -25.532 1.00 90.19 472 SER A CA 1
ATOM 3599 C C . SER A 1 472 ? 15.170 -4.473 -25.121 1.00 90.19 472 SER A C 1
ATOM 3601 O O . SER A 1 472 ? 14.698 -3.734 -24.255 1.00 90.19 472 SER A O 1
ATOM 3603 N N . ASP A 1 473 ? 14.411 -5.405 -25.709 1.00 86.81 473 ASP A N 1
ATOM 3604 C CA . ASP A 1 473 ? 12.997 -5.620 -25.362 1.00 86.81 473 ASP A CA 1
ATOM 3605 C C . ASP A 1 473 ? 12.773 -6.081 -23.910 1.00 86.81 473 ASP A C 1
ATOM 3607 O O . ASP A 1 473 ? 11.653 -5.995 -23.404 1.00 86.81 473 ASP A O 1
ATOM 3611 N N . GLY A 1 474 ? 13.836 -6.466 -23.187 1.00 86.75 474 GLY A N 1
ATOM 3612 C CA . GLY A 1 474 ? 13.794 -6.695 -21.740 1.00 86.75 474 GLY A CA 1
ATOM 3613 C C . GLY A 1 474 ? 13.322 -5.474 -20.936 1.00 86.75 474 GLY A C 1
ATOM 3614 O O . GLY A 1 474 ? 12.789 -5.636 -19.835 1.00 86.75 474 GLY A O 1
ATOM 3615 N N . ILE A 1 475 ? 13.409 -4.260 -21.499 1.00 90.19 475 ILE A N 1
ATOM 3616 C CA . ILE A 1 475 ? 12.908 -3.023 -20.881 1.00 90.19 475 ILE A CA 1
ATOM 3617 C C . ILE A 1 475 ? 11.406 -3.063 -20.541 1.00 90.19 475 ILE A C 1
ATOM 3619 O O . ILE A 1 475 ? 10.963 -2.354 -19.635 1.00 90.19 475 ILE A O 1
ATOM 3623 N N . VAL A 1 476 ? 10.622 -3.949 -21.173 1.00 93.12 476 VAL A N 1
ATOM 3624 C CA . VAL A 1 476 ? 9.195 -4.152 -20.862 1.00 93.12 476 VAL A CA 1
ATOM 3625 C C . VAL A 1 476 ? 8.940 -4.494 -19.387 1.00 93.12 476 VAL A C 1
ATOM 3627 O O . VAL A 1 476 ? 7.931 -4.083 -18.807 1.00 93.12 476 VAL A O 1
ATOM 3630 N N . TRP A 1 477 ? 9.886 -5.176 -18.735 1.00 92.12 477 TRP A N 1
ATOM 3631 C CA . TRP A 1 477 ? 9.804 -5.531 -17.315 1.00 92.12 477 TRP A CA 1
ATOM 3632 C C . TRP A 1 477 ? 10.104 -4.341 -16.380 1.00 92.12 477 TRP A C 1
ATOM 3634 O O . TRP A 1 477 ? 9.781 -4.378 -15.190 1.00 92.12 477 TRP A O 1
ATOM 3644 N N . MET A 1 478 ? 10.666 -3.244 -16.902 1.00 90.69 478 MET A N 1
ATOM 3645 C CA . MET A 1 478 ? 10.860 -1.999 -16.150 1.00 90.69 478 MET A CA 1
ATOM 3646 C C . MET A 1 478 ? 9.608 -1.112 -16.123 1.00 90.69 478 MET A C 1
ATOM 3648 O O . MET A 1 478 ? 9.433 -0.368 -15.155 1.00 90.69 478 MET A O 1
ATOM 3652 N N . TYR A 1 479 ? 8.669 -1.270 -17.073 1.00 93.56 479 TYR A N 1
ATOM 3653 C CA . TYR A 1 479 ? 7.446 -0.450 -17.187 1.00 93.56 479 TYR A CA 1
ATOM 3654 C C . TYR A 1 479 ? 6.560 -0.415 -15.921 1.00 93.56 479 TYR A C 1
ATOM 3656 O O . TYR A 1 479 ? 5.664 0.421 -15.828 1.00 93.56 479 TYR A O 1
ATOM 3664 N N . THR A 1 480 ? 6.827 -1.236 -14.895 1.00 87.75 480 THR A N 1
ATOM 3665 C CA . THR A 1 480 ? 6.223 -1.087 -13.554 1.00 87.75 480 THR A CA 1
ATOM 3666 C C . THR A 1 480 ? 6.417 0.312 -12.948 1.00 87.75 480 THR A C 1
ATOM 3668 O O . THR A 1 480 ? 5.635 0.704 -12.085 1.00 87.75 480 THR A O 1
ATOM 3671 N N . GLY A 1 481 ? 7.434 1.079 -13.371 1.00 88.38 481 GLY A N 1
ATOM 3672 C CA . GLY A 1 481 ? 7.638 2.477 -12.969 1.00 88.38 481 GLY A CA 1
ATOM 3673 C C . GLY A 1 481 ? 6.655 3.475 -13.598 1.00 88.38 481 GLY A C 1
ATOM 3674 O O . GLY A 1 481 ? 6.513 4.594 -13.104 1.00 88.38 481 GLY A O 1
ATOM 3675 N N . PHE A 1 482 ? 5.951 3.086 -14.664 1.00 94.56 482 PHE A N 1
ATOM 3676 C CA . PHE A 1 482 ? 5.114 3.982 -15.461 1.00 94.56 482 PHE A CA 1
ATOM 3677 C C . PHE A 1 482 ? 3.869 4.462 -14.706 1.00 94.56 482 PHE A C 1
ATOM 3679 O O . PHE A 1 482 ? 3.754 5.656 -14.431 1.00 94.56 482 PHE A O 1
ATOM 3686 N N . THR A 1 483 ? 2.997 3.545 -14.258 1.00 95.06 483 THR A N 1
ATOM 3687 C CA . THR A 1 483 ? 1.814 3.924 -13.462 1.00 95.06 483 THR A CA 1
ATOM 3688 C C . THR A 1 483 ? 2.199 4.652 -12.180 1.00 95.06 483 THR A C 1
ATOM 3690 O O . THR A 1 483 ? 1.515 5.594 -11.788 1.00 95.06 483 THR A O 1
ATOM 3693 N N . LYS A 1 484 ? 3.307 4.246 -11.542 1.00 92.00 484 LYS A N 1
ATOM 3694 C CA . LYS A 1 484 ? 3.849 4.883 -10.328 1.00 92.00 484 LYS A CA 1
ATOM 3695 C C . LYS A 1 484 ? 4.135 6.370 -10.579 1.00 92.00 484 LYS A C 1
ATOM 3697 O O . LYS A 1 484 ? 3.757 7.206 -9.765 1.00 92.00 484 LYS A O 1
ATOM 3702 N N . THR A 1 485 ? 4.696 6.676 -11.750 1.00 91.88 485 THR A N 1
ATOM 3703 C CA . THR A 1 485 ? 5.050 8.028 -12.205 1.00 91.88 485 THR A CA 1
ATOM 3704 C C . THR A 1 485 ? 3.843 8.871 -12.643 1.00 91.88 485 THR A C 1
ATOM 3706 O O . THR A 1 485 ? 3.804 10.057 -12.325 1.00 91.88 485 THR A O 1
ATOM 3709 N N . PHE A 1 486 ? 2.872 8.301 -13.370 1.00 95.75 486 PHE A N 1
ATOM 3710 C CA . PHE A 1 486 ? 1.796 9.074 -14.017 1.00 95.75 486 PHE A CA 1
ATOM 3711 C C . PHE A 1 486 ? 0.397 8.801 -13.443 1.00 95.75 486 PHE A C 1
ATOM 3713 O O . PHE A 1 486 ? -0.259 9.719 -12.947 1.00 95.75 486 PHE A O 1
ATOM 3720 N N . GLY A 1 487 ? -0.074 7.552 -13.462 1.00 96.00 487 GLY A N 1
ATOM 3721 C CA . GLY A 1 487 ? -1.444 7.190 -13.084 1.00 96.00 487 GLY A CA 1
ATOM 3722 C C . GLY A 1 487 ? -1.929 7.700 -11.718 1.00 96.00 487 GLY A C 1
ATOM 3723 O O . GLY A 1 487 ? -3.099 8.070 -11.582 1.00 96.00 487 GLY A O 1
ATOM 3724 N N . TYR A 1 488 ? -1.046 7.823 -10.721 1.00 95.50 488 TYR A N 1
ATOM 3725 C CA . TYR A 1 488 ? -1.408 8.354 -9.396 1.00 95.50 488 TYR A CA 1
ATOM 3726 C C . TYR A 1 488 ? -1.813 9.833 -9.397 1.00 95.50 488 TYR A C 1
ATOM 3728 O O . TYR A 1 488 ? -2.648 10.224 -8.575 1.00 95.50 488 TYR A O 1
ATOM 3736 N N . LEU A 1 489 ? -1.331 10.635 -10.353 1.00 96.81 489 LEU A N 1
ATOM 3737 C CA . LEU A 1 489 ? -1.827 11.996 -10.586 1.00 96.81 489 LEU A CA 1
ATOM 3738 C C . LEU A 1 489 ? -3.320 11.963 -10.958 1.00 96.81 489 LEU A C 1
ATOM 3740 O O . LEU A 1 489 ? -4.121 12.733 -10.425 1.00 96.81 489 LEU A O 1
ATOM 3744 N N . GLY A 1 490 ? -3.712 11.013 -11.814 1.00 97.75 490 GLY A N 1
ATOM 3745 C CA . GLY A 1 490 ? -5.097 10.795 -12.234 1.00 97.75 490 GLY A CA 1
ATOM 3746 C C . GLY A 1 490 ? -5.998 10.281 -11.108 1.00 97.75 490 GLY A C 1
ATOM 3747 O O . GLY A 1 490 ? -7.128 10.752 -10.962 1.00 97.75 490 GLY A O 1
ATOM 3748 N N . ILE A 1 491 ? -5.492 9.368 -10.268 1.00 97.25 491 ILE A N 1
ATOM 3749 C CA . ILE A 1 491 ? -6.198 8.864 -9.075 1.00 97.25 491 ILE A CA 1
ATOM 3750 C C . ILE A 1 491 ? -6.460 10.007 -8.082 1.00 97.25 491 ILE A C 1
ATOM 3752 O O . ILE A 1 491 ? -7.600 10.209 -7.651 1.00 97.25 491 ILE A O 1
ATOM 3756 N N . ALA A 1 492 ? -5.434 10.800 -7.758 1.00 96.38 492 ALA A N 1
ATOM 3757 C CA . ALA A 1 492 ? -5.559 11.942 -6.857 1.00 96.38 492 ALA A CA 1
ATOM 3758 C C . ALA A 1 492 ? -6.526 13.004 -7.407 1.00 96.38 492 ALA A C 1
ATOM 3760 O O . ALA A 1 492 ? -7.425 13.452 -6.689 1.00 96.38 492 ALA A O 1
ATOM 3761 N N . ALA A 1 493 ? -6.416 13.347 -8.695 1.00 97.94 493 ALA A N 1
ATOM 3762 C CA . ALA A 1 493 ? -7.345 14.253 -9.365 1.00 97.94 493 ALA A CA 1
ATOM 3763 C C . ALA A 1 493 ? -8.795 13.735 -9.319 1.00 97.94 493 ALA A C 1
ATOM 3765 O O . ALA A 1 493 ? -9.715 14.513 -9.049 1.00 97.94 493 ALA A O 1
ATOM 3766 N N . ALA A 1 494 ? -9.019 12.427 -9.503 1.00 97.81 494 ALA A N 1
ATOM 3767 C CA . ALA A 1 494 ? -10.348 11.827 -9.396 1.00 97.81 494 ALA A CA 1
ATOM 3768 C C . ALA A 1 494 ? -10.914 11.929 -7.972 1.00 97.81 494 ALA A C 1
ATOM 3770 O O . ALA A 1 494 ? -12.083 12.288 -7.811 1.00 97.81 494 ALA A O 1
ATOM 3771 N N . PHE A 1 495 ? -10.118 11.676 -6.928 1.00 95.56 495 PHE A N 1
ATOM 3772 C CA . PHE A 1 495 ? -10.565 11.843 -5.539 1.00 95.56 495 PHE A CA 1
ATOM 3773 C C . PHE A 1 495 ? -10.903 13.310 -5.223 1.00 95.56 495 PHE A C 1
ATOM 3775 O O . PHE A 1 495 ? -11.996 13.583 -4.731 1.00 95.56 495 PHE A O 1
ATOM 3782 N N . ILE A 1 496 ? -10.058 14.275 -5.602 1.00 96.44 496 ILE A N 1
ATOM 3783 C CA . ILE A 1 496 ? -10.324 15.716 -5.401 1.00 96.44 496 ILE A CA 1
ATOM 3784 C C . ILE A 1 496 ? -11.587 16.169 -6.163 1.00 96.44 496 ILE A C 1
ATOM 3786 O O . ILE A 1 496 ? -12.421 16.915 -5.639 1.00 96.44 496 ILE A O 1
ATOM 3790 N N . PHE A 1 497 ? -11.773 15.704 -7.400 1.00 97.19 497 PHE A N 1
ATOM 3791 C CA . PHE A 1 497 ? -12.935 16.051 -8.220 1.00 97.19 497 PHE A CA 1
ATOM 3792 C C . PHE A 1 497 ? -14.237 15.405 -7.726 1.00 97.19 497 PHE A C 1
ATOM 3794 O O . PHE A 1 497 ? -15.302 16.020 -7.834 1.00 97.19 497 PHE A O 1
ATOM 3801 N N . THR A 1 498 ? -14.174 14.193 -7.172 1.00 95.25 498 THR A N 1
ATOM 3802 C CA . THR A 1 498 ? -15.347 13.451 -6.673 1.00 95.25 498 THR A CA 1
ATOM 3803 C C . THR A 1 498 ? -15.672 13.691 -5.199 1.00 95.25 498 THR A C 1
ATOM 3805 O O . THR A 1 498 ? -16.793 13.383 -4.789 1.00 95.25 498 THR A O 1
ATOM 3808 N N . ALA A 1 499 ? -14.753 14.272 -4.425 1.00 92.62 499 ALA A N 1
ATOM 3809 C CA . ALA A 1 499 ? -15.009 14.782 -3.083 1.00 92.62 499 ALA A CA 1
ATOM 3810 C C . ALA A 1 499 ? -16.174 15.786 -3.062 1.00 92.62 499 ALA A C 1
ATOM 3812 O O . ALA A 1 499 ? -16.461 16.475 -4.050 1.00 92.62 499 ALA A O 1
ATOM 3813 N N . ARG A 1 500 ? -16.839 15.888 -1.907 1.00 88.31 500 ARG A N 1
ATOM 3814 C CA . ARG A 1 500 ? -17.912 16.870 -1.697 1.00 88.31 500 ARG A CA 1
ATOM 3815 C C . ARG A 1 500 ? -17.355 18.293 -1.744 1.00 88.31 500 ARG A C 1
ATOM 3817 O O . ARG A 1 500 ? -16.174 18.504 -1.470 1.00 88.31 500 ARG A O 1
ATOM 3824 N N . ARG A 1 501 ? -18.197 19.279 -2.072 1.00 88.75 501 ARG A N 1
ATOM 3825 C CA . ARG A 1 501 ? -17.763 20.680 -2.250 1.00 88.75 501 ARG A CA 1
ATOM 3826 C C . ARG A 1 501 ? -17.120 21.231 -0.975 1.00 88.75 501 ARG A C 1
ATOM 3828 O O . ARG A 1 501 ? -16.051 21.821 -1.047 1.00 88.75 501 ARG A O 1
ATOM 3835 N N . GLU A 1 502 ? -17.740 20.947 0.164 1.00 85.94 502 GLU A N 1
ATOM 3836 C CA . GLU A 1 502 ? -17.302 21.295 1.515 1.00 85.94 502 GLU A CA 1
ATOM 3837 C C . GLU A 1 502 ? -15.978 20.625 1.928 1.00 85.94 502 GLU A C 1
ATOM 3839 O O . GLU A 1 502 ? -15.187 21.216 2.657 1.00 85.94 502 GLU A O 1
ATOM 3844 N N . ASN A 1 503 ? -15.688 19.422 1.420 1.00 84.06 503 ASN A N 1
ATOM 3845 C CA . ASN A 1 503 ? -14.477 18.669 1.763 1.00 84.06 503 ASN A CA 1
ATOM 3846 C C . ASN A 1 503 ? -13.312 18.913 0.789 1.00 84.06 503 ASN A C 1
ATOM 3848 O O . ASN A 1 503 ? -12.161 18.677 1.155 1.00 84.06 503 ASN A O 1
ATOM 3852 N N . ARG A 1 504 ? -13.580 19.364 -0.446 1.00 90.50 504 ARG A N 1
ATOM 3853 C CA . ARG A 1 504 ? -12.616 19.337 -1.562 1.00 90.50 504 ARG A CA 1
ATOM 3854 C C . ARG A 1 504 ? -11.273 20.001 -1.250 1.00 90.50 504 ARG A C 1
ATOM 3856 O O . ARG A 1 504 ? -10.250 19.452 -1.642 1.00 90.50 504 ARG A O 1
ATOM 3863 N N . ALA A 1 505 ? -11.257 21.137 -0.550 1.00 88.31 505 ALA A N 1
ATOM 3864 C CA . ALA A 1 505 ? -10.010 21.816 -0.179 1.00 88.31 505 ALA A CA 1
ATOM 3865 C C . ALA A 1 505 ? -9.141 20.947 0.752 1.00 88.31 505 ALA A C 1
ATOM 3867 O O . ALA A 1 505 ? -7.952 20.758 0.502 1.00 88.31 505 ALA A O 1
ATOM 3868 N N . ARG A 1 506 ? -9.758 20.325 1.766 1.00 83.75 506 ARG A N 1
ATOM 3869 C CA . ARG A 1 506 ? -9.103 19.368 2.670 1.00 83.75 506 ARG A CA 1
ATOM 3870 C C . ARG A 1 506 ? -8.649 18.104 1.933 1.00 83.75 506 ARG A C 1
ATOM 3872 O O . ARG A 1 506 ? -7.570 17.593 2.212 1.00 83.75 506 ARG A O 1
ATOM 3879 N N . THR A 1 507 ? -9.440 17.612 0.978 1.00 88.44 507 THR A N 1
ATOM 3880 C CA . THR A 1 507 ? -9.046 16.476 0.130 1.00 88.44 507 THR A CA 1
ATOM 3881 C C . THR A 1 507 ? -7.853 16.829 -0.755 1.00 88.44 507 THR A C 1
ATOM 3883 O O . THR A 1 507 ? -6.925 16.037 -0.833 1.00 88.44 507 THR A O 1
ATOM 3886 N N . ALA A 1 508 ? -7.817 18.015 -1.366 1.00 90.69 508 ALA A N 1
ATOM 3887 C CA . ALA A 1 508 ? -6.672 18.473 -2.155 1.00 90.69 508 ALA A CA 1
ATOM 3888 C C . ALA A 1 508 ? -5.397 18.577 -1.306 1.00 90.69 508 ALA A C 1
ATOM 3890 O O . ALA A 1 508 ? -4.368 18.026 -1.693 1.00 90.69 508 ALA A O 1
ATOM 3891 N N . ALA A 1 509 ? -5.489 19.179 -0.116 1.00 86.69 509 ALA A N 1
ATOM 3892 C CA . ALA A 1 509 ? -4.371 19.297 0.820 1.00 86.69 509 ALA A CA 1
ATOM 3893 C C . ALA A 1 509 ? -3.782 17.940 1.260 1.00 86.69 509 ALA A C 1
ATOM 3895 O O . ALA A 1 509 ? -2.592 17.868 1.542 1.00 86.69 509 ALA A O 1
ATOM 3896 N N . ALA A 1 510 ? -4.583 16.867 1.288 1.00 83.62 510 ALA A N 1
ATOM 3897 C CA . ALA A 1 510 ? -4.106 15.513 1.582 1.00 83.62 510 ALA A CA 1
ATOM 3898 C C . ALA A 1 510 ? -3.649 14.737 0.329 1.00 83.62 510 ALA A C 1
ATOM 3900 O O . ALA A 1 510 ? -2.685 13.981 0.385 1.00 83.62 510 ALA A O 1
ATOM 3901 N N . MET A 1 511 ? -4.341 14.882 -0.807 1.00 90.38 511 MET A N 1
ATOM 3902 C CA . MET A 1 511 ? -4.073 14.069 -2.002 1.00 90.38 511 MET A CA 1
ATOM 3903 C C . MET A 1 511 ? -2.903 14.599 -2.839 1.00 90.38 511 MET A C 1
ATOM 3905 O O . MET A 1 511 ? -2.207 13.796 -3.450 1.00 90.38 511 MET A O 1
ATOM 3909 N N . ILE A 1 512 ? -2.650 15.914 -2.867 1.00 91.25 512 ILE A N 1
ATOM 3910 C CA . ILE A 1 512 ? -1.540 16.495 -3.646 1.00 91.25 512 ILE A CA 1
ATOM 3911 C C . ILE A 1 512 ? -0.165 16.039 -3.109 1.00 91.25 512 ILE A C 1
ATOM 3913 O O . ILE A 1 512 ? 0.617 15.525 -3.910 1.00 91.25 512 ILE A O 1
ATOM 3917 N N . PRO A 1 513 ? 0.139 16.114 -1.793 1.00 87.25 513 PRO A N 1
ATOM 3918 C CA . PRO A 1 513 ? 1.390 15.584 -1.235 1.00 87.25 513 PRO A CA 1
ATOM 3919 C C . PRO A 1 513 ? 1.628 14.106 -1.553 1.00 87.25 513 PRO A C 1
ATOM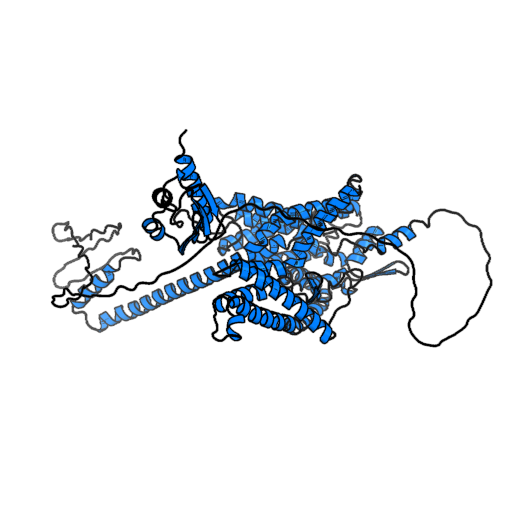 3921 O O . PRO A 1 513 ? 2.730 13.699 -1.923 1.00 87.25 513 PRO A O 1
ATOM 3924 N N . LEU A 1 514 ? 0.570 13.300 -1.449 1.00 88.31 514 LEU A N 1
ATOM 3925 C CA . LEU A 1 514 ? 0.611 11.875 -1.752 1.00 88.31 514 LEU A CA 1
ATOM 3926 C C . LEU A 1 514 ? 0.841 11.613 -3.248 1.00 88.31 514 LEU A C 1
ATOM 3928 O O . LEU A 1 514 ? 1.615 10.725 -3.594 1.00 88.31 514 LEU A O 1
ATOM 3932 N N . ALA A 1 515 ? 0.223 12.395 -4.137 1.00 92.50 515 ALA A N 1
ATOM 3933 C CA . ALA A 1 515 ? 0.409 12.270 -5.582 1.00 92.50 515 ALA A CA 1
ATOM 3934 C C . ALA A 1 515 ? 1.842 12.622 -6.004 1.00 92.50 515 ALA A C 1
ATOM 3936 O O . ALA A 1 515 ? 2.425 11.930 -6.836 1.00 92.50 515 ALA A O 1
ATOM 3937 N N . VAL A 1 516 ? 2.437 13.646 -5.382 1.00 89.94 516 VAL A N 1
ATOM 3938 C CA . VAL A 1 516 ? 3.863 13.974 -5.536 1.00 89.94 516 VAL A CA 1
ATOM 3939 C C . VAL A 1 516 ? 4.741 12.843 -4.988 1.00 89.94 516 VAL A C 1
ATOM 3941 O O . VAL A 1 516 ? 5.714 12.475 -5.636 1.00 89.94 516 VAL A O 1
ATOM 3944 N N . THR A 1 517 ? 4.372 12.226 -3.859 1.00 86.31 517 THR A N 1
ATOM 3945 C CA . THR A 1 517 ? 5.098 11.071 -3.288 1.00 86.31 517 THR A CA 1
ATOM 3946 C C . THR A 1 517 ? 5.114 9.874 -4.239 1.00 86.31 517 THR A C 1
ATOM 3948 O O . THR A 1 517 ? 6.184 9.341 -4.535 1.00 86.31 517 THR A O 1
ATOM 3951 N N . ALA A 1 518 ? 3.954 9.507 -4.788 1.00 90.50 518 ALA A N 1
ATOM 3952 C CA . ALA A 1 518 ? 3.856 8.461 -5.798 1.00 90.50 518 ALA A CA 1
ATOM 3953 C C . ALA A 1 518 ? 4.676 8.815 -7.048 1.00 90.50 518 ALA A C 1
ATOM 3955 O O . ALA A 1 518 ? 5.550 8.051 -7.437 1.00 90.50 518 ALA A O 1
ATOM 3956 N N . SER A 1 519 ? 4.481 10.006 -7.615 1.00 91.75 519 SER A N 1
ATOM 3957 C CA . SER A 1 519 ? 5.090 10.368 -8.902 1.00 91.75 519 SER A CA 1
ATOM 3958 C C . SER A 1 519 ? 6.611 10.558 -8.819 1.00 91.75 519 SER A C 1
ATOM 3960 O O . SER A 1 519 ? 7.343 10.121 -9.704 1.00 91.75 519 SER A O 1
ATOM 3962 N N . VAL A 1 520 ? 7.109 11.219 -7.767 1.00 87.25 520 VAL A N 1
ATOM 3963 C CA . VAL A 1 520 ? 8.513 11.662 -7.656 1.00 87.25 520 VAL A CA 1
ATOM 3964 C C . VAL A 1 520 ? 9.396 10.647 -6.926 1.00 87.25 520 VAL A C 1
ATOM 3966 O O . VAL A 1 520 ? 10.567 10.525 -7.273 1.00 87.25 520 VAL A O 1
ATOM 3969 N N . ALA A 1 521 ? 8.859 9.879 -5.970 1.00 82.25 521 ALA A N 1
ATOM 3970 C CA . ALA A 1 521 ? 9.613 8.843 -5.252 1.00 82.25 521 ALA A CA 1
ATOM 3971 C C . ALA A 1 521 ? 9.266 7.400 -5.683 1.00 82.25 521 ALA A C 1
ATOM 3973 O O . ALA A 1 521 ? 9.992 6.475 -5.320 1.00 82.25 521 ALA A O 1
ATOM 3974 N N . SER A 1 522 ? 8.194 7.187 -6.460 1.00 86.94 522 SER A N 1
ATOM 3975 C CA . SER A 1 522 ? 7.629 5.859 -6.775 1.00 86.94 522 SER A CA 1
ATOM 3976 C C . SER A 1 522 ? 7.306 5.020 -5.539 1.00 86.94 522 SER A C 1
ATOM 3978 O O . SER A 1 522 ? 7.529 3.809 -5.518 1.00 86.94 522 SER A O 1
ATOM 3980 N N . ILE A 1 523 ? 6.746 5.687 -4.525 1.00 83.31 523 ILE A N 1
ATOM 3981 C CA . ILE A 1 523 ? 6.150 5.074 -3.333 1.00 83.31 523 ILE A CA 1
ATOM 3982 C C . ILE A 1 523 ? 4.648 5.355 -3.367 1.00 83.31 523 ILE A C 1
ATOM 3984 O O . ILE A 1 523 ? 4.198 6.482 -3.150 1.00 83.31 523 ILE A O 1
ATOM 3988 N N . THR A 1 524 ? 3.880 4.328 -3.720 1.00 89.44 524 THR A N 1
ATOM 3989 C CA . THR A 1 524 ? 2.454 4.413 -4.073 1.00 89.44 524 THR A CA 1
ATOM 3990 C C . THR A 1 524 ? 1.534 3.915 -2.969 1.00 89.44 524 THR A C 1
ATOM 3992 O O . THR A 1 524 ? 0.370 4.309 -2.893 1.00 89.44 524 THR A O 1
ATOM 3995 N N . GLU A 1 525 ? 2.087 3.109 -2.069 1.00 82.75 525 GLU A N 1
ATOM 3996 C CA . GLU A 1 525 ? 1.441 2.448 -0.947 1.00 82.75 525 GLU A CA 1
ATOM 3997 C C . GLU A 1 525 ? 0.605 3.423 -0.081 1.00 82.75 525 GLU A C 1
ATOM 3999 O O . GLU A 1 525 ? -0.540 3.092 0.249 1.00 82.75 525 GLU A O 1
ATOM 4004 N N . PRO A 1 526 ? 1.068 4.664 0.207 1.00 80.38 526 PRO A N 1
ATOM 4005 C CA . PRO A 1 526 ? 0.264 5.695 0.869 1.00 80.38 526 PRO A CA 1
ATOM 4006 C C . PRO A 1 526 ? -1.037 6.113 0.162 1.00 80.38 526 PRO A C 1
ATOM 4008 O O . PRO A 1 526 ? -1.935 6.607 0.840 1.00 80.38 526 PRO A O 1
ATOM 4011 N N . ILE A 1 527 ? -1.161 5.946 -1.164 1.00 88.06 527 ILE A N 1
ATOM 4012 C CA . ILE A 1 527 ? -2.422 6.140 -1.908 1.00 88.06 527 ILE A CA 1
ATOM 4013 C C . ILE A 1 527 ? -3.167 4.817 -2.060 1.00 88.06 527 ILE A C 1
ATOM 4015 O O . ILE A 1 527 ? -4.380 4.788 -1.856 1.00 88.06 527 ILE A O 1
ATOM 4019 N N . ASP A 1 528 ? -2.474 3.730 -2.403 1.00 89.19 528 ASP A N 1
ATOM 4020 C CA . ASP A 1 528 ? -3.086 2.419 -2.663 1.00 89.19 528 ASP A CA 1
ATOM 4021 C C . ASP A 1 528 ? -3.976 1.972 -1.495 1.00 89.19 528 ASP A C 1
ATOM 4023 O O . ASP A 1 528 ? -5.154 1.636 -1.671 1.00 89.19 528 ASP A O 1
ATOM 4027 N N . PHE A 1 529 ? -3.458 2.090 -0.270 1.00 81.88 529 PHE A N 1
ATOM 4028 C CA . PHE A 1 529 ? -4.182 1.718 0.943 1.00 81.88 529 PHE A CA 1
ATOM 4029 C C . PHE A 1 529 ? -5.356 2.656 1.294 1.00 81.88 529 PHE A C 1
ATOM 4031 O O . PHE A 1 529 ? -6.199 2.284 2.114 1.00 81.88 529 PHE A O 1
ATOM 4038 N N . LEU A 1 530 ? -5.497 3.814 0.629 1.00 81.81 530 LEU A N 1
ATOM 4039 C CA . LEU A 1 530 ? -6.686 4.671 0.749 1.00 81.81 530 LEU A CA 1
ATOM 4040 C C . LEU A 1 530 ? -7.906 4.139 -0.011 1.00 81.81 530 LEU A C 1
ATOM 4042 O O . LEU A 1 530 ? -9.020 4.605 0.240 1.00 81.81 530 LEU A O 1
ATOM 4046 N N . PHE A 1 531 ? -7.734 3.194 -0.945 1.00 87.75 531 PHE A N 1
ATOM 4047 C CA . PHE A 1 531 ? -8.856 2.679 -1.735 1.00 87.75 531 PHE A CA 1
ATOM 4048 C C . PHE A 1 531 ? -8.887 1.163 -1.953 1.00 87.75 531 PHE A C 1
ATOM 4050 O O . PHE A 1 531 ? -9.988 0.637 -2.132 1.00 87.75 531 PHE A O 1
ATOM 4057 N N . CYS A 1 532 ? -7.769 0.432 -1.863 1.00 87.88 532 CYS A N 1
ATOM 4058 C CA . CYS A 1 532 ? -7.745 -1.016 -2.119 1.00 87.88 532 CYS A CA 1
ATOM 4059 C C . CYS A 1 532 ? -8.689 -1.807 -1.189 1.00 87.88 532 CYS A C 1
ATOM 4061 O O . CYS A 1 532 ? -9.426 -2.686 -1.636 1.00 87.88 532 CYS A O 1
ATOM 4063 N N . PHE A 1 533 ? -8.753 -1.431 0.095 1.00 78.56 533 PHE A N 1
ATOM 4064 C CA . PHE A 1 533 ? -9.651 -2.026 1.096 1.00 78.56 533 PHE A CA 1
ATOM 4065 C C . PHE A 1 533 ? -11.070 -1.439 1.090 1.00 78.56 533 PHE A C 1
ATOM 4067 O O . PHE A 1 533 ? -11.972 -1.972 1.737 1.00 78.56 533 PHE A O 1
ATOM 4074 N N . VAL A 1 534 ? -11.263 -0.320 0.391 1.00 79.06 534 VAL A N 1
ATOM 4075 C CA . VAL A 1 534 ? -12.498 0.478 0.400 1.00 79.06 534 VAL A CA 1
ATOM 4076 C C . VAL A 1 534 ? -13.380 0.134 -0.797 1.00 79.06 534 VAL A C 1
ATOM 4078 O O . VAL A 1 534 ? -14.601 0.043 -0.672 1.00 79.06 534 VAL A O 1
ATOM 4081 N N . SER A 1 535 ? -12.760 -0.083 -1.958 1.00 87.81 535 SER A N 1
ATOM 4082 C CA . SER A 1 535 ? -13.425 -0.460 -3.199 1.00 87.81 535 SER A CA 1
ATOM 4083 C C . SER A 1 535 ? -12.557 -1.431 -4.008 1.00 87.81 535 SER A C 1
ATOM 4085 O O . SER A 1 535 ? -11.739 -0.998 -4.824 1.00 87.81 535 SER A O 1
ATOM 4087 N N . PRO A 1 536 ? -12.794 -2.751 -3.879 1.00 89.81 536 PRO A N 1
ATOM 4088 C CA . PRO A 1 536 ? -12.186 -3.754 -4.753 1.00 89.81 536 PRO A CA 1
ATOM 4089 C C . PRO A 1 536 ? -12.448 -3.498 -6.247 1.00 89.81 536 PRO A C 1
ATOM 4091 O O . PRO A 1 536 ? -11.650 -3.893 -7.087 1.00 89.81 536 PRO A O 1
ATOM 4094 N N . LEU A 1 537 ? -13.532 -2.788 -6.588 1.00 92.88 537 LEU A N 1
ATOM 4095 C CA . LEU A 1 537 ? -13.830 -2.366 -7.960 1.00 92.88 537 LEU A CA 1
ATOM 4096 C C . LEU A 1 537 ? -12.817 -1.338 -8.491 1.00 92.88 537 LEU A C 1
ATOM 4098 O O . LEU A 1 537 ? -12.418 -1.433 -9.646 1.00 92.88 537 LEU A O 1
ATOM 4102 N N . LEU A 1 538 ? -12.383 -0.380 -7.662 1.00 94.88 538 LEU A N 1
ATOM 4103 C CA . LEU A 1 538 ? -11.305 0.544 -8.038 1.00 94.88 538 LEU A CA 1
ATOM 4104 C C . LEU A 1 538 ? -9.944 -0.157 -8.028 1.00 94.88 538 LEU A C 1
ATOM 4106 O O . LEU A 1 538 ? -9.108 0.154 -8.867 1.00 94.88 538 LEU A O 1
ATOM 4110 N N . TRP A 1 539 ? -9.739 -1.125 -7.129 1.00 95.06 539 TRP A N 1
ATOM 4111 C CA . TRP A 1 539 ? -8.500 -1.904 -7.071 1.00 95.06 539 TRP A CA 1
ATOM 4112 C C . TRP A 1 539 ? -8.280 -2.762 -8.324 1.00 95.06 539 TRP A C 1
ATOM 4114 O O . TRP A 1 539 ? -7.212 -2.722 -8.928 1.00 95.06 539 TRP A O 1
ATOM 4124 N N . VAL A 1 540 ? -9.318 -3.469 -8.781 1.00 96.38 540 VAL A N 1
ATOM 4125 C CA . VAL A 1 540 ? -9.263 -4.217 -10.045 1.00 96.38 540 VAL A CA 1
ATOM 4126 C C . VAL A 1 540 ? -9.156 -3.266 -11.241 1.00 96.38 540 VAL A C 1
ATOM 4128 O O . VAL A 1 540 ? -8.368 -3.533 -12.141 1.00 96.38 540 VAL A O 1
ATOM 4131 N N . ALA A 1 541 ? -9.876 -2.136 -11.253 1.00 97.31 541 ALA A N 1
ATOM 4132 C CA . ALA A 1 541 ? -9.746 -1.149 -12.331 1.00 97.31 541 ALA A CA 1
ATOM 4133 C C . ALA A 1 541 ? -8.317 -0.582 -12.437 1.00 97.31 541 ALA A C 1
ATOM 4135 O O . ALA A 1 541 ? -7.805 -0.441 -13.541 1.00 97.31 541 ALA A O 1
ATOM 4136 N N . HIS A 1 542 ? -7.661 -0.317 -11.305 1.00 97.50 542 HIS A N 1
ATOM 4137 C CA . HIS A 1 542 ? -6.264 0.110 -11.245 1.00 97.50 542 HIS A CA 1
ATOM 4138 C C . HIS A 1 542 ? -5.317 -0.928 -11.858 1.00 97.50 542 HIS A C 1
ATOM 4140 O O . HIS A 1 542 ? -4.591 -0.615 -12.799 1.00 97.50 542 HIS A O 1
ATOM 4146 N N . ALA A 1 543 ? -5.405 -2.184 -11.415 1.00 97.38 543 ALA A N 1
ATOM 4147 C CA . ALA A 1 543 ? -4.611 -3.276 -11.969 1.00 97.38 543 ALA 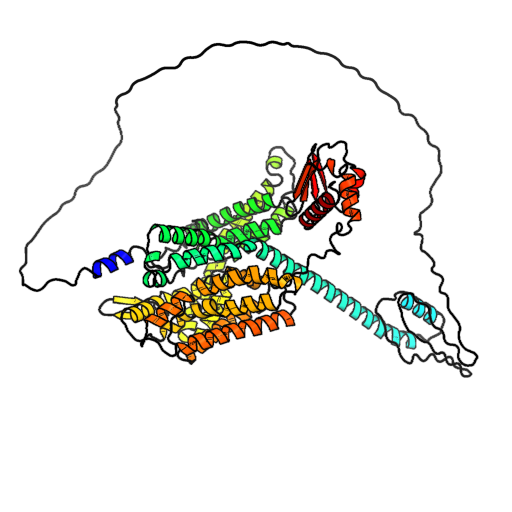A CA 1
ATOM 4148 C C . ALA A 1 543 ? -4.821 -3.465 -13.489 1.00 97.38 543 ALA A C 1
ATOM 4150 O O . ALA A 1 543 ? -3.856 -3.663 -14.226 1.00 97.38 543 ALA A O 1
ATOM 4151 N N . VAL A 1 544 ? -6.067 -3.366 -13.979 1.00 98.25 544 VAL A N 1
ATOM 4152 C CA . VAL A 1 544 ? -6.379 -3.469 -15.420 1.00 98.25 544 VAL A CA 1
ATOM 4153 C C . VAL A 1 544 ? -5.777 -2.311 -16.219 1.00 98.25 544 VAL A C 1
ATOM 4155 O O . VAL A 1 544 ? -5.248 -2.551 -17.303 1.00 98.25 544 VAL A O 1
ATOM 4158 N N . ILE A 1 545 ? -5.832 -1.074 -15.710 1.00 98.12 545 ILE A N 1
ATOM 4159 C CA . ILE A 1 545 ? -5.250 0.084 -16.405 1.00 98.12 545 ILE A CA 1
ATOM 4160 C C . ILE A 1 545 ? -3.724 -0.067 -16.494 1.00 98.12 545 ILE A C 1
ATOM 4162 O O . ILE A 1 545 ? -3.184 0.081 -17.586 1.00 98.12 545 ILE A O 1
ATOM 4166 N N . THR A 1 546 ? -3.039 -0.443 -15.407 1.00 97.31 546 THR A N 1
ATOM 4167 C CA . THR A 1 546 ? -1.579 -0.668 -15.426 1.00 97.31 546 THR A CA 1
ATOM 4168 C C . THR A 1 546 ? -1.167 -1.761 -16.408 1.00 97.31 546 THR A C 1
ATOM 4170 O O . THR A 1 546 ? -0.334 -1.507 -17.276 1.00 97.31 546 THR A O 1
ATOM 4173 N N . GLY A 1 547 ? -1.784 -2.947 -16.342 1.00 97.50 547 GLY A N 1
ATOM 4174 C CA . GLY A 1 547 ? -1.510 -4.018 -17.307 1.00 97.50 547 GLY A CA 1
ATOM 4175 C C . GLY A 1 547 ? -1.769 -3.581 -18.755 1.00 97.50 547 GLY A C 1
ATOM 4176 O O . GLY A 1 547 ? -0.980 -3.883 -19.648 1.00 97.50 547 GLY A O 1
ATOM 4177 N N . GLY A 1 548 ? -2.838 -2.812 -18.990 1.00 98.00 548 GLY A N 1
ATOM 4178 C CA . GLY A 1 548 ? -3.168 -2.259 -20.304 1.00 98.00 548 GLY A CA 1
ATOM 4179 C C . GLY A 1 548 ? -2.120 -1.274 -20.832 1.00 98.00 548 GLY A C 1
ATOM 4180 O O . GLY A 1 548 ? -1.674 -1.413 -21.969 1.00 98.00 548 GLY A O 1
ATOM 4181 N N . PHE A 1 549 ? -1.681 -0.311 -20.017 1.00 97.94 549 PHE A N 1
ATOM 4182 C CA . PHE A 1 549 ? -0.676 0.671 -20.437 1.00 97.94 549 PHE A CA 1
ATOM 4183 C C . PHE A 1 549 ? 0.718 0.063 -20.627 1.00 97.94 549 PHE A C 1
ATOM 4185 O O . PHE A 1 549 ? 1.424 0.468 -21.546 1.00 97.94 549 PHE A O 1
ATOM 4192 N N . MET A 1 550 ? 1.087 -0.965 -19.859 1.00 97.00 550 MET A N 1
ATOM 4193 C CA . MET A 1 550 ? 2.337 -1.705 -20.085 1.00 97.00 550 MET A CA 1
ATOM 4194 C C . MET A 1 550 ? 2.330 -2.453 -21.431 1.00 97.00 550 MET A C 1
ATOM 4196 O O . MET A 1 550 ? 3.350 -2.472 -22.120 1.00 97.00 550 MET A O 1
ATOM 4200 N N . VAL A 1 551 ? 1.178 -2.981 -21.870 1.00 97.56 551 VAL A N 1
ATOM 4201 C CA . VAL A 1 551 ? 1.028 -3.520 -23.237 1.00 97.56 551 VAL A CA 1
ATOM 4202 C C . VAL A 1 551 ? 1.061 -2.416 -24.294 1.00 97.56 551 VAL A C 1
ATOM 4204 O O . VAL A 1 551 ? 1.697 -2.611 -25.327 1.00 97.56 551 VAL A O 1
ATOM 4207 N N . LEU A 1 552 ? 0.439 -1.254 -24.060 1.00 97.12 552 LEU A N 1
ATOM 4208 C CA . LEU A 1 552 ? 0.503 -0.129 -25.006 1.00 97.12 552 LEU A CA 1
ATOM 4209 C C . LEU A 1 552 ? 1.946 0.347 -25.230 1.00 97.12 552 LEU A C 1
ATOM 4211 O O . LEU A 1 552 ? 2.338 0.538 -26.376 1.00 97.12 552 LEU A O 1
ATOM 4215 N N . LEU A 1 553 ? 2.752 0.475 -24.171 1.00 96.38 553 LEU A N 1
ATOM 4216 C CA . LEU A 1 553 ? 4.175 0.828 -24.275 1.00 96.38 553 LEU A CA 1
ATOM 4217 C C . LEU A 1 553 ? 4.972 -0.198 -25.096 1.00 96.38 553 LEU A C 1
ATOM 4219 O O . LEU A 1 553 ? 5.790 0.182 -25.932 1.00 96.38 553 LEU A O 1
ATOM 4223 N N . HIS A 1 554 ? 4.710 -1.492 -24.889 1.00 95.62 554 HIS A N 1
ATOM 4224 C CA . HIS A 1 554 ? 5.372 -2.577 -25.615 1.00 95.62 554 HIS A CA 1
ATOM 4225 C C . HIS A 1 554 ? 4.983 -2.605 -27.104 1.00 95.62 554 HIS A C 1
ATOM 4227 O O . HIS A 1 554 ? 5.851 -2.596 -27.972 1.00 95.62 554 HIS A O 1
ATOM 4233 N N . VAL A 1 555 ? 3.680 -2.562 -27.408 1.00 96.12 555 VAL A N 1
ATOM 4234 C CA . VAL A 1 555 ? 3.140 -2.596 -28.782 1.00 96.12 555 VAL A CA 1
ATOM 4235 C C . VAL A 1 555 ? 3.475 -1.327 -29.576 1.00 96.12 555 VAL A C 1
ATOM 4237 O O . VAL A 1 555 ? 3.555 -1.374 -30.798 1.00 96.12 555 VAL A O 1
ATOM 4240 N N . LEU A 1 556 ? 3.706 -0.200 -28.898 1.00 95.88 556 LEU A N 1
ATOM 4241 C CA . LEU A 1 556 ? 4.160 1.053 -29.507 1.00 95.88 556 LEU A CA 1
ATOM 4242 C C . LEU A 1 556 ? 5.693 1.225 -29.464 1.00 95.88 556 LEU A C 1
ATOM 4244 O O . LEU A 1 556 ? 6.193 2.317 -29.740 1.00 95.88 556 LEU A O 1
ATOM 4248 N N . HIS A 1 557 ? 6.439 0.161 -29.139 1.00 93.75 557 HIS A N 1
ATOM 4249 C CA . HIS A 1 557 ? 7.907 0.095 -29.141 1.00 93.75 557 HIS A CA 1
ATOM 4250 C C . HIS A 1 557 ? 8.593 1.249 -28.376 1.00 93.75 557 HIS A C 1
ATOM 4252 O O . HIS A 1 557 ? 9.554 1.855 -28.854 1.00 93.75 557 HIS A O 1
ATOM 4258 N N . VAL A 1 558 ? 8.078 1.583 -27.187 1.00 94.56 558 VAL A N 1
ATOM 4259 C CA . VAL A 1 558 ? 8.571 2.690 -26.349 1.00 94.56 558 VAL A CA 1
ATOM 4260 C C . VAL A 1 558 ? 9.749 2.235 -25.482 1.00 94.56 558 VAL A C 1
ATOM 4262 O O . VAL A 1 558 ? 9.605 1.970 -24.290 1.00 94.56 558 VAL A O 1
ATOM 4265 N N . ARG A 1 559 ? 10.940 2.150 -26.079 1.00 92.25 559 ARG A N 1
ATOM 4266 C CA . ARG A 1 559 ? 12.175 1.783 -25.370 1.00 92.25 559 ARG A CA 1
ATOM 4267 C C . ARG A 1 559 ? 12.727 3.010 -24.638 1.00 92.25 559 ARG A C 1
ATOM 4269 O O . ARG A 1 559 ? 13.511 3.776 -25.191 1.00 92.25 559 ARG A O 1
ATOM 4276 N N . ALA A 1 560 ? 12.234 3.227 -23.417 1.00 90.50 560 ALA A N 1
ATOM 4277 C CA . ALA A 1 560 ? 12.589 4.356 -22.560 1.00 90.50 560 ALA A CA 1
ATOM 4278 C C . ALA A 1 560 ? 12.466 4.024 -21.060 1.00 90.50 560 ALA A C 1
ATOM 4280 O O . ALA A 1 560 ? 11.654 3.192 -20.644 1.00 90.50 560 ALA A O 1
ATOM 4281 N N . PHE A 1 561 ? 13.260 4.703 -20.230 1.00 89.25 561 PHE A N 1
ATOM 4282 C CA . PHE A 1 561 ? 13.336 4.462 -18.791 1.00 89.25 561 PHE A CA 1
ATOM 4283 C C . PHE A 1 561 ? 12.049 4.850 -18.067 1.00 89.25 561 PHE A C 1
ATOM 4285 O O . PHE A 1 561 ? 11.480 5.924 -18.275 1.00 89.25 561 PHE A O 1
ATOM 4292 N N . THR A 1 562 ? 11.630 3.970 -17.158 1.00 88.00 562 THR A N 1
ATOM 4293 C CA . THR A 1 562 ? 10.428 4.103 -16.330 1.00 88.00 562 THR A CA 1
ATOM 4294 C C . THR A 1 562 ? 10.746 3.675 -14.898 1.00 88.00 562 THR A C 1
ATOM 4296 O O . THR A 1 562 ? 10.960 2.505 -14.602 1.00 88.00 562 THR A O 1
ATOM 4299 N N . SER A 1 563 ? 10.824 4.645 -13.988 1.00 81.62 563 SER A N 1
ATOM 4300 C CA . SER A 1 563 ? 11.246 4.438 -12.596 1.00 81.62 563 SER A CA 1
ATOM 4301 C C . SER A 1 563 ? 10.424 5.298 -11.629 1.00 81.62 563 SER A C 1
ATOM 4303 O O . SER A 1 563 ? 9.382 4.847 -11.159 1.00 81.62 563 SER A O 1
ATOM 4305 N N . ASN A 1 564 ? 10.872 6.524 -11.357 1.00 84.38 564 ASN A N 1
ATOM 4306 C CA . ASN A 1 564 ? 10.110 7.650 -10.805 1.00 84.38 564 ASN A CA 1
ATOM 4307 C C . ASN A 1 564 ? 10.260 8.862 -11.743 1.00 84.38 564 ASN A C 1
ATOM 4309 O O . ASN A 1 564 ? 11.082 8.812 -12.660 1.00 84.38 564 ASN A O 1
ATOM 4313 N N . LEU A 1 565 ? 9.489 9.937 -11.559 1.00 86.38 565 LEU A N 1
ATOM 4314 C CA . LEU A 1 565 ? 9.418 11.038 -12.531 1.00 86.38 565 LEU A CA 1
ATOM 4315 C C . LEU A 1 565 ? 10.788 11.637 -12.882 1.00 86.38 565 LEU A C 1
ATOM 4317 O O . LEU A 1 565 ? 11.100 11.795 -14.061 1.00 86.38 565 LEU A O 1
ATOM 4321 N N . LEU A 1 566 ? 11.615 11.937 -11.877 1.00 80.31 566 LEU A N 1
ATOM 4322 C CA . LEU A 1 566 ? 12.915 12.582 -12.086 1.00 80.31 566 LEU A CA 1
ATOM 4323 C C . LEU A 1 566 ? 13.989 11.606 -12.564 1.00 80.31 566 LEU A C 1
ATOM 4325 O O . LEU A 1 566 ? 14.745 11.951 -13.463 1.00 80.31 566 LEU A O 1
ATOM 4329 N N . GLY A 1 567 ? 14.038 10.386 -12.024 1.00 79.06 567 GLY A N 1
ATOM 4330 C CA . GLY A 1 567 ? 14.953 9.347 -12.498 1.00 79.06 567 GLY A CA 1
ATOM 4331 C C . GLY A 1 567 ? 14.682 8.998 -13.959 1.00 79.06 567 GLY A C 1
ATOM 4332 O O . GLY A 1 567 ? 15.600 9.001 -14.769 1.00 79.06 567 GLY A O 1
ATOM 4333 N N . SER A 1 568 ? 13.411 8.800 -14.319 1.00 86.00 568 SER A N 1
ATOM 4334 C CA . SER A 1 568 ? 12.993 8.559 -15.707 1.00 86.00 568 SER A CA 1
ATOM 4335 C C . SER A 1 568 ? 13.355 9.737 -16.607 1.00 86.00 568 SER A C 1
ATOM 4337 O O . SER A 1 568 ? 13.893 9.528 -17.685 1.00 86.00 568 SER A O 1
ATOM 4339 N N . LEU A 1 569 ? 13.099 10.977 -16.171 1.00 86.31 569 LEU A N 1
ATOM 4340 C CA . LEU A 1 569 ? 13.447 12.166 -16.949 1.00 86.31 569 LEU A CA 1
ATOM 4341 C C . LEU A 1 569 ? 14.959 12.290 -17.171 1.00 86.31 569 LEU A C 1
ATOM 4343 O O . LEU A 1 569 ? 15.371 12.483 -18.308 1.00 86.31 569 LEU A O 1
ATOM 4347 N N . VAL A 1 570 ? 15.785 12.143 -16.130 1.00 83.44 570 VAL A N 1
ATOM 4348 C CA . VAL A 1 570 ? 17.242 12.283 -16.273 1.00 83.44 570 VAL A CA 1
ATOM 4349 C C . VAL A 1 570 ? 17.834 11.138 -17.095 1.00 83.44 570 VAL A C 1
ATOM 4351 O O . VAL A 1 570 ? 18.554 11.428 -18.041 1.00 83.44 570 VAL A O 1
ATOM 4354 N N . PHE A 1 571 ? 17.485 9.872 -16.819 1.00 85.31 571 PHE A N 1
ATOM 4355 C CA . PHE A 1 571 ? 17.983 8.736 -17.611 1.00 85.31 571 PHE A CA 1
ATOM 4356 C C . PHE A 1 571 ? 17.541 8.801 -19.080 1.00 85.31 571 PHE A C 1
ATOM 4358 O O . PHE A 1 571 ? 18.312 8.435 -19.960 1.00 85.31 571 PHE A O 1
ATOM 4365 N N . ASN A 1 572 ? 16.334 9.298 -19.379 1.00 89.75 572 ASN A N 1
ATOM 4366 C CA . ASN A 1 572 ? 15.921 9.506 -20.768 1.00 89.75 572 ASN A CA 1
ATOM 4367 C C . ASN A 1 572 ? 16.657 10.693 -21.423 1.00 89.75 572 ASN A C 1
ATOM 4369 O O . ASN A 1 572 ? 17.040 10.616 -22.584 1.00 89.75 572 ASN A O 1
ATOM 4373 N N . LEU A 1 573 ? 16.911 11.789 -20.702 1.00 87.19 573 LEU A N 1
ATOM 4374 C CA . LEU A 1 573 ? 17.672 12.912 -21.265 1.00 87.19 573 LEU A CA 1
ATOM 4375 C C . LEU A 1 573 ? 19.154 12.573 -21.505 1.00 87.19 573 LEU A C 1
ATOM 4377 O O . LEU A 1 573 ? 19.754 13.160 -22.401 1.00 87.19 573 LEU A O 1
ATOM 4381 N N . SER A 1 574 ? 19.742 11.639 -20.748 1.00 85.88 574 SER A N 1
ATOM 4382 C CA . SER A 1 574 ? 21.139 11.214 -20.919 1.00 85.88 574 SER A CA 1
ATOM 4383 C C . SER A 1 574 ? 21.342 10.056 -21.902 1.00 85.88 574 SER A C 1
ATOM 4385 O O . SER A 1 574 ? 22.408 9.979 -22.503 1.00 85.88 574 SER A O 1
ATOM 4387 N N . ALA A 1 575 ? 20.355 9.173 -22.094 1.00 84.94 575 ALA A N 1
ATOM 4388 C CA . ALA A 1 575 ? 20.481 7.991 -22.959 1.00 84.94 575 ALA A CA 1
ATOM 4389 C C . ALA A 1 575 ? 20.467 8.289 -24.475 1.00 84.94 575 ALA A C 1
ATOM 4391 O O . ALA A 1 575 ? 20.827 7.427 -25.274 1.00 84.94 575 ALA A O 1
ATOM 4392 N N . GLY A 1 576 ? 20.049 9.490 -24.893 1.00 82.62 576 GLY A N 1
ATOM 4393 C CA . GLY A 1 576 ? 20.162 9.953 -26.282 1.00 82.62 576 GLY A CA 1
ATOM 4394 C C . GLY A 1 576 ? 19.604 8.968 -27.321 1.00 82.62 576 GLY A C 1
ATOM 4395 O O . GLY A 1 576 ? 18.422 8.625 -27.295 1.00 82.62 576 GLY A O 1
ATOM 4396 N N . GLU A 1 577 ? 20.463 8.516 -28.239 1.00 82.31 577 GLU A N 1
ATOM 4397 C CA . GLU A 1 577 ? 20.109 7.620 -29.354 1.00 82.31 577 GLU A CA 1
ATOM 4398 C C . GLU A 1 577 ? 19.803 6.167 -28.936 1.00 82.31 577 GLU A C 1
ATOM 4400 O O . GLU A 1 577 ? 19.273 5.404 -29.739 1.00 82.31 577 GLU A O 1
ATOM 4405 N N . GLN A 1 578 ? 20.062 5.775 -27.681 1.00 85.25 578 GLN A N 1
ATOM 4406 C CA . GLN A 1 578 ? 19.687 4.446 -27.166 1.00 85.25 578 GLN A CA 1
ATOM 4407 C C . GLN A 1 578 ? 18.161 4.275 -27.026 1.00 85.25 578 GLN A C 1
ATOM 4409 O O . GLN A 1 578 ? 17.670 3.157 -26.848 1.00 85.25 578 GLN A O 1
ATOM 4414 N N . LEU A 1 579 ? 17.414 5.385 -27.058 1.00 87.75 579 LEU A N 1
ATOM 4415 C CA . LEU A 1 579 ? 15.974 5.440 -26.834 1.00 87.75 579 LEU A CA 1
ATOM 4416 C C . LEU A 1 579 ? 15.157 5.244 -28.108 1.00 87.75 579 LEU A C 1
ATOM 4418 O O . LEU A 1 579 ? 15.503 5.729 -29.183 1.00 87.75 579 LEU A O 1
ATOM 4422 N N . GLN A 1 580 ? 13.962 4.676 -27.947 1.00 89.62 580 GLN A N 1
ATOM 4423 C CA . GLN A 1 580 ? 12.955 4.632 -29.003 1.00 89.62 580 GLN A CA 1
ATOM 4424 C C . GLN A 1 580 ? 11.616 5.199 -28.525 1.00 89.62 580 GLN A C 1
ATOM 4426 O O . GLN A 1 580 ? 11.128 4.879 -27.442 1.00 89.62 580 GLN A O 1
ATOM 4431 N N . ASN A 1 581 ? 11.006 6.047 -29.358 1.00 90.12 581 ASN A N 1
ATOM 4432 C CA . ASN A 1 581 ? 9.682 6.637 -29.141 1.00 90.12 581 ASN A CA 1
ATOM 4433 C C . ASN A 1 581 ? 9.518 7.382 -27.793 1.00 90.12 581 ASN A C 1
ATOM 4435 O O . ASN A 1 581 ? 8.411 7.480 -27.268 1.00 90.12 581 ASN A O 1
ATOM 4439 N N . MET A 1 582 ? 10.584 7.976 -27.241 1.00 91.25 582 MET A N 1
ATOM 4440 C CA . MET A 1 582 ? 10.542 8.685 -25.949 1.00 91.25 582 MET A CA 1
ATOM 4441 C C . MET A 1 582 ? 9.447 9.778 -25.838 1.00 91.25 582 MET A C 1
ATOM 4443 O O . MET A 1 582 ? 8.798 9.841 -24.795 1.00 91.25 582 MET A O 1
ATOM 4447 N N . PRO A 1 583 ? 9.125 10.599 -26.864 1.00 91.50 583 PRO A N 1
ATOM 4448 C CA . PRO A 1 583 ? 7.992 11.532 -26.776 1.00 91.50 583 PRO A CA 1
ATOM 4449 C C . PRO A 1 583 ? 6.637 10.832 -26.559 1.00 91.50 583 PRO A C 1
ATOM 4451 O O . PRO A 1 583 ? 5.749 11.372 -25.895 1.00 91.50 583 PRO A O 1
ATOM 4454 N N . LEU A 1 584 ? 6.489 9.605 -27.070 1.00 94.38 584 LEU A N 1
ATOM 4455 C CA . LEU A 1 584 ? 5.288 8.788 -26.908 1.00 94.38 584 LEU A CA 1
ATOM 4456 C C . LEU A 1 584 ? 5.151 8.246 -25.477 1.00 94.38 584 LEU A C 1
ATOM 4458 O O . LEU A 1 584 ? 4.023 8.095 -25.018 1.00 94.38 584 LEU A O 1
ATOM 4462 N N . LEU A 1 585 ? 6.254 8.056 -24.735 1.00 93.94 585 LEU A N 1
ATOM 4463 C CA . LEU A 1 585 ? 6.223 7.740 -23.298 1.00 93.94 585 LEU A CA 1
ATOM 4464 C C . LEU A 1 585 ? 5.427 8.799 -22.522 1.00 93.94 585 LEU A C 1
ATOM 4466 O O . LEU A 1 585 ? 4.491 8.473 -21.795 1.00 93.94 585 LEU A O 1
ATOM 4470 N N . TYR A 1 586 ? 5.773 10.075 -22.702 1.00 93.19 586 TYR A N 1
ATOM 4471 C CA . TYR A 1 586 ? 5.138 11.182 -21.981 1.00 93.19 586 TYR A CA 1
ATOM 4472 C C . TYR A 1 586 ? 3.708 11.453 -22.468 1.00 93.19 586 TYR A C 1
ATOM 4474 O O . TYR A 1 586 ? 2.830 11.745 -21.653 1.00 93.19 586 TYR A O 1
ATOM 4482 N N . LEU A 1 587 ? 3.437 11.281 -23.768 1.00 96.06 587 LEU A N 1
ATOM 4483 C CA . LEU A 1 587 ? 2.076 11.348 -24.312 1.00 96.06 587 LEU A CA 1
ATOM 4484 C C . LEU A 1 587 ? 1.179 10.236 -23.740 1.00 96.06 587 LEU A C 1
ATOM 4486 O O . LEU A 1 587 ? 0.047 10.505 -23.334 1.00 96.06 587 LEU A O 1
ATOM 4490 N N . LEU A 1 588 ? 1.692 9.005 -23.642 1.00 97.06 588 LEU A N 1
ATOM 4491 C CA . LEU A 1 588 ? 0.998 7.900 -22.983 1.00 97.06 588 LEU A CA 1
ATOM 4492 C C . LEU A 1 588 ? 0.853 8.142 -21.476 1.00 97.06 588 LEU A C 1
ATOM 4494 O O . LEU A 1 588 ? -0.175 7.773 -20.923 1.00 97.06 588 LEU A O 1
ATOM 4498 N N . GLY A 1 589 ? 1.816 8.786 -20.808 1.00 96.19 589 GLY A N 1
ATOM 4499 C CA . GLY A 1 589 ? 1.723 9.128 -19.382 1.00 96.19 589 GLY A CA 1
ATOM 4500 C C . GLY A 1 589 ? 0.604 10.135 -19.098 1.00 96.19 589 GLY A C 1
ATOM 4501 O O . GLY A 1 589 ? -0.182 9.974 -18.159 1.00 96.19 589 GLY A O 1
ATOM 4502 N N . LEU A 1 590 ? 0.445 11.133 -19.972 1.00 97.12 590 LEU A N 1
ATOM 4503 C CA . LEU A 1 590 ? -0.711 12.031 -19.951 1.00 97.12 590 LEU A CA 1
ATOM 4504 C C . LEU A 1 590 ? -2.019 11.271 -20.241 1.00 97.12 590 LEU A C 1
ATOM 4506 O O . LEU A 1 590 ? -3.012 11.472 -19.540 1.00 97.12 590 LEU A O 1
ATOM 4510 N N . ALA A 1 591 ? -2.027 10.362 -21.220 1.00 98.25 591 ALA A N 1
ATOM 4511 C CA . ALA A 1 591 ? -3.195 9.536 -21.527 1.00 98.25 591 ALA A CA 1
ATOM 4512 C C . ALA A 1 591 ? -3.573 8.587 -20.371 1.00 98.25 591 ALA A C 1
ATOM 4514 O O . ALA A 1 591 ? -4.760 8.415 -20.093 1.00 98.25 591 ALA A O 1
ATOM 4515 N N . GLU A 1 592 ? -2.603 8.024 -19.648 1.00 97.94 592 GLU A N 1
ATOM 4516 C CA . GLU A 1 592 ? -2.820 7.203 -18.453 1.00 97.94 592 GLU A CA 1
ATOM 4517 C C . GLU A 1 592 ? -3.414 8.055 -17.324 1.00 97.94 592 GLU A C 1
ATOM 4519 O O . GLU A 1 592 ? -4.443 7.697 -16.751 1.00 97.94 592 GLU A O 1
ATOM 4524 N N . THR A 1 593 ? -2.839 9.236 -17.074 1.00 98.38 593 THR A N 1
ATOM 4525 C CA . THR A 1 593 ? -3.341 10.224 -16.102 1.00 98.38 593 THR A CA 1
ATOM 4526 C C . THR A 1 593 ? -4.809 10.581 -16.370 1.00 98.38 593 THR A C 1
ATOM 4528 O O . THR A 1 593 ? -5.644 10.540 -15.462 1.00 98.38 593 THR A O 1
ATOM 4531 N N . LEU A 1 594 ? -5.152 10.875 -17.629 1.00 98.50 594 LEU A N 1
ATOM 4532 C CA . LEU A 1 594 ? -6.522 11.167 -18.059 1.00 98.50 594 LEU A CA 1
ATOM 4533 C C . LEU A 1 594 ? -7.438 9.935 -17.972 1.00 98.50 594 LEU A C 1
ATOM 4535 O O . LEU A 1 594 ? -8.599 10.065 -17.578 1.00 98.50 594 LEU A O 1
ATOM 4539 N N . THR A 1 595 ? -6.925 8.739 -18.274 1.00 98.62 595 THR A N 1
ATOM 4540 C CA . THR A 1 595 ? -7.672 7.475 -18.165 1.00 98.62 595 THR A CA 1
ATOM 4541 C C . THR A 1 595 ? -8.022 7.168 -16.713 1.00 98.62 595 THR A C 1
ATOM 4543 O O . THR A 1 595 ? -9.191 6.917 -16.416 1.00 98.62 595 THR A O 1
ATOM 4546 N N . TYR A 1 596 ? -7.065 7.266 -15.784 1.00 98.44 596 TYR A N 1
ATOM 4547 C CA . TYR A 1 596 ? -7.337 7.148 -14.351 1.00 98.44 596 TYR A CA 1
ATOM 4548 C C . TYR A 1 596 ? -8.348 8.191 -13.894 1.00 98.44 596 TYR A C 1
ATOM 4550 O O . TYR A 1 596 ? -9.350 7.824 -13.278 1.00 98.44 596 TYR A O 1
ATOM 4558 N N . PHE A 1 597 ? -8.142 9.465 -14.248 1.00 98.56 597 PHE A N 1
ATOM 4559 C CA . PHE A 1 597 ? -9.064 10.538 -13.886 1.00 98.56 597 PHE A CA 1
ATOM 4560 C C . PHE A 1 597 ? -10.502 10.235 -14.331 1.00 98.56 597 PHE A C 1
ATOM 4562 O O . PHE A 1 597 ? -11.428 10.321 -13.519 1.00 98.56 597 PHE A O 1
ATOM 4569 N N . ALA A 1 598 ? -10.694 9.840 -15.592 1.00 98.44 598 ALA A N 1
ATOM 4570 C CA . ALA A 1 598 ? -12.001 9.538 -16.160 1.00 98.44 598 ALA A CA 1
ATOM 4571 C C . ALA A 1 598 ? -12.623 8.271 -15.550 1.00 98.44 598 ALA A C 1
ATOM 4573 O O . ALA A 1 598 ? -13.736 8.330 -15.020 1.00 98.44 598 ALA A O 1
ATOM 4574 N N . VAL A 1 599 ? -11.908 7.140 -15.572 1.00 98.31 599 VAL A N 1
ATOM 4575 C CA . VAL A 1 599 ? -12.417 5.839 -15.104 1.00 98.31 599 VAL A CA 1
ATOM 4576 C C . VAL A 1 599 ? -12.739 5.883 -13.613 1.00 98.31 599 VAL A C 1
ATOM 4578 O O . VAL A 1 599 ? -13.843 5.495 -13.223 1.00 98.31 599 VAL A O 1
ATOM 4581 N N . PHE A 1 600 ? -11.845 6.419 -12.774 1.00 98.00 600 PHE A N 1
ATOM 4582 C CA . PHE A 1 600 ? -12.127 6.555 -11.345 1.00 98.00 600 PHE A CA 1
ATOM 4583 C C . PHE A 1 600 ? -13.297 7.515 -11.127 1.00 98.00 600 PHE A C 1
ATOM 4585 O O . PHE A 1 600 ? -14.240 7.152 -10.427 1.00 98.00 600 PHE A O 1
ATOM 4592 N N . SER A 1 601 ? -13.321 8.690 -11.769 1.00 97.88 601 SER A N 1
ATOM 4593 C CA . SER A 1 601 ? -14.429 9.643 -11.601 1.00 97.88 601 SER A CA 1
ATOM 4594 C C . SER A 1 601 ? -15.791 9.059 -11.984 1.00 97.88 601 SER A C 1
ATOM 4596 O O . SER A 1 601 ? -16.779 9.314 -11.289 1.00 97.88 601 SER A O 1
ATOM 4598 N N . VAL A 1 602 ? -15.855 8.260 -13.054 1.00 97.94 602 VAL A N 1
ATOM 4599 C CA . VAL A 1 602 ? -17.076 7.567 -13.486 1.00 97.94 602 VAL A CA 1
ATOM 4600 C C . VAL A 1 602 ? -17.466 6.477 -12.490 1.00 97.94 602 VAL A C 1
ATOM 4602 O O . VAL A 1 602 ? -18.595 6.500 -12.003 1.00 97.94 602 VAL A O 1
ATOM 4605 N N . LEU A 1 603 ? -16.560 5.563 -12.123 1.00 96.94 603 LEU A N 1
ATOM 4606 C CA . LEU A 1 603 ? -16.856 4.472 -11.182 1.00 96.94 603 LEU A CA 1
ATOM 4607 C C . LEU A 1 603 ? -17.274 5.000 -9.801 1.00 96.94 603 LEU A C 1
ATOM 4609 O O . LEU A 1 603 ? -18.266 4.541 -9.230 1.00 96.94 603 LEU A O 1
ATOM 4613 N N . ILE A 1 604 ? -16.562 6.009 -9.294 1.00 94.94 604 ILE A N 1
ATOM 4614 C CA . ILE A 1 604 ? -16.824 6.655 -8.006 1.00 94.94 604 ILE A CA 1
ATOM 4615 C C . ILE A 1 604 ? -18.203 7.320 -8.003 1.00 94.94 604 ILE A C 1
ATOM 4617 O O . ILE A 1 604 ? -18.979 7.108 -7.065 1.00 94.94 604 ILE A O 1
ATOM 4621 N N . LYS A 1 605 ? -18.560 8.090 -9.041 1.00 93.75 605 LYS A N 1
ATOM 4622 C CA . LYS A 1 605 ? -19.887 8.729 -9.134 1.00 93.75 605 LYS A CA 1
ATOM 4623 C C . LYS A 1 605 ? -21.004 7.705 -9.363 1.00 93.75 605 LYS A C 1
ATOM 4625 O O . LYS A 1 605 ? -21.997 7.739 -8.644 1.00 93.75 605 LYS A O 1
ATOM 4630 N N . ALA A 1 606 ? -20.831 6.767 -10.294 1.00 93.00 606 ALA A N 1
ATOM 4631 C CA . ALA A 1 606 ? -21.867 5.815 -10.706 1.00 93.00 606 ALA A CA 1
ATOM 4632 C C . ALA A 1 606 ? -22.183 4.719 -9.669 1.00 93.00 606 ALA A C 1
ATOM 4634 O O . ALA A 1 606 ? -23.236 4.085 -9.761 1.00 93.00 606 ALA A O 1
ATOM 4635 N N . LYS A 1 607 ? -21.288 4.466 -8.703 1.00 88.25 607 LYS A N 1
ATOM 4636 C CA . LYS A 1 607 ? -21.479 3.470 -7.630 1.00 88.25 607 LYS A CA 1
ATOM 4637 C C . LYS A 1 607 ? -21.522 4.068 -6.215 1.00 88.25 607 LYS A C 1
ATOM 4639 O O . LYS A 1 607 ? -21.554 3.298 -5.263 1.00 88.25 607 LYS A O 1
ATOM 4644 N N . ASP A 1 608 ? -21.533 5.399 -6.087 1.00 85.81 608 ASP A N 1
ATOM 4645 C CA . ASP A 1 608 ? -21.502 6.135 -4.806 1.00 85.81 608 ASP A CA 1
ATOM 4646 C C . ASP A 1 608 ? -20.399 5.628 -3.851 1.00 85.81 608 ASP A C 1
ATOM 4648 O O . ASP A 1 608 ? -20.635 5.303 -2.688 1.00 85.81 608 ASP A O 1
ATOM 4652 N N . LEU A 1 609 ? -19.177 5.486 -4.381 1.00 86.12 609 LEU A N 1
ATOM 4653 C CA . LEU A 1 609 ? -18.069 4.892 -3.630 1.00 86.12 609 LEU A CA 1
ATOM 4654 C C . LEU A 1 609 ? -17.588 5.831 -2.504 1.00 86.12 609 LEU A C 1
ATOM 4656 O O . LEU A 1 609 ? -17.396 7.022 -2.765 1.00 86.12 609 LEU A O 1
ATOM 4660 N N . PRO A 1 610 ? -17.330 5.319 -1.283 1.00 80.00 610 PRO A N 1
ATOM 4661 C CA . PRO A 1 610 ? -16.906 6.121 -0.134 1.00 80.00 610 PRO A CA 1
ATOM 4662 C C . PRO A 1 610 ? -15.393 6.407 -0.170 1.00 80.00 610 PRO A C 1
ATOM 4664 O O . PRO A 1 610 ? -14.642 5.948 0.685 1.00 80.00 610 PRO A O 1
ATOM 4667 N N . THR A 1 611 ? -14.940 7.124 -1.199 1.00 86.81 611 THR A N 1
ATOM 4668 C CA . THR A 1 611 ? -13.542 7.564 -1.363 1.00 86.81 611 THR A CA 1
ATOM 4669 C C . THR A 1 611 ? -13.210 8.779 -0.482 1.00 86.81 611 THR A C 1
ATOM 4671 O O . THR A 1 611 ? -14.138 9.469 -0.048 1.00 86.81 611 THR A O 1
ATOM 4674 N N . PRO A 1 612 ? -11.918 9.094 -0.250 1.00 82.00 612 PRO A N 1
ATOM 4675 C CA . PRO A 1 612 ? -11.514 10.260 0.537 1.00 82.00 612 PRO A CA 1
ATOM 4676 C C . PRO A 1 612 ? -12.209 11.553 0.091 1.00 82.00 612 PRO A C 1
ATOM 4678 O O . PRO A 1 612 ? -12.266 11.866 -1.099 1.00 82.00 612 PRO A O 1
ATOM 4681 N N . GLY A 1 613 ? -12.762 12.303 1.045 1.00 80.81 613 GLY A N 1
ATOM 4682 C CA . GLY A 1 613 ? -13.536 13.521 0.790 1.00 80.81 613 GLY A CA 1
ATOM 4683 C C . GLY A 1 613 ? -15.022 13.302 0.485 1.00 80.81 613 GLY A C 1
ATOM 4684 O O . GLY A 1 613 ? -15.757 14.286 0.344 1.00 80.81 613 GLY A O 1
ATOM 4685 N N . ARG A 1 614 ? -15.499 12.053 0.371 1.00 82.00 614 ARG A N 1
ATOM 4686 C CA . ARG A 1 614 ? -16.925 11.717 0.174 1.00 82.00 614 ARG A CA 1
ATOM 4687 C C . ARG A 1 614 ? -17.667 11.313 1.443 1.00 82.00 614 ARG A C 1
ATOM 4689 O O . ARG A 1 614 ? -18.891 11.131 1.389 1.00 82.00 614 ARG A O 1
ATOM 4696 N N . GLU A 1 615 ? -16.968 11.232 2.570 1.00 69.44 615 GLU A N 1
ATOM 4697 C CA . GLU A 1 615 ? -17.535 10.987 3.894 1.00 69.44 615 GLU A CA 1
ATOM 4698 C C . GLU A 1 615 ? -18.719 11.927 4.145 1.00 69.44 615 GLU A C 1
ATOM 4700 O O . GLU A 1 615 ? -18.732 13.069 3.679 1.00 69.44 615 GLU A O 1
ATOM 4705 N N . ALA A 1 616 ? -19.734 11.458 4.874 1.00 55.56 616 ALA A N 1
ATOM 4706 C CA . ALA A 1 616 ? -20.760 12.368 5.359 1.00 55.56 616 ALA A CA 1
ATOM 4707 C C . ALA A 1 616 ? -20.091 13.451 6.211 1.00 55.56 616 ALA A C 1
ATOM 4709 O O . ALA A 1 616 ? -19.353 13.126 7.142 1.00 55.56 616 ALA A O 1
ATOM 4710 N N . ALA A 1 617 ? -20.363 14.722 5.901 1.00 46.78 617 ALA A N 1
ATOM 4711 C CA . ALA A 1 617 ? -20.069 15.802 6.827 1.00 46.78 617 ALA A CA 1
ATOM 4712 C C . ALA A 1 617 ? -20.667 15.420 8.189 1.00 46.78 617 ALA A C 1
ATOM 4714 O O . ALA A 1 617 ? -21.853 15.068 8.253 1.00 46.78 617 ALA A O 1
ATOM 4715 N N . LEU A 1 618 ? -19.842 15.447 9.245 1.00 42.19 618 LEU A N 1
ATOM 4716 C CA . LEU A 1 618 ? -20.302 15.306 10.627 1.00 42.19 618 LEU A CA 1
ATOM 4717 C C . LEU A 1 618 ? -21.326 16.412 10.847 1.00 42.19 618 LEU A C 1
ATOM 4719 O O . LEU A 1 618 ? -20.968 17.580 10.978 1.00 42.19 618 LEU A O 1
ATOM 4723 N N . SER A 1 619 ? -22.599 16.047 10.732 1.00 34.00 619 SER A N 1
ATOM 4724 C CA . SER A 1 619 ? -23.657 17.021 10.517 1.00 34.00 619 SER A CA 1
ATOM 4725 C C . SER A 1 619 ? -23.807 17.835 11.791 1.00 34.00 619 SER A C 1
ATOM 4727 O O . SER A 1 619 ? -23.925 17.235 12.860 1.00 34.00 619 SER A O 1
ATOM 4729 N N . ALA A 1 620 ? -23.808 19.167 11.685 1.00 39.28 620 ALA A N 1
ATOM 4730 C CA . ALA A 1 620 ? -24.111 20.030 12.826 1.00 39.28 620 ALA A CA 1
ATOM 4731 C C . ALA A 1 620 ? -25.439 19.574 13.462 1.00 39.28 620 ALA A C 1
ATOM 4733 O O . ALA A 1 620 ? -25.440 19.196 14.625 1.00 39.28 620 ALA A O 1
ATOM 4734 N N . ASP A 1 621 ? -26.468 19.367 12.628 1.00 38.53 621 ASP A N 1
ATOM 4735 C CA . ASP A 1 621 ? -27.761 18.703 12.900 1.00 38.53 621 ASP A CA 1
ATOM 4736 C C . ASP A 1 621 ? -27.729 17.333 13.632 1.00 38.53 621 ASP A C 1
ATOM 4738 O O . ASP A 1 621 ? -28.787 16.761 13.897 1.00 38.53 621 ASP A O 1
ATOM 4742 N N . GLN A 1 622 ? -26.562 16.730 13.896 1.00 40.78 622 GLN A N 1
ATOM 4743 C CA . GLN A 1 622 ? -26.430 15.463 14.636 1.00 40.78 622 GLN A CA 1
ATOM 4744 C C . GLN A 1 622 ? -25.443 15.510 15.814 1.00 40.78 622 GLN A C 1
ATOM 4746 O O . GLN A 1 622 ? -25.338 14.519 16.544 1.00 40.78 622 GLN A O 1
ATOM 4751 N N . SER A 1 623 ? -24.778 16.642 16.060 1.00 46.50 623 SER A N 1
ATOM 4752 C CA . SER A 1 623 ? -24.294 16.932 17.412 1.00 46.50 623 SER A CA 1
ATOM 4753 C C . SER A 1 623 ? -25.515 17.282 18.271 1.00 46.50 623 SER A C 1
ATOM 4755 O O . SER A 1 623 ? -26.308 18.115 17.841 1.00 46.50 623 SER A O 1
ATOM 4757 N N . PRO A 1 624 ? -25.701 16.696 19.469 1.00 53.69 624 PRO A N 1
ATOM 4758 C CA . PRO A 1 624 ? -26.705 17.198 20.411 1.00 53.69 624 PRO A CA 1
ATOM 4759 C C . PRO A 1 624 ? -26.425 18.670 20.754 1.00 53.69 624 PRO A C 1
ATOM 4761 O O . PRO A 1 624 ? -27.278 19.538 20.620 1.00 53.69 624 PRO A O 1
ATOM 4764 N N . TYR A 1 625 ? -25.145 18.946 21.018 1.00 59.75 625 TYR A N 1
ATOM 4765 C CA . TYR A 1 625 ? -24.552 20.240 21.342 1.00 59.75 625 TYR A CA 1
ATOM 4766 C C . TYR A 1 625 ? -24.427 21.179 20.122 1.00 59.75 625 TYR A C 1
ATOM 4768 O O . TYR A 1 625 ? -23.390 21.809 19.925 1.00 59.75 625 TYR A O 1
ATOM 4776 N N . ALA A 1 626 ? -25.422 21.186 19.233 1.00 55.69 626 ALA A N 1
ATOM 4777 C CA . ALA A 1 626 ? -25.504 22.094 18.086 1.00 55.69 626 ALA A CA 1
ATOM 4778 C C . ALA A 1 626 ? -26.323 23.358 18.389 1.00 55.69 626 ALA A C 1
ATOM 4780 O O . ALA A 1 626 ? -26.153 24.371 17.717 1.00 55.69 626 ALA A O 1
ATOM 4781 N N . ASP A 1 627 ? -27.202 23.294 19.392 1.00 72.62 627 ASP A N 1
ATOM 4782 C CA . ASP A 1 627 ? -27.945 24.440 19.909 1.00 72.62 627 ASP A CA 1
ATOM 4783 C C . ASP A 1 627 ? -27.067 25.214 20.914 1.00 72.62 627 ASP A C 1
ATOM 4785 O O . ASP A 1 627 ? -26.671 24.632 21.933 1.00 72.62 627 ASP A O 1
ATOM 4789 N N . PRO A 1 628 ? -26.778 26.515 20.694 1.00 74.56 628 PRO A N 1
ATOM 4790 C CA . PRO A 1 628 ? -26.090 27.352 21.675 1.00 74.56 628 PRO A CA 1
ATOM 4791 C C . PRO A 1 628 ? -26.750 27.325 23.061 1.00 74.56 628 PRO A C 1
ATOM 4793 O O . PRO A 1 628 ? -26.051 27.398 24.068 1.00 74.56 628 PRO A O 1
ATOM 4796 N N . GLN A 1 629 ? -28.072 27.127 23.156 1.00 78.06 629 GLN A N 1
ATOM 4797 C CA . GLN A 1 629 ? -28.758 27.010 24.446 1.00 78.06 629 GLN A CA 1
ATOM 4798 C C . GLN A 1 629 ? -28.359 25.750 25.229 1.00 78.06 629 GLN A C 1
ATOM 4800 O O . GLN A 1 629 ? -28.318 25.799 26.459 1.00 78.06 629 GLN A O 1
ATOM 4805 N N . GLU A 1 630 ? -28.028 24.632 24.567 1.00 77.69 630 GLU A N 1
ATOM 4806 C CA . GLU A 1 630 ? -27.457 23.467 25.260 1.00 77.69 630 GLU A CA 1
ATOM 4807 C C . GLU A 1 630 ? -26.026 23.744 25.736 1.00 77.69 630 GLU A C 1
ATOM 4809 O O . GLU A 1 630 ? -25.661 23.318 26.830 1.00 77.69 630 GLU A O 1
ATOM 4814 N N . VAL A 1 631 ? -25.235 24.505 24.972 1.00 84.12 631 VAL A N 1
ATOM 4815 C CA . VAL A 1 631 ? -23.867 24.896 25.356 1.00 84.12 631 VAL A CA 1
ATOM 4816 C C . VAL A 1 631 ? -23.885 25.847 26.559 1.00 84.12 631 VAL A C 1
ATOM 4818 O O . VAL A 1 631 ? -23.166 25.617 27.529 1.00 84.12 631 VAL A O 1
ATOM 4821 N N . CYS A 1 632 ? -24.771 26.845 26.576 1.00 84.75 632 CYS A N 1
ATOM 4822 C CA . CYS A 1 632 ? -24.950 27.736 27.726 1.00 84.75 632 CYS A CA 1
ATOM 4823 C C . CYS A 1 632 ? -25.442 26.986 28.976 1.00 84.75 632 CYS A C 1
ATOM 4825 O O . CYS A 1 632 ? -24.954 27.244 30.075 1.00 84.75 632 CYS A O 1
ATOM 4827 N N . ARG A 1 633 ? -26.349 26.004 28.828 1.00 84.81 633 ARG A N 1
ATOM 4828 C CA . ARG A 1 633 ? -26.736 25.107 29.937 1.00 84.81 633 ARG A CA 1
ATOM 4829 C C . ARG A 1 633 ? -25.568 24.256 30.429 1.00 84.81 633 ARG A C 1
ATOM 4831 O O . ARG A 1 633 ? -25.463 24.030 31.628 1.00 84.81 633 ARG A O 1
ATOM 4838 N N . PHE A 1 634 ? -24.687 23.811 29.534 1.00 87.56 634 PHE A N 1
ATOM 4839 C CA . PHE A 1 634 ? -23.476 23.071 29.889 1.00 87.56 634 PHE A CA 1
ATOM 4840 C C . PHE A 1 634 ? -22.518 23.933 30.727 1.00 87.56 634 PHE A C 1
ATOM 4842 O O . PHE A 1 634 ? -22.017 23.467 31.745 1.00 87.56 634 PHE A O 1
ATOM 4849 N N . ILE A 1 635 ? -22.305 25.198 30.344 1.00 89.56 635 ILE A N 1
ATOM 4850 C CA . ILE A 1 635 ? -21.483 26.157 31.104 1.00 89.56 635 ILE A CA 1
ATOM 4851 C C . ILE A 1 635 ? -22.119 26.456 32.471 1.00 89.56 635 ILE A C 1
ATOM 4853 O O . ILE A 1 635 ? -21.428 26.426 33.487 1.00 89.56 635 ILE A O 1
ATOM 4857 N N . ALA A 1 636 ? -23.438 26.669 32.531 1.00 88.75 636 ALA A N 1
ATOM 4858 C CA . ALA A 1 636 ? -24.152 26.878 33.792 1.00 88.75 636 ALA A CA 1
ATOM 4859 C C . ALA A 1 636 ? -24.052 25.661 34.735 1.00 88.75 636 ALA A C 1
ATOM 4861 O O . ALA A 1 636 ? -23.755 25.826 35.914 1.00 88.75 636 ALA A O 1
ATOM 4862 N N . ALA A 1 637 ? -24.210 24.441 34.210 1.00 89.44 637 ALA A N 1
ATOM 4863 C CA . ALA A 1 637 ? -24.094 23.196 34.977 1.00 89.44 637 ALA A CA 1
ATOM 4864 C C . ALA A 1 637 ? -22.675 22.931 35.526 1.00 89.44 637 ALA A C 1
ATOM 4866 O O . ALA A 1 637 ? -22.502 22.139 36.451 1.00 89.44 637 ALA A O 1
ATOM 4867 N N . LEU A 1 638 ? -21.659 23.604 34.975 1.00 89.69 638 LEU A N 1
ATOM 4868 C CA . LEU A 1 638 ? -20.284 23.598 35.475 1.00 89.69 638 LEU A CA 1
ATOM 4869 C C . LEU A 1 638 ? -20.000 24.680 36.531 1.00 89.69 638 LEU A C 1
ATOM 4871 O O . LEU A 1 638 ? -18.851 24.811 36.941 1.00 89.69 638 LEU A O 1
ATOM 4875 N N . GLY A 1 639 ? -20.995 25.456 36.968 1.00 87.88 639 GLY A N 1
ATOM 4876 C CA . GLY A 1 639 ? -20.801 26.578 37.896 1.00 87.88 639 GLY A CA 1
ATOM 4877 C C . GLY A 1 639 ? -20.501 27.916 37.209 1.00 87.88 639 GLY A C 1
ATOM 4878 O O . GLY A 1 639 ? -20.023 28.844 37.856 1.00 87.88 639 GLY A O 1
ATOM 4879 N N . GLY A 1 640 ? -20.773 28.032 35.905 1.00 89.88 640 GLY A N 1
ATOM 4880 C CA . GLY A 1 640 ? -20.564 29.254 35.125 1.00 89.88 640 GLY A CA 1
ATOM 4881 C C . GLY A 1 640 ? -19.174 29.361 34.476 1.00 89.88 640 GLY A C 1
ATOM 4882 O O . GLY A 1 640 ? -18.312 28.507 34.694 1.00 89.88 640 GLY A O 1
ATOM 4883 N N . PRO A 1 641 ? -18.943 30.407 33.656 1.00 89.25 641 PRO A N 1
ATOM 4884 C CA . PRO A 1 641 ? -17.719 30.554 32.865 1.00 89.25 641 PRO A CA 1
ATOM 4885 C C . PRO A 1 641 ? -16.469 30.656 33.746 1.00 89.25 641 PRO A C 1
ATOM 4887 O O . PRO A 1 641 ? -15.492 29.950 33.512 1.00 89.25 641 PRO A O 1
ATOM 4890 N N . GLU A 1 642 ? -16.537 31.447 34.821 1.00 88.75 642 GLU A N 1
ATOM 4891 C CA . GLU A 1 642 ? -15.434 31.635 35.769 1.00 88.75 642 GLU A CA 1
ATOM 4892 C C . GLU A 1 642 ? -15.059 30.373 36.551 1.00 88.75 642 GLU A C 1
ATOM 4894 O O . GLU A 1 642 ? -13.971 30.315 37.120 1.00 88.75 642 GLU A O 1
ATOM 4899 N N . ASN A 1 643 ? -15.904 29.340 36.585 1.00 91.38 643 ASN A N 1
ATOM 4900 C CA . ASN A 1 643 ? -15.500 28.089 37.211 1.00 91.38 643 ASN A CA 1
ATOM 4901 C C . ASN A 1 643 ? -14.657 27.207 36.274 1.00 91.38 643 ASN A C 1
ATOM 4903 O O . ASN A 1 643 ? -14.015 26.274 36.741 1.00 91.38 643 ASN A O 1
ATOM 4907 N N . ILE A 1 644 ? -14.605 27.470 34.965 1.00 89.81 644 ILE A N 1
ATOM 4908 C CA . ILE A 1 644 ? -13.915 26.605 33.997 1.00 89.81 644 ILE A CA 1
ATOM 4909 C C . ILE A 1 644 ? -12.442 27.027 33.879 1.00 89.81 644 ILE A C 1
ATOM 4911 O O . ILE A 1 644 ? -12.092 27.960 33.164 1.00 89.81 644 ILE A O 1
ATOM 4915 N N . ALA A 1 645 ? -11.552 26.315 34.575 1.00 84.69 645 ALA A N 1
ATOM 4916 C CA . ALA A 1 645 ? -10.119 26.611 34.594 1.00 84.69 645 ALA A CA 1
ATOM 4917 C C . ALA A 1 645 ? -9.381 26.129 33.333 1.00 84.69 645 ALA A C 1
ATOM 4919 O O . ALA A 1 645 ? -8.456 26.791 32.869 1.00 84.69 645 ALA A O 1
ATOM 4920 N N . GLN A 1 646 ? -9.747 24.957 32.797 1.00 81.12 646 GLN A N 1
ATOM 4921 C CA . GLN A 1 646 ? -9.138 24.383 31.588 1.00 81.12 646 GLN A CA 1
ATOM 4922 C C . GLN A 1 646 ? -10.143 23.542 30.794 1.00 81.12 646 GLN A C 1
ATOM 4924 O O . GLN A 1 646 ? -10.877 22.739 31.373 1.00 81.12 646 GLN A O 1
ATOM 4929 N N . LEU A 1 647 ? -10.097 23.650 29.462 1.00 81.38 647 LEU A N 1
ATOM 4930 C CA . LEU A 1 647 ? -10.829 22.798 28.521 1.00 81.38 647 LEU A CA 1
ATOM 4931 C C . LEU A 1 647 ? -9.868 21.962 27.670 1.00 81.38 647 LEU A C 1
ATOM 4933 O O . LEU A 1 647 ? -8.859 22.443 27.164 1.00 81.38 647 LEU A O 1
ATOM 4937 N N . GLY A 1 648 ? -10.217 20.694 27.470 1.00 69.12 648 GLY A N 1
ATOM 4938 C CA . GLY A 1 648 ? -9.505 19.774 26.595 1.00 69.12 648 GLY A CA 1
ATOM 4939 C C . GLY A 1 648 ? -10.387 18.602 26.174 1.00 69.12 648 GLY A C 1
ATOM 4940 O O . GLY A 1 648 ? -11.475 18.372 26.701 1.00 69.12 648 GLY A O 1
ATOM 4941 N N . ASN A 1 649 ? -9.932 17.810 25.209 1.00 71.00 649 ASN A N 1
ATOM 4942 C CA . ASN A 1 649 ? -10.631 16.587 24.827 1.00 71.00 649 ASN A CA 1
ATOM 4943 C C . ASN A 1 649 ? -9.652 15.513 24.351 1.00 71.00 649 ASN A C 1
ATOM 4945 O O . ASN A 1 649 ? -8.582 15.804 23.825 1.00 71.00 649 ASN A O 1
ATOM 4949 N N . CYS A 1 650 ? -10.053 14.251 24.487 1.00 66.31 650 CYS A N 1
ATOM 4950 C CA . CYS A 1 650 ? -9.517 13.174 23.661 1.00 66.31 650 CYS A CA 1
ATOM 4951 C C . CYS A 1 650 ? -10.540 12.800 22.573 1.00 66.31 650 CYS A C 1
ATOM 4953 O O . CYS A 1 650 ? -11.578 13.447 22.424 1.00 66.31 650 CYS A O 1
ATOM 4955 N N . PHE A 1 651 ? -10.269 11.740 21.811 1.00 46.09 651 PHE A N 1
ATOM 4956 C CA . PHE A 1 651 ? -11.106 11.306 20.684 1.00 46.09 651 PHE A CA 1
ATOM 4957 C C . PHE A 1 651 ? -12.556 10.914 21.056 1.00 46.09 651 PHE A C 1
ATOM 4959 O O . PHE A 1 651 ? -13.415 10.849 20.179 1.00 46.09 651 PHE A O 1
ATOM 4966 N N . THR A 1 652 ? -12.850 10.625 22.333 1.00 66.50 652 THR A N 1
ATOM 4967 C CA . THR A 1 652 ? -14.205 10.230 22.784 1.00 66.50 652 THR A CA 1
ATOM 4968 C C . THR A 1 652 ? -14.667 10.805 24.126 1.00 66.50 652 THR A C 1
ATOM 4970 O O . THR A 1 652 ? -15.808 10.549 24.523 1.00 66.50 652 THR A O 1
ATOM 4973 N N . ARG A 1 653 ? -13.816 11.551 24.842 1.00 78.50 653 ARG A N 1
ATOM 4974 C CA . ARG A 1 653 ? -14.116 12.121 26.165 1.00 78.50 653 ARG A CA 1
ATOM 4975 C C . ARG A 1 653 ? -13.720 13.604 26.187 1.00 78.50 653 ARG A C 1
ATOM 4977 O O . ARG A 1 653 ? -12.575 13.918 25.860 1.00 78.50 653 ARG A O 1
ATOM 4984 N N . LEU A 1 654 ? -14.633 14.493 26.581 1.00 82.56 654 LEU A N 1
ATOM 4985 C CA . LEU A 1 654 ? -14.293 15.855 27.008 1.00 82.56 654 LEU A CA 1
ATOM 4986 C C . LEU A 1 654 ? -13.595 15.750 28.374 1.00 82.56 654 LEU A C 1
ATOM 4988 O O . LEU A 1 654 ? -13.987 14.918 29.194 1.00 82.56 654 LEU A O 1
ATOM 4992 N N . ARG A 1 655 ? -12.551 16.543 28.607 1.00 85.56 655 ARG A N 1
ATOM 4993 C CA . ARG A 1 655 ? -11.824 16.644 29.879 1.00 85.56 655 ARG A CA 1
ATOM 4994 C C . ARG A 1 655 ? -11.758 18.113 30.255 1.00 85.56 655 ARG A C 1
ATOM 4996 O O . ARG A 1 655 ? -11.264 18.908 29.464 1.00 85.56 655 ARG A O 1
ATOM 5003 N N . LEU A 1 656 ? -12.226 18.460 31.440 1.00 87.88 656 LEU A N 1
ATOM 5004 C CA . LEU A 1 656 ? -12.217 19.838 31.901 1.00 87.88 656 LEU A CA 1
ATOM 5005 C C . LEU A 1 656 ? -11.839 19.901 33.379 1.00 87.88 656 LEU A C 1
ATOM 5007 O O . LEU A 1 656 ? -12.174 19.010 34.161 1.00 87.88 656 LEU A O 1
ATOM 5011 N N . THR A 1 657 ? -11.103 20.944 33.731 1.00 86.50 657 THR A N 1
ATOM 5012 C CA . THR A 1 657 ? -10.723 21.242 35.111 1.00 86.50 657 THR A CA 1
ATOM 5013 C C . THR A 1 657 ? -11.552 22.438 35.545 1.00 86.50 657 THR A C 1
ATOM 5015 O O . THR A 1 657 ? -11.511 23.468 34.870 1.00 86.50 657 THR A O 1
ATOM 5018 N N . VAL A 1 658 ? -12.300 22.308 36.638 1.00 91.25 658 VAL A N 1
ATOM 5019 C CA . VAL A 1 658 ? -12.981 23.439 37.280 1.00 91.25 658 VAL A CA 1
ATOM 5020 C C . VAL A 1 658 ? -12.128 24.045 38.397 1.00 91.25 658 VAL A C 1
ATOM 5022 O O . VAL A 1 658 ? -11.208 23.390 38.887 1.00 91.25 658 VAL A O 1
ATOM 5025 N N . ARG A 1 659 ? -12.393 25.297 38.784 1.00 89.31 659 ARG A N 1
ATOM 5026 C CA . ARG A 1 659 ? -11.721 25.961 39.914 1.00 89.31 659 ARG A CA 1
ATOM 5027 C C . ARG A 1 659 ? -12.240 25.407 41.245 1.00 89.31 659 ARG A C 1
ATOM 5029 O O . ARG A 1 659 ? -11.438 25.056 42.104 1.00 89.31 659 ARG A O 1
ATOM 5036 N N . ASP A 1 660 ? -13.556 25.241 41.362 1.00 89.19 660 ASP A N 1
ATOM 5037 C CA . ASP A 1 660 ? -14.248 24.623 42.493 1.00 89.19 660 ASP A CA 1
ATOM 5038 C C . ASP A 1 660 ? -15.201 23.510 42.012 1.00 89.19 660 ASP A C 1
ATOM 5040 O O . ASP A 1 660 ? -15.946 23.663 41.043 1.00 89.19 660 ASP A O 1
ATOM 5044 N N . ALA A 1 661 ? -15.175 22.366 42.696 1.00 88.12 661 ALA A N 1
ATOM 5045 C CA . ALA A 1 661 ? -16.061 21.235 42.437 1.00 88.12 661 ALA A CA 1
ATOM 5046 C C . ALA A 1 661 ? -17.425 21.353 43.150 1.00 88.12 661 ALA A C 1
ATOM 5048 O O . ALA A 1 661 ? -18.358 20.646 42.775 1.00 88.12 661 ALA A O 1
ATOM 5049 N N . SER A 1 662 ? -17.558 22.235 44.150 1.00 87.62 662 SER A N 1
ATOM 5050 C CA . SER A 1 662 ? -18.810 22.461 44.889 1.00 87.62 662 SER A CA 1
ATOM 5051 C C . SER A 1 662 ? -19.896 23.129 44.033 1.00 87.62 662 SER A C 1
ATOM 5053 O O . SER A 1 662 ? -21.084 22.882 44.226 1.00 87.62 662 SER A O 1
ATOM 5055 N N . LEU A 1 663 ? -19.480 23.913 43.032 1.00 88.38 663 LEU A N 1
ATOM 5056 C CA . LEU A 1 663 ? -20.344 24.658 42.109 1.00 88.38 663 LEU A CA 1
ATOM 5057 C C . LEU A 1 663 ? -20.886 23.806 40.940 1.00 88.38 663 LEU A C 1
ATOM 5059 O O . LEU A 1 663 ? -21.525 24.339 40.033 1.00 88.38 663 LEU A O 1
ATOM 5063 N N . LEU A 1 664 ? -20.613 22.496 40.917 1.00 89.31 664 LEU A N 1
ATOM 5064 C CA . LEU A 1 664 ? -21.073 21.582 39.869 1.00 89.31 664 LEU A CA 1
ATOM 5065 C C . LEU A 1 664 ? -22.529 21.152 40.110 1.00 89.31 664 LEU A C 1
ATOM 5067 O O . LEU A 1 664 ? -22.808 20.379 41.029 1.00 89.31 664 LEU A O 1
ATOM 5071 N N . ASP A 1 665 ? -23.454 21.545 39.229 1.00 89.38 665 ASP A N 1
ATOM 5072 C CA . ASP A 1 665 ? -24.811 20.985 39.234 1.00 89.38 665 ASP A CA 1
ATOM 5073 C C . ASP A 1 665 ? -24.784 19.577 38.626 1.00 89.38 665 ASP A C 1
ATOM 5075 O O . ASP A 1 665 ? -24.979 19.359 37.427 1.00 89.38 665 ASP A O 1
ATOM 5079 N N . MET A 1 666 ? -24.551 18.590 39.489 1.00 84.81 666 MET A N 1
ATOM 5080 C CA . MET A 1 666 ? -24.553 17.174 39.128 1.00 84.81 666 MET A CA 1
ATOM 5081 C C . MET A 1 666 ? -25.895 16.704 38.541 1.00 84.81 666 MET A C 1
ATOM 5083 O O . MET A 1 666 ? -25.903 15.774 37.735 1.00 84.81 666 MET A O 1
ATOM 5087 N N . GLY A 1 667 ? -27.021 17.337 38.891 1.00 83.19 667 GLY A N 1
ATOM 5088 C CA . GLY A 1 667 ? -28.334 17.027 38.324 1.00 83.19 667 GLY A CA 1
ATOM 5089 C C . GLY A 1 667 ? -28.440 17.483 36.870 1.00 83.19 667 GLY A C 1
ATOM 5090 O O . GLY A 1 667 ? -28.784 16.689 35.989 1.00 83.19 667 GLY A O 1
ATOM 5091 N N . ALA A 1 668 ? -28.061 18.733 36.596 1.00 83.62 668 ALA A N 1
ATOM 5092 C CA . ALA A 1 668 ? -27.980 19.255 35.237 1.00 83.62 668 ALA A CA 1
ATOM 5093 C C . ALA A 1 668 ? -26.935 18.496 34.403 1.00 83.62 668 ALA A C 1
ATOM 5095 O O . ALA A 1 668 ? -27.259 18.061 33.297 1.00 83.62 668 ALA A O 1
ATOM 5096 N N . LEU A 1 669 ? -25.733 18.236 34.932 1.00 84.56 669 LEU A N 1
ATOM 5097 C CA . LEU A 1 669 ? -24.686 17.478 34.233 1.00 84.56 669 LEU A CA 1
ATOM 5098 C C . LEU A 1 669 ? -25.138 16.062 33.845 1.00 84.56 669 LEU A C 1
ATOM 5100 O O . LEU A 1 669 ? -24.861 15.617 32.730 1.00 84.56 669 LEU A O 1
ATOM 5104 N N . LEU A 1 670 ? -25.882 15.370 34.715 1.00 83.00 670 LEU A N 1
ATOM 5105 C CA . LEU A 1 670 ? -26.449 14.053 34.406 1.00 83.00 670 LEU A CA 1
ATOM 5106 C C . LEU A 1 670 ? -27.597 14.107 33.382 1.00 83.00 670 LEU A C 1
ATOM 5108 O O . LEU A 1 670 ? -27.825 13.118 32.683 1.00 83.00 670 LEU A O 1
ATOM 5112 N N . SER A 1 671 ? -28.291 15.243 33.253 1.00 78.50 671 SER A N 1
ATOM 5113 C CA . SER A 1 671 ? -29.369 15.443 32.270 1.00 78.50 671 SER A CA 1
ATOM 5114 C C . SER A 1 671 ? -28.873 15.676 30.833 1.00 78.50 671 SER A C 1
ATOM 5116 O O . SER A 1 671 ? -29.622 15.461 29.878 1.00 78.50 671 SER A O 1
ATOM 5118 N N . LEU A 1 672 ? -27.613 16.093 30.666 1.00 80.06 672 LEU A N 1
ATOM 5119 C CA . LEU A 1 672 ? -27.023 16.440 29.369 1.00 80.06 672 LEU A CA 1
ATOM 5120 C C . LEU A 1 672 ? -26.767 15.190 28.493 1.00 80.06 672 LEU A C 1
ATOM 5122 O O . LEU A 1 672 ? -26.595 14.084 29.016 1.00 80.06 672 LEU A O 1
ATOM 5126 N N . PRO A 1 673 ? -26.715 15.321 27.149 1.00 71.00 673 PRO A N 1
ATOM 5127 C CA . PRO A 1 673 ? -26.684 14.193 26.203 1.00 71.00 673 PRO A CA 1
ATOM 5128 C C . PRO A 1 673 ? -25.312 13.484 26.107 1.00 71.00 673 PRO A C 1
ATOM 5130 O O . PRO A 1 673 ? -24.631 13.468 25.073 1.00 71.00 673 PRO A O 1
ATOM 5133 N N . HIS A 1 674 ? -24.905 12.859 27.208 1.00 79.69 674 HIS A N 1
ATOM 5134 C CA . HIS A 1 674 ? -23.616 12.204 27.428 1.00 79.69 674 HIS A CA 1
ATOM 5135 C C . HIS A 1 674 ? -23.765 10.685 27.678 1.00 79.69 674 HIS A C 1
ATOM 5137 O O . HIS A 1 674 ? -24.873 10.158 27.755 1.00 79.69 674 HIS A O 1
ATOM 5143 N N . LYS A 1 675 ? -22.648 9.942 27.749 1.00 75.19 675 LYS A N 1
ATOM 5144 C CA . LYS A 1 675 ? -22.636 8.471 27.956 1.00 75.19 675 LYS A CA 1
ATOM 5145 C C . LYS A 1 675 ? -21.947 8.028 29.250 1.00 75.19 675 LYS A C 1
ATOM 5147 O O . LYS A 1 675 ? -21.524 6.879 29.351 1.00 75.19 675 LYS A O 1
ATOM 5152 N N . GLY A 1 676 ? -21.778 8.947 30.192 1.00 77.94 676 GLY A N 1
ATOM 5153 C CA . GLY A 1 676 ? -21.041 8.736 31.432 1.00 77.94 676 GLY A CA 1
ATOM 5154 C C . GLY A 1 676 ? -20.279 9.990 31.843 1.00 77.94 676 GLY A C 1
ATOM 5155 O O . GLY A 1 676 ? -19.607 10.615 31.015 1.00 77.94 676 GLY A O 1
ATOM 5156 N N . LEU A 1 677 ? -20.414 10.336 33.117 1.00 85.44 677 LEU A N 1
ATOM 5157 C CA . LEU A 1 677 ? -19.776 11.447 33.812 1.00 85.44 677 LEU A CA 1
ATOM 5158 C C . LEU A 1 677 ? -18.843 10.854 34.872 1.00 85.44 677 LEU A C 1
ATOM 5160 O O . LEU A 1 677 ? -19.218 9.909 35.564 1.00 85.44 677 LEU A O 1
ATOM 5164 N N . VAL A 1 678 ? -17.637 11.398 34.991 1.00 84.25 678 VAL A N 1
ATOM 5165 C CA . VAL A 1 678 ? -16.692 11.084 36.069 1.00 84.25 678 VAL A CA 1
ATOM 5166 C C . VAL A 1 678 ? -16.214 12.403 36.659 1.00 84.25 678 VAL A C 1
ATOM 5168 O O . VAL A 1 678 ? -15.763 13.274 35.917 1.00 84.25 678 VAL A O 1
ATOM 5171 N N . VAL A 1 679 ? -16.306 12.543 37.980 1.00 86.12 679 VAL A N 1
ATOM 5172 C CA . VAL A 1 679 ? -15.813 13.702 38.735 1.00 86.12 679 VAL A CA 1
ATOM 5173 C C . VAL A 1 679 ? -14.823 13.199 39.781 1.00 86.12 679 VAL A C 1
ATOM 5175 O O . VAL A 1 679 ? -15.099 12.223 40.476 1.00 86.12 679 VAL A O 1
ATOM 5178 N N . GLN A 1 680 ? -13.650 13.824 39.853 1.00 82.56 680 GLN A N 1
ATOM 5179 C CA . GLN A 1 680 ? -12.568 13.493 40.782 1.00 82.56 680 GLN A CA 1
ATOM 5180 C C . GLN A 1 680 ? -11.948 14.799 41.288 1.00 82.56 680 GLN A C 1
ATOM 5182 O O . GLN A 1 680 ? -11.038 15.354 40.666 1.00 82.56 680 GLN A O 1
ATOM 5187 N N . GLY A 1 681 ? -12.496 15.324 42.389 1.00 87.44 681 GLY A N 1
ATOM 5188 C CA . GLY A 1 681 ? -12.218 16.690 42.834 1.00 87.44 681 GLY A CA 1
ATOM 5189 C C . GLY A 1 681 ? -12.534 17.693 41.721 1.00 87.44 681 GLY A C 1
ATOM 5190 O O . GLY A 1 681 ? -13.563 17.592 41.058 1.00 87.44 681 GLY A O 1
ATOM 5191 N N . THR A 1 682 ? -11.603 18.607 41.453 1.00 88.25 682 THR A N 1
ATOM 5192 C CA . THR A 1 682 ? -11.694 19.621 40.388 1.00 88.25 682 THR A CA 1
ATOM 5193 C C . THR A 1 682 ? -11.648 19.073 38.955 1.00 88.25 682 THR A C 1
ATOM 5195 O O . THR A 1 682 ? -11.812 19.837 38.004 1.00 88.25 682 THR A O 1
ATOM 5198 N N . ARG A 1 683 ? -11.424 17.767 38.742 1.00 87.69 683 ARG A N 1
ATOM 5199 C CA . ARG A 1 683 ? -11.369 17.166 37.397 1.00 87.69 683 ARG A CA 1
ATOM 5200 C C . ARG A 1 683 ? -12.702 16.535 37.017 1.00 87.69 683 ARG A C 1
ATOM 5202 O O . ARG A 1 683 ? -13.145 15.579 37.649 1.00 87.69 683 ARG A O 1
ATOM 5209 N N . VAL A 1 684 ? -13.283 17.009 35.918 1.00 88.50 684 VAL A N 1
ATOM 5210 C CA . VAL A 1 684 ? -14.530 16.503 35.336 1.00 88.50 684 VAL A CA 1
ATOM 5211 C C . VAL A 1 684 ? -14.239 15.888 33.962 1.00 88.50 684 VAL A C 1
ATOM 5213 O O . VAL A 1 684 ? -13.528 16.454 33.127 1.00 88.50 684 VAL A O 1
ATOM 5216 N N . GLN A 1 685 ? -14.787 14.703 33.700 1.00 85.69 685 GLN A N 1
ATOM 5217 C CA . GLN A 1 685 ? -14.636 13.999 32.429 1.00 85.69 685 GLN A CA 1
ATOM 5218 C C . GLN A 1 685 ? -15.987 13.497 31.910 1.00 85.69 685 GLN A C 1
ATOM 5220 O O . GLN A 1 685 ? -16.709 12.782 32.603 1.00 85.69 685 GLN A O 1
ATOM 5225 N N . LEU A 1 686 ? -16.302 13.834 30.656 1.00 86.19 686 LEU A N 1
ATOM 5226 C CA . LEU A 1 686 ? -17.597 13.565 30.029 1.00 86.19 686 LEU A CA 1
ATOM 5227 C C . LEU A 1 686 ? -17.445 12.683 28.783 1.00 86.19 686 LEU A C 1
ATOM 5229 O O . LEU A 1 686 ? -16.712 13.020 27.851 1.00 86.19 686 LEU A O 1
ATOM 5233 N N . VAL A 1 687 ? -18.142 11.547 28.724 1.00 80.69 687 VAL A N 1
ATOM 5234 C CA . VAL A 1 687 ? -18.044 10.596 27.602 1.00 80.69 687 VAL A CA 1
ATOM 5235 C C . VAL A 1 687 ? -18.999 10.993 26.466 1.00 80.69 687 VAL A C 1
ATOM 5237 O O . VAL A 1 687 ? -20.074 10.419 26.291 1.00 80.69 687 VAL A O 1
ATOM 5240 N N . CYS A 1 688 ? -18.603 11.982 25.663 1.00 69.88 688 CYS A N 1
ATOM 5241 C CA . CYS A 1 688 ? -19.408 12.512 24.550 1.00 69.88 688 CYS A CA 1
ATOM 5242 C C . CYS A 1 688 ? -19.373 11.635 23.279 1.00 69.88 688 CYS A C 1
ATOM 5244 O O . CYS A 1 688 ? -20.200 11.785 22.378 1.00 69.88 688 CYS A O 1
ATOM 5246 N N . GLY A 1 689 ? -18.411 10.711 23.171 1.00 67.62 689 GLY A N 1
ATOM 5247 C CA . GLY A 1 689 ? -18.117 10.015 21.917 1.00 67.62 689 GLY A CA 1
ATOM 5248 C C . GLY A 1 689 ? -17.434 10.938 20.901 1.00 67.62 689 GLY A C 1
ATOM 5249 O O . GLY A 1 689 ? -16.747 11.879 21.285 1.00 67.62 689 GLY A O 1
ATOM 5250 N N . LEU A 1 690 ? -17.617 10.670 19.603 1.00 64.06 690 LEU A N 1
ATOM 5251 C CA . LEU A 1 690 ? -16.897 11.360 18.515 1.00 64.06 690 LEU A CA 1
ATOM 5252 C C . LEU A 1 690 ? -17.108 12.888 18.485 1.00 64.06 690 LEU A C 1
ATOM 5254 O O . LEU A 1 690 ? -16.289 13.602 17.917 1.00 64.06 690 LEU A O 1
ATOM 5258 N N . HIS A 1 691 ? -18.161 13.392 19.133 1.00 72.75 691 HIS A N 1
ATOM 5259 C CA . HIS A 1 691 ? -18.474 14.820 19.227 1.00 72.75 691 HIS A CA 1
ATOM 5260 C C . HIS A 1 691 ? -17.632 15.571 20.279 1.00 72.75 691 HIS A C 1
ATOM 5262 O O . HIS A 1 691 ? -17.788 16.778 20.423 1.00 72.75 691 HIS A O 1
ATOM 5268 N N . ALA A 1 692 ? -16.740 14.900 21.024 1.00 70.50 692 ALA A N 1
ATOM 5269 C CA . ALA A 1 692 ? -15.974 15.515 22.118 1.00 70.50 692 ALA A CA 1
ATOM 5270 C C . ALA A 1 692 ? -15.139 16.740 21.687 1.00 70.50 692 ALA A C 1
ATOM 5272 O O . ALA A 1 692 ? -15.052 17.709 22.436 1.00 70.50 692 ALA A O 1
ATOM 5273 N N . ALA A 1 693 ? -14.574 16.725 20.474 1.00 68.31 693 ALA A N 1
ATOM 5274 C CA . ALA A 1 693 ? -13.856 17.875 19.915 1.00 68.31 693 ALA A CA 1
ATOM 5275 C C . ALA A 1 693 ? -14.799 19.019 19.496 1.00 68.31 693 ALA A C 1
ATOM 5277 O O . ALA A 1 693 ? -14.453 20.186 19.647 1.00 68.31 693 ALA A O 1
ATOM 5278 N N . GLN A 1 694 ? -15.995 18.688 18.996 1.00 74.25 694 GLN A N 1
ATOM 5279 C CA . GLN A 1 694 ? -17.002 19.671 18.581 1.00 74.25 694 GLN A CA 1
ATOM 5280 C C . GLN A 1 694 ? -17.587 20.396 19.799 1.00 74.25 694 GLN A C 1
ATOM 5282 O O . GLN A 1 694 ? -17.661 21.618 19.795 1.00 74.25 694 GLN A O 1
ATOM 5287 N N . LEU A 1 695 ? -17.909 19.658 20.869 1.00 80.06 695 LEU A N 1
ATOM 5288 C CA . LEU A 1 695 ? -18.345 20.243 22.139 1.00 80.06 695 LEU A CA 1
ATOM 5289 C C . LEU A 1 695 ? -17.253 21.118 22.770 1.00 80.06 695 LEU A C 1
ATOM 5291 O O . LEU A 1 695 ? -17.573 22.201 23.244 1.00 80.06 695 LEU A O 1
ATOM 5295 N N . ARG A 1 696 ? -15.973 20.702 22.743 1.00 83.00 696 ARG A N 1
ATOM 5296 C CA . ARG A 1 696 ? -14.877 21.558 23.231 1.00 83.00 696 ARG A CA 1
ATOM 5297 C C . ARG A 1 696 ? -14.859 22.898 22.490 1.00 83.00 696 ARG A C 1
ATOM 5299 O O . ARG A 1 696 ? -14.885 23.931 23.140 1.00 83.00 696 ARG A O 1
ATOM 5306 N N . HIS A 1 697 ? -14.880 22.879 21.158 1.00 77.19 697 HIS A N 1
ATOM 5307 C CA . HIS A 1 697 ? -14.862 24.111 20.368 1.00 77.19 697 HIS A CA 1
ATOM 5308 C C . HIS A 1 697 ? -16.115 24.978 20.555 1.00 77.19 697 HIS A C 1
ATOM 5310 O O . HIS A 1 697 ? -15.995 26.197 20.585 1.00 77.19 697 HIS A O 1
ATOM 5316 N N . ALA A 1 698 ? -17.295 24.377 20.734 1.00 81.44 698 ALA A N 1
ATOM 5317 C CA . ALA A 1 698 ? -18.515 25.122 21.041 1.00 81.44 698 ALA A CA 1
ATOM 5318 C C . ALA A 1 698 ? -18.441 25.810 22.419 1.00 81.44 698 ALA A C 1
ATOM 5320 O O . ALA A 1 698 ? -18.821 26.972 22.541 1.00 81.44 698 ALA A O 1
ATOM 5321 N N . LEU A 1 699 ? -17.904 25.123 23.436 1.00 84.44 699 LEU A N 1
ATOM 5322 C CA . LEU A 1 699 ? -17.647 25.704 24.759 1.00 84.44 699 LEU A CA 1
ATOM 5323 C C . LEU A 1 699 ? -16.595 26.819 24.687 1.00 84.44 699 LEU A C 1
ATOM 5325 O O . LEU A 1 699 ? -16.825 27.893 25.224 1.00 84.44 699 LEU A O 1
ATOM 5329 N N . GLU A 1 700 ? -15.475 26.600 23.994 1.00 82.94 700 GLU A N 1
ATOM 5330 C CA . GLU A 1 700 ? -14.419 27.609 23.808 1.00 82.94 700 GLU A CA 1
ATOM 5331 C C . GLU A 1 700 ? -14.946 28.871 23.113 1.00 82.94 700 GLU A C 1
ATOM 5333 O O . GLU A 1 700 ? -14.636 29.978 23.546 1.00 82.94 700 GLU A O 1
ATOM 5338 N N . GLN A 1 701 ? -15.787 28.717 22.085 1.00 81.12 701 GLN A N 1
ATOM 5339 C CA . GLN A 1 701 ? -16.409 29.850 21.403 1.00 81.12 701 GLN A CA 1
ATOM 5340 C C . GLN A 1 701 ? -17.405 30.589 22.313 1.00 81.12 701 GLN A C 1
ATOM 5342 O O . GLN A 1 701 ? -17.329 31.808 22.417 1.00 81.12 701 GLN A O 1
ATOM 5347 N N . GLN A 1 702 ? -18.309 29.882 23.002 1.00 84.31 702 GLN A N 1
ATOM 5348 C CA . GLN A 1 702 ? -19.272 30.537 23.899 1.00 84.31 702 GLN A CA 1
ATOM 5349 C C . GLN A 1 702 ? -18.601 31.202 25.107 1.00 84.31 702 GLN A C 1
ATOM 5351 O O . GLN A 1 702 ? -19.048 32.260 25.530 1.00 84.31 702 GLN A O 1
ATOM 5356 N N . LEU A 1 703 ? -17.501 30.653 25.630 1.00 83.56 703 LEU A N 1
ATOM 5357 C CA . LEU A 1 703 ? -16.723 31.309 26.686 1.00 83.56 703 LEU A CA 1
ATOM 5358 C C . LEU A 1 703 ? -16.013 32.575 26.186 1.00 83.56 703 LEU A C 1
ATOM 5360 O O . LEU A 1 703 ? -15.954 33.553 26.923 1.00 83.56 703 LEU A O 1
ATOM 5364 N N . ALA A 1 704 ? -15.536 32.594 24.937 1.00 80.50 704 ALA A N 1
ATOM 5365 C CA . ALA A 1 704 ? -14.990 33.804 24.320 1.00 80.50 704 ALA A CA 1
ATOM 5366 C C . ALA A 1 704 ? -16.072 34.869 24.041 1.00 80.50 704 ALA A C 1
ATOM 5368 O O . ALA A 1 704 ? -15.799 36.056 24.176 1.00 80.50 704 ALA A O 1
ATOM 5369 N N . GLU A 1 705 ? -17.299 34.460 23.702 1.00 80.19 705 GLU A N 1
ATOM 5370 C CA . GLU A 1 705 ? -18.459 35.357 23.544 1.00 80.19 705 GLU A CA 1
ATOM 5371 C C . GLU A 1 705 ? -19.042 35.844 24.890 1.00 80.19 705 GLU A C 1
ATOM 5373 O O . GLU A 1 705 ? -19.737 36.858 24.922 1.00 80.19 705 GLU A O 1
ATOM 5378 N N . MET A 1 706 ? -18.761 35.147 26.000 1.00 73.44 706 MET A N 1
ATOM 5379 C CA . MET A 1 706 ? -19.177 35.514 27.365 1.00 73.44 706 MET A CA 1
ATOM 5380 C C . MET A 1 706 ? -18.124 36.306 28.156 1.00 73.44 706 MET A C 1
ATOM 5382 O O . MET A 1 706 ? -18.431 36.783 29.250 1.00 73.44 706 MET A O 1
ATOM 5386 N N . ALA A 1 707 ? -16.896 36.430 27.651 1.00 65.88 707 ALA A N 1
ATOM 5387 C CA . ALA A 1 707 ? -15.847 37.191 28.319 1.00 65.88 707 ALA A CA 1
ATOM 5388 C C . ALA A 1 707 ? -16.163 38.704 28.289 1.00 65.88 707 ALA A C 1
ATOM 5390 O O . ALA A 1 707 ? -16.564 39.216 27.239 1.00 65.88 707 ALA A O 1
ATOM 5391 N N . PRO A 1 708 ? -15.983 39.442 29.402 1.00 51.06 708 PRO A N 1
ATOM 5392 C CA . PRO A 1 708 ? -16.071 40.898 29.378 1.00 51.06 708 PRO A CA 1
ATOM 5393 C C . PRO A 1 708 ? -14.937 41.497 28.530 1.00 51.06 708 PRO A C 1
ATOM 5395 O O . PRO A 1 708 ? -13.823 40.968 28.511 1.00 51.06 708 PRO A O 1
ATOM 5398 N N . VAL A 1 709 ? -15.251 42.600 27.843 1.00 38.88 709 VAL A N 1
ATOM 5399 C CA . VAL A 1 709 ? -14.323 43.420 27.039 1.00 38.88 709 VAL A CA 1
ATOM 5400 C C . VAL A 1 709 ? -13.607 44.436 27.925 1.00 38.88 709 VAL A C 1
ATOM 5402 O O . VAL A 1 709 ? -14.312 45.053 28.755 1.00 38.88 709 VAL A O 1
#

Secondary structure (DSSP, 8-state):
-TTS---TTHHHHHHHHHT---------------------------------------------------------------------------------------EEEE--TT--EEEE--SS-----EE----TT------------TT-THHHHHHHHHHTTS---HHHHHHHHHHHHHHHHHHHHHHHHHHHHHHHHHHHHHHHHHHHGGGTTHHHHHHHHHHHHHHT-HHHHHH-GGGGSHHHHHHHHHHHHHHHHHHHTHHHHHHHHHHHHH-SS-HHHHHHHHHHHHHHHHHHHHHHHHHTT-PPPPBTTTBTTTTTEEEETTEEEE--TTHHHHHHHHHHHHHHHHHTT----STTTGGG-THHHHHHHHHHHHHHHHHHHHHHHHHHHHHHHHHHHHHHHTHHHHHHHHHHHHHHTGGGSTHHHHHHHHHHSGGG-EEEETTEEEESHHHHHHHHHHTTPPPPGGGGGTTHHHHHHTHHHHHHHHHHHHS-TTTHHHHHHHHHHHHHHHHHH---HHHHTTTTTT-HHHHHHHHHHHHHHHHHHHHTT-----SSHHHHHHHHHHHGGG-SSHHHHHHHHHHHHHHHHHHHHHHHHHTT---TT-SPP--GGG-GGGSHHHHHHHHHHTT-GGGEEEEEE-SS-EEEEES-STT--HHHHHHSS-S-EEEETTEEEE--GGGHHHHHHHHHHHHHHHS--